Protein AF-A0AAD3DYI3-F1 (afdb_monomer_lite)

pLDDT: mean 74.06, std 24.85, range [25.75, 97.06]

Secondary structure (DSSP, 8-state):
---TGGGT--TT------PPPPHHHHTTSS--SHHHHHHHHHHEEEEEEEESS-TTSPPSEEEEEETT--HHHHHHHHHHHHT-S-GGGEEEEEEETTTTEE-SSPPPTT-SSSHHHHTEETTEE--EEEEEE-SS-HHHHHHEEEEEEEEE-TTS-EEEEEEEEEEETT-BHHHHHHHHHHHHHHHHHHHHHHHHHHHHHHHHS--PPP----------------------------------------PPPPHHHHHHHHHHHHHHHHHHHHHHTTPPEEEEEEETTEEEEEPPTTSBGGGS-TTTPEEEEEEPPGGGSGGG--TT-EEEEEEEEEPPPPPHHHHHHHHHHHHHHHHHHHHHHHSTTTSTTS-SS---------------------------------------------------------S--HHHHHHHHHHHHHHHHHHHHHHHHHHS----EEEEEEEEEE-TT-BHHHHHHHHHHHHT--HHHHTT-EEEEE-SSSPPB---TT-BHHHHHHHH--S---HHHHHHHHTS---SEE--TTT-EEEEEESSS-SSSS--PPPTTSTT-S--------

Sequence (594 aa):
RKTLAESELQHGDVLIYQRQLPPELAAQVRYPTVDKYLVYVQNRRQVHFKRLEEPAAPPTVSLELLRTATYDEVCASLATALSLPDPTKLRLTRHNYFSCQPQRTAVKWRAAPSLDSLLTHGSHTVDTLYYEVLDLPLEEMEQLKTVKVSFHNERGEFVGEQHSLRLRRETTVADLLTELGTRLQQAAAAAAANRAAAAAAAATGGSQPAEASVGAVSGGNGDAAADQQQRLSQGGTGNGGAAVAAAAGPQPLSQAQQAQQQADEAALAAAAELVAAGRPMRLMELIQNKLYKVADPSETLDALNEAYWQLRAEFIPADQLADGLSGSDYLVHAAHMLLPPLPPKAAAYLAAQQQQQAAAAAAGTAGVSTEEAVATAVRGAGKAETSPQGRGTSGGAVPMEAEGGGGGSVKEDMEEDEAEGGERQGGDEAGQENGGGGGADRGAAAAEELREGREELERALAENMPGAAFGDPLLLRVPEGETMAQLRARIQALFNVPPADFARWQLIFVGTRPPNAVLQPSDNLTNYLSGHHNKLAVQATADAATGGQTNAYLMDPNKLTLAILHDDRGVGNGRRQPPASSRYAHEKPVKIYG

Organism: NCBI:txid47775

Foldseek 3Di:
DADCVSVVDDPPDDDDDDDQDDPVVCVVDPQSDPVSVVLLVVFWAWAFEAAQVCLVDGGPDIDIDGQQDFPQNVLVRVCVVVVNPDSQQKWKFAADPVVRHTDPDTDADRNQRGPQSSQDDPPDGHRYMYIDGHPDGRVVVVQKDWDWEFEAEQLLHTADDTDTDIDGQQAFLLVVVLVVLVVLLVVLVVVVVVVVVVVVVVVVPPDDPDDDDDDDDDDDDDDDDDDDDDDDDDDDDDDDDDDPPDPDDDDPDDPVRVVSVVVSSVRSNVSNVCSVVVFDKWKFWDALQWTQATDFRGDGNNPDDPPGTHIYMYGQDPCQAQVNDALLKEKFKAFEFAADDADPLLVVLLVVLLVVLVVVVVVVVVVVPPPVPPPPDDDDDDDDDDDDDDDDDDDDDDDDDDDDDDDDDDDDDDDDDDDDDDDDDDDDDDDDDDPDDPPVVVVVVVVVSSVVSVVRNLVSLQADDTHGTDDHMDIDMDHFQDFQLNVLVVNCVSLVHDPSQSVSKAKWKDFLHGRIGRDDRGDGPSVVVVVQLPDADPQSRSCSSNVHRHSYGYHNSNGIHTYTYHNDNPRDDDDPDDPPPPPPPDDDDPPDDD

Radius of gyration: 42.0 Å; chains: 1; bounding box: 110×117×138 Å

Structure (mmCIF, N/CA/C/O backbone):
data_AF-A0AAD3DYI3-F1
#
_entry.id   AF-A0AAD3DYI3-F1
#
loop_
_atom_site.group_PDB
_atom_site.id
_atom_site.type_symbol
_atom_site.label_atom_id
_atom_site.label_alt_id
_atom_site.label_comp_id
_atom_site.label_asym_id
_atom_site.label_entity_id
_atom_site.label_seq_id
_atom_site.pdbx_PDB_ins_code
_atom_site.Cartn_x
_atom_site.Cartn_y
_atom_site.Cartn_z
_atom_site.occupancy
_atom_site.B_iso_or_equiv
_atom_site.auth_seq_id
_atom_site.auth_comp_id
_atom_site.auth_asym_id
_atom_site.auth_atom_id
_atom_site.pdbx_PDB_model_num
ATOM 1 N N . ARG A 1 1 ? 33.668 26.512 -59.452 1.00 51.19 1 ARG A N 1
ATOM 2 C CA . ARG A 1 1 ? 35.027 26.036 -59.097 1.00 51.19 1 ARG A CA 1
ATOM 3 C C . ARG A 1 1 ? 35.665 27.153 -58.294 1.00 51.19 1 ARG A C 1
ATOM 5 O O . ARG A 1 1 ? 35.677 28.254 -58.821 1.00 51.19 1 ARG A O 1
ATOM 12 N N . LYS A 1 2 ? 36.083 26.896 -57.054 1.00 75.00 2 LYS A N 1
ATOM 13 C CA . LYS A 1 2 ? 36.891 27.844 -56.276 1.00 75.00 2 LYS A CA 1
ATOM 14 C C . LYS A 1 2 ? 38.368 27.579 -56.558 1.00 75.00 2 LYS A C 1
ATOM 16 O O . LYS A 1 2 ? 38.727 26.423 -56.804 1.00 75.00 2 LYS A O 1
ATOM 21 N N . THR A 1 3 ? 39.205 28.607 -56.561 1.00 78.19 3 THR A N 1
ATOM 22 C CA . THR A 1 3 ? 40.664 28.418 -56.558 1.00 78.19 3 THR A CA 1
ATOM 23 C C . THR A 1 3 ? 41.127 27.882 -55.195 1.00 78.19 3 THR A C 1
ATOM 25 O O . THR A 1 3 ? 40.401 27.963 -54.202 1.00 78.19 3 THR A O 1
ATOM 28 N N . LEU A 1 4 ? 42.327 27.291 -55.132 1.00 71.50 4 LEU A N 1
ATOM 29 C CA . LEU A 1 4 ? 42.888 26.802 -53.861 1.00 71.50 4 LEU A CA 1
ATOM 30 C C . LEU A 1 4 ? 43.067 27.954 -52.854 1.00 71.50 4 LEU A C 1
ATOM 32 O O . LEU A 1 4 ? 42.801 27.774 -51.672 1.00 71.50 4 LEU A O 1
ATOM 36 N N . ALA A 1 5 ? 43.415 29.149 -53.348 1.00 69.38 5 ALA A N 1
ATOM 37 C CA . ALA A 1 5 ? 43.506 30.372 -52.553 1.00 69.38 5 ALA A CA 1
ATOM 38 C C . ALA A 1 5 ? 42.134 30.849 -52.033 1.00 69.38 5 ALA A C 1
ATOM 40 O O . ALA A 1 5 ? 42.020 31.233 -50.877 1.00 69.38 5 ALA A O 1
ATOM 41 N N . GLU A 1 6 ? 41.071 30.754 -52.841 1.00 80.44 6 GLU A N 1
ATOM 42 C CA . GLU A 1 6 ? 39.685 31.063 -52.430 1.00 80.44 6 GLU A CA 1
ATOM 43 C C . GLU A 1 6 ? 39.080 30.047 -51.444 1.00 80.44 6 GLU A C 1
ATOM 45 O O . GLU A 1 6 ? 37.990 30.274 -50.915 1.00 80.44 6 GLU A O 1
ATOM 50 N N . SER A 1 7 ? 39.736 28.901 -51.248 1.00 78.69 7 SER A N 1
ATOM 51 C CA . SER A 1 7 ? 39.310 27.859 -50.306 1.00 78.69 7 SER A CA 1
ATOM 52 C C . SER A 1 7 ? 40.090 27.908 -48.987 1.00 78.69 7 SER A C 1
ATOM 54 O O . SER A 1 7 ? 39.927 27.001 -48.181 1.00 78.69 7 SER A O 1
ATOM 56 N N . GLU A 1 8 ? 40.928 28.939 -48.795 1.00 86.19 8 GLU A N 1
ATOM 57 C CA . GLU A 1 8 ? 41.762 29.168 -47.601 1.00 86.19 8 GLU A CA 1
ATOM 58 C C . GLU A 1 8 ? 42.619 27.956 -47.192 1.00 86.19 8 GLU A C 1
ATOM 60 O O . GLU A 1 8 ? 42.960 27.801 -46.024 1.00 86.19 8 GLU A O 1
ATOM 65 N N . LEU A 1 9 ? 42.993 27.108 -48.160 1.00 83.94 9 LEU A N 1
ATOM 66 C CA . LEU A 1 9 ? 43.763 25.889 -47.909 1.00 83.94 9 LEU A CA 1
ATOM 67 C C . LEU A 1 9 ? 45.170 26.220 -47.394 1.00 83.94 9 LEU A C 1
ATOM 69 O O . LEU A 1 9 ? 45.934 26.933 -48.053 1.00 83.94 9 LEU A O 1
ATOM 73 N N . GLN A 1 10 ? 45.524 25.659 -46.243 1.00 86.25 10 GLN A N 1
ATOM 74 C CA . GLN A 1 10 ? 46.813 25.828 -45.582 1.00 86.25 10 GLN A CA 1
ATOM 75 C C . GLN A 1 10 ? 47.668 24.559 -45.655 1.00 86.25 10 GLN A C 1
ATOM 77 O O . GLN A 1 10 ? 47.222 23.462 -46.001 1.00 86.25 10 GLN A O 1
ATOM 82 N N . HIS A 1 11 ? 48.953 24.711 -45.333 1.00 86.44 11 HIS A N 1
ATOM 83 C CA . HIS A 1 11 ? 49.849 23.570 -45.211 1.00 86.44 11 HIS A CA 1
ATOM 84 C C . HIS A 1 11 ? 49.402 22.675 -44.046 1.00 86.44 11 HIS A C 1
ATOM 86 O O . HIS A 1 11 ? 49.407 23.112 -42.899 1.00 86.44 11 HIS A O 1
ATOM 92 N N . GLY A 1 12 ? 49.040 21.425 -44.348 1.00 85.69 12 GLY A N 1
ATOM 93 C CA . GLY A 1 12 ? 48.507 20.462 -43.376 1.00 85.69 12 GLY A CA 1
ATOM 94 C C . GLY A 1 12 ? 47.036 20.096 -43.594 1.00 85.69 12 GLY A C 1
ATOM 95 O O . GLY A 1 12 ? 46.567 19.131 -42.992 1.00 85.69 12 GLY A O 1
ATOM 96 N N . ASP A 1 13 ? 46.329 20.797 -44.485 1.00 88.94 13 ASP A N 1
ATOM 97 C CA . ASP A 1 13 ? 44.935 20.485 -44.794 1.00 88.94 13 ASP A CA 1
ATOM 98 C C . ASP A 1 13 ? 44.784 19.164 -45.556 1.00 88.94 13 ASP A C 1
ATOM 100 O O . ASP A 1 13 ? 45.572 18.818 -46.441 1.00 88.94 13 ASP A O 1
ATOM 104 N N . VAL A 1 14 ? 43.723 18.423 -45.227 1.00 88.06 14 VAL A N 1
ATOM 105 C CA . VAL A 1 14 ? 43.446 17.099 -45.792 1.00 88.06 14 VAL A CA 1
ATOM 106 C C . VAL A 1 14 ? 42.307 17.187 -46.803 1.00 88.06 14 VAL A C 1
ATOM 108 O O . VAL A 1 14 ? 41.162 17.469 -46.454 1.00 88.06 14 VAL A O 1
ATOM 111 N N . LEU A 1 15 ? 42.611 16.880 -48.065 1.00 87.19 15 LEU A N 1
ATOM 112 C CA . LEU A 1 15 ? 41.613 16.751 -49.125 1.00 87.19 15 LEU A CA 1
ATOM 113 C C . LEU A 1 15 ? 41.132 15.303 -49.224 1.00 87.19 15 LEU A C 1
ATOM 115 O O . LEU A 1 15 ? 41.888 14.412 -49.610 1.00 87.19 15 LEU A O 1
ATOM 119 N N . ILE A 1 16 ? 39.854 15.078 -48.917 1.00 89.19 16 ILE A N 1
ATOM 120 C CA . ILE A 1 16 ? 39.216 13.766 -49.041 1.00 89.19 16 ILE A CA 1
ATOM 121 C C . ILE A 1 16 ? 38.272 13.797 -50.240 1.00 89.19 16 ILE A C 1
ATOM 123 O O . ILE A 1 16 ? 37.380 14.639 -50.325 1.00 89.19 16 ILE A O 1
ATOM 127 N N . TYR A 1 17 ? 38.465 12.872 -51.174 1.00 88.25 17 TYR A N 1
ATOM 128 C CA . TYR A 1 17 ? 37.633 12.722 -52.363 1.00 88.25 17 TYR A CA 1
ATOM 129 C C . TYR A 1 17 ? 37.182 11.270 -52.504 1.00 88.25 17 TYR A C 1
ATOM 131 O O . TYR A 1 17 ? 37.812 10.350 -51.986 1.00 88.25 17 TYR A O 1
ATOM 139 N N . GLN A 1 18 ? 36.085 11.057 -53.223 1.00 89.56 18 GLN A N 1
ATOM 140 C CA . GLN A 1 18 ? 35.576 9.725 -53.531 1.00 89.56 18 GLN A CA 1
ATOM 141 C C . GLN A 1 18 ? 35.220 9.617 -55.005 1.00 89.56 18 GLN A C 1
ATOM 143 O O . GLN A 1 18 ? 34.878 10.606 -55.657 1.00 89.56 18 GLN A O 1
ATOM 148 N N . ARG A 1 19 ? 35.229 8.389 -55.519 1.00 88.75 19 ARG A N 1
ATOM 149 C CA . ARG A 1 19 ? 34.618 8.091 -56.812 1.00 88.75 19 ARG A CA 1
ATOM 150 C C . ARG A 1 19 ? 33.097 8.233 -56.691 1.00 88.75 19 ARG A C 1
ATOM 152 O O . ARG A 1 19 ? 32.510 7.792 -55.702 1.00 88.75 19 ARG A O 1
ATOM 159 N N . GLN A 1 20 ? 32.461 8.832 -57.695 1.00 85.19 20 GLN A N 1
ATOM 160 C CA . GLN A 1 20 ? 31.003 8.900 -57.757 1.00 85.19 20 GLN A CA 1
ATOM 161 C C . GLN A 1 20 ? 30.446 7.482 -57.940 1.00 85.19 20 GLN A C 1
ATOM 163 O O . GLN A 1 20 ? 30.769 6.804 -58.917 1.00 85.19 20 GLN A O 1
ATOM 168 N N . LEU A 1 21 ? 29.668 7.019 -56.962 1.00 86.25 21 LEU A N 1
ATOM 169 C CA . LEU A 1 21 ? 29.079 5.683 -56.973 1.00 86.25 21 LEU A CA 1
ATOM 170 C C . LEU A 1 21 ? 27.834 5.669 -57.874 1.00 86.25 21 LEU A C 1
ATOM 172 O O . LEU A 1 21 ? 27.022 6.596 -57.787 1.00 86.25 21 LEU A O 1
ATOM 176 N N . PRO A 1 22 ? 27.646 4.631 -58.710 1.00 89.38 22 PRO A N 1
ATOM 177 C CA . PRO A 1 22 ? 26.376 4.396 -59.388 1.00 89.38 22 PRO A CA 1
ATOM 178 C C . PRO A 1 22 ? 25.231 4.253 -58.369 1.00 89.38 22 PRO A C 1
ATOM 180 O O . PRO A 1 22 ? 25.468 3.706 -57.287 1.00 89.38 22 PRO A O 1
ATOM 183 N N . PRO A 1 23 ? 23.995 4.678 -58.697 1.00 85.25 23 PRO A N 1
ATOM 184 C CA . PRO A 1 23 ? 22.863 4.644 -57.763 1.00 85.25 23 PRO A CA 1
ATOM 185 C C . PRO A 1 23 ? 22.608 3.259 -57.148 1.00 85.25 23 PRO A C 1
ATOM 187 O O . PRO A 1 23 ? 22.328 3.153 -55.958 1.00 85.25 23 PRO A O 1
ATOM 190 N N . GLU A 1 24 ? 22.783 2.198 -57.939 1.00 88.06 24 GLU A N 1
ATOM 191 C CA . GLU A 1 24 ? 22.607 0.803 -57.513 1.00 88.06 24 GLU A CA 1
ATOM 192 C C . GLU A 1 24 ? 23.600 0.385 -56.424 1.00 88.06 24 GLU A C 1
ATOM 194 O O . GLU A 1 24 ? 23.234 -0.305 -55.475 1.00 88.06 24 GLU A O 1
ATOM 199 N N . LEU A 1 25 ? 24.856 0.826 -56.538 1.00 84.25 25 LEU A N 1
ATOM 200 C CA . LEU A 1 25 ? 25.911 0.500 -55.582 1.00 84.25 25 LEU A CA 1
ATOM 201 C C . LEU A 1 25 ? 25.829 1.406 -54.347 1.00 84.25 25 LEU A C 1
ATOM 203 O O . LEU A 1 25 ? 26.074 0.957 -53.231 1.00 84.25 25 LEU A O 1
ATOM 207 N N . ALA A 1 26 ? 25.430 2.668 -54.527 1.00 82.00 26 ALA A N 1
ATOM 208 C CA . ALA A 1 26 ? 25.212 3.601 -53.425 1.00 82.00 26 ALA A CA 1
ATOM 209 C C . ALA A 1 26 ? 24.103 3.129 -52.467 1.00 82.00 26 ALA A C 1
ATOM 211 O O . ALA A 1 26 ? 24.207 3.364 -51.267 1.00 82.00 26 ALA A O 1
ATOM 212 N N . ALA A 1 27 ? 23.080 2.431 -52.973 1.00 84.69 27 ALA A N 1
ATOM 213 C CA . ALA A 1 27 ? 22.015 1.848 -52.154 1.00 84.69 27 ALA A CA 1
ATOM 214 C C . ALA A 1 27 ? 22.461 0.615 -51.338 1.00 84.69 27 ALA A C 1
ATOM 216 O O . ALA A 1 27 ? 21.838 0.293 -50.331 1.00 84.69 27 ALA A O 1
ATOM 217 N N . GLN A 1 28 ? 23.536 -0.067 -51.749 1.00 87.56 28 GLN A N 1
ATOM 218 C CA . GLN A 1 28 ? 24.052 -1.272 -51.080 1.00 87.56 28 GLN A CA 1
ATOM 219 C C . GLN A 1 28 ? 25.044 -0.960 -49.951 1.00 87.56 28 GLN A C 1
ATOM 221 O O . GLN A 1 28 ? 25.340 -1.820 -49.123 1.00 87.56 28 GLN A O 1
ATOM 226 N N . VAL A 1 29 ? 25.579 0.263 -49.907 1.00 86.06 29 VAL A N 1
ATOM 227 C CA . VAL A 1 29 ? 26.600 0.672 -48.937 1.00 86.06 29 VAL A CA 1
ATOM 228 C C . VAL A 1 29 ? 25.965 1.504 -47.826 1.00 86.06 29 VAL A C 1
ATOM 230 O O . VAL A 1 29 ? 25.238 2.458 -48.083 1.00 86.06 29 VAL A O 1
ATOM 233 N N . ARG A 1 30 ? 26.297 1.186 -46.569 1.00 84.19 30 ARG A N 1
ATOM 234 C CA . ARG A 1 30 ? 25.751 1.865 -45.378 1.00 84.19 30 ARG A CA 1
ATOM 235 C C . ARG A 1 30 ? 26.058 3.372 -45.343 1.00 84.19 30 ARG A C 1
ATOM 237 O O . ARG A 1 30 ? 25.217 4.158 -44.919 1.00 84.19 30 ARG A O 1
ATOM 244 N N . TYR A 1 31 ? 27.243 3.772 -45.810 1.00 88.94 31 TYR A N 1
ATOM 245 C CA . TYR A 1 31 ? 27.686 5.168 -45.889 1.00 88.94 31 TYR A CA 1
ATOM 246 C C . TYR A 1 31 ? 28.199 5.477 -47.308 1.00 88.94 31 TYR A C 1
ATOM 248 O O . TYR A 1 31 ? 29.380 5.283 -47.587 1.00 88.94 31 TYR A O 1
ATOM 256 N N . PRO A 1 32 ? 27.327 5.924 -48.232 1.00 87.88 32 PRO A N 1
ATOM 257 C CA . PRO A 1 32 ? 27.679 6.087 -49.647 1.00 87.88 32 PRO A CA 1
ATOM 258 C C . PRO A 1 32 ? 28.561 7.310 -49.931 1.00 87.88 32 PRO A C 1
ATOM 260 O O . PRO A 1 32 ? 29.119 7.437 -51.022 1.00 87.88 32 PRO A O 1
ATOM 263 N N . THR A 1 33 ? 28.679 8.234 -48.978 1.00 90.25 33 THR A N 1
ATOM 264 C CA . THR A 1 33 ? 29.439 9.472 -49.145 1.00 90.25 33 THR A CA 1
ATOM 265 C C . THR A 1 33 ? 30.421 9.707 -47.998 1.00 90.25 33 THR A C 1
ATOM 267 O O . THR A 1 33 ? 30.205 9.249 -46.874 1.00 90.25 33 THR A O 1
ATOM 270 N N . VAL A 1 34 ? 31.525 10.400 -48.289 1.00 89.88 34 VAL A N 1
ATOM 271 C CA . VAL A 1 34 ? 32.631 10.683 -47.361 1.00 89.88 34 VAL A CA 1
ATOM 272 C C . VAL A 1 34 ? 32.146 11.478 -46.158 1.00 89.88 34 VAL A C 1
ATOM 274 O O . VAL A 1 34 ? 32.508 11.143 -45.038 1.00 89.88 34 VAL A O 1
ATOM 277 N N . ASP A 1 35 ? 31.297 12.483 -46.362 1.00 89.25 35 ASP A N 1
ATOM 278 C CA . ASP A 1 35 ? 30.676 13.262 -45.287 1.00 89.25 35 ASP A CA 1
ATOM 279 C C . ASP A 1 35 ? 29.904 12.352 -44.319 1.00 89.25 35 ASP A C 1
ATOM 281 O O . ASP A 1 35 ? 30.144 12.390 -43.114 1.00 89.25 35 ASP A O 1
ATOM 285 N N . LYS A 1 36 ? 29.062 11.449 -44.837 1.00 89.12 36 LYS A N 1
ATOM 286 C CA . LYS A 1 36 ? 28.301 10.493 -44.016 1.00 89.12 36 LYS A CA 1
ATOM 287 C C . LYS A 1 36 ? 29.210 9.505 -43.291 1.00 89.12 36 LYS A C 1
ATOM 289 O O . LYS A 1 36 ? 28.963 9.192 -42.127 1.00 89.12 36 LYS A O 1
ATOM 294 N N . TYR A 1 37 ? 30.262 9.027 -43.954 1.00 91.31 37 TYR A N 1
ATOM 295 C CA . TYR A 1 37 ? 31.241 8.136 -43.337 1.00 91.31 37 TYR A CA 1
ATOM 296 C C . TYR A 1 37 ? 32.013 8.832 -42.210 1.00 91.31 37 TYR A C 1
ATOM 298 O O . TYR A 1 37 ? 32.158 8.260 -41.134 1.00 91.31 37 TYR A O 1
ATOM 306 N N . LEU A 1 38 ? 32.455 10.077 -42.405 1.00 91.94 38 LEU A N 1
ATOM 307 C CA . LEU A 1 38 ? 33.147 10.850 -41.371 1.00 91.94 38 LEU A CA 1
ATOM 308 C C . LEU A 1 38 ? 32.231 11.167 -40.186 1.00 91.94 38 LEU A C 1
ATOM 310 O O . LEU A 1 38 ? 32.664 11.035 -39.042 1.00 91.94 38 LEU A O 1
ATOM 314 N N . VAL A 1 39 ? 30.958 11.495 -40.436 1.00 91.12 39 VAL A N 1
ATOM 315 C CA . VAL A 1 39 ? 29.944 11.648 -39.378 1.00 91.12 39 VAL A CA 1
ATOM 316 C C . VAL A 1 39 ? 29.791 10.348 -38.587 1.00 91.12 39 VAL A C 1
ATOM 318 O O . VAL A 1 39 ? 29.726 10.383 -37.358 1.00 91.12 39 VAL A O 1
ATOM 321 N N . TYR A 1 40 ? 29.783 9.193 -39.252 1.00 91.75 40 TYR A N 1
ATOM 322 C CA . TYR A 1 40 ? 29.792 7.898 -38.572 1.00 91.75 40 TYR A CA 1
ATOM 323 C C . TYR A 1 40 ? 31.076 7.684 -37.757 1.00 91.75 40 TYR A C 1
ATOM 325 O O . TYR A 1 40 ? 30.983 7.362 -36.577 1.00 91.75 40 TYR A O 1
ATOM 333 N N . VAL A 1 41 ? 32.264 7.935 -38.316 1.00 91.25 41 VAL A N 1
ATOM 334 C CA . VAL A 1 41 ? 33.548 7.786 -37.603 1.00 91.25 41 VAL A CA 1
ATOM 335 C C . VAL A 1 41 ? 33.628 8.695 -36.372 1.00 91.25 41 VAL A C 1
ATOM 337 O O . VAL A 1 41 ? 34.161 8.287 -35.342 1.00 91.25 41 VAL A O 1
ATOM 340 N N . GLN A 1 42 ? 33.074 9.904 -36.443 1.00 91.00 42 GLN A N 1
ATOM 341 C CA . GLN A 1 42 ? 33.023 10.842 -35.320 1.00 91.00 42 GLN A CA 1
ATOM 342 C C . GLN A 1 42 ? 32.064 10.381 -34.208 1.00 91.00 42 GLN A C 1
ATOM 344 O O . GLN A 1 42 ? 32.305 10.626 -33.016 1.00 91.00 42 GLN A O 1
ATOM 349 N N . ASN A 1 43 ? 30.964 9.729 -34.592 1.00 92.31 43 ASN A N 1
ATOM 350 C CA . ASN A 1 43 ? 29.890 9.343 -33.682 1.00 92.31 43 ASN A CA 1
ATOM 351 C C . ASN A 1 43 ? 29.952 7.889 -33.222 1.00 92.31 43 ASN A C 1
ATOM 353 O O . ASN A 1 43 ? 29.289 7.564 -32.243 1.00 92.31 43 ASN A O 1
ATOM 357 N N . ARG A 1 44 ? 30.734 7.017 -33.857 1.00 93.38 44 ARG A N 1
ATOM 358 C CA . ARG A 1 44 ? 30.866 5.627 -33.420 1.00 93.38 44 ARG A CA 1
ATOM 359 C C . ARG A 1 44 ? 31.505 5.543 -32.035 1.00 93.38 44 ARG A C 1
ATOM 361 O O . ARG A 1 44 ? 32.409 6.311 -31.679 1.00 93.38 44 ARG A O 1
ATOM 368 N N . ARG A 1 45 ? 31.009 4.605 -31.245 1.00 94.38 45 ARG A N 1
ATOM 369 C CA . ARG A 1 45 ? 31.462 4.272 -29.901 1.00 94.38 45 ARG A CA 1
ATOM 370 C C . ARG A 1 45 ? 31.536 2.763 -29.791 1.00 94.38 45 ARG A C 1
ATOM 372 O O . ARG A 1 45 ? 30.606 2.068 -30.188 1.00 94.38 45 ARG A O 1
ATOM 379 N N . GLN A 1 46 ? 32.648 2.274 -29.262 1.00 95.50 46 GLN A N 1
ATOM 380 C CA . GLN A 1 46 ? 32.755 0.883 -28.863 1.00 95.50 46 GLN A CA 1
ATOM 381 C C . GLN A 1 46 ? 32.161 0.762 -27.463 1.00 95.50 46 GLN A C 1
ATOM 383 O O . GLN A 1 46 ? 32.566 1.495 -26.565 1.00 95.50 46 GLN A O 1
ATOM 388 N N . VAL A 1 47 ? 31.163 -0.103 -27.314 1.00 96.75 47 VAL A N 1
ATOM 389 C CA . VAL A 1 47 ? 30.434 -0.299 -26.062 1.00 96.75 47 VAL A CA 1
ATOM 390 C C . VAL A 1 47 ? 30.599 -1.736 -25.610 1.00 96.75 47 VAL A C 1
ATOM 392 O O . VAL A 1 47 ? 30.314 -2.672 -26.360 1.00 96.75 47 VAL A O 1
ATOM 395 N N . HIS A 1 48 ? 31.048 -1.905 -24.376 1.00 96.50 48 HIS A N 1
ATOM 396 C CA . HIS A 1 48 ? 31.257 -3.184 -23.723 1.00 96.50 48 HIS A CA 1
ATOM 397 C C . HIS A 1 48 ? 30.035 -3.539 -22.877 1.00 96.50 48 HIS A C 1
ATOM 399 O O . HIS A 1 48 ? 29.717 -2.854 -21.906 1.00 96.50 48 HIS A O 1
ATOM 405 N N . PHE A 1 49 ? 29.358 -4.629 -23.228 1.00 97.06 49 PHE A N 1
ATOM 406 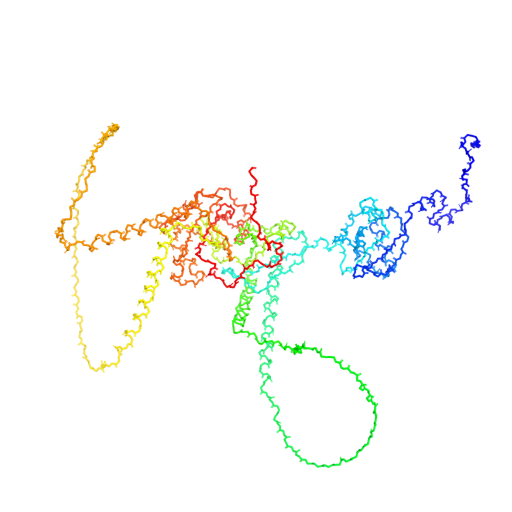C CA . PHE A 1 49 ? 28.186 -5.113 -22.508 1.00 97.06 49 PHE A CA 1
ATOM 407 C C . PHE A 1 49 ? 28.568 -6.241 -21.558 1.00 97.06 49 PHE A C 1
ATOM 409 O O . PHE A 1 49 ? 29.122 -7.262 -21.972 1.00 97.06 49 PHE A O 1
ATOM 416 N N . LYS A 1 50 ? 28.243 -6.064 -20.280 1.00 95.88 50 LYS A N 1
ATOM 417 C CA . LYS A 1 50 ? 28.444 -7.056 -19.218 1.00 95.88 50 LYS A CA 1
ATOM 418 C C . LYS A 1 50 ? 27.103 -7.515 -18.660 1.00 95.88 50 LYS A C 1
ATOM 420 O O . LYS A 1 50 ? 26.169 -6.722 -18.578 1.00 95.88 50 LYS A O 1
ATOM 425 N N . ARG A 1 51 ? 27.014 -8.772 -18.227 1.00 94.62 51 ARG A N 1
ATOM 426 C CA . ARG A 1 51 ? 25.849 -9.236 -17.464 1.00 94.62 51 ARG A CA 1
ATOM 427 C C . ARG A 1 51 ? 25.809 -8.550 -16.104 1.00 94.62 51 ARG A C 1
ATOM 429 O O . ARG A 1 51 ? 26.849 -8.391 -15.463 1.00 94.62 51 ARG A O 1
ATOM 436 N N . LEU A 1 52 ? 24.621 -8.150 -15.667 1.00 93.06 52 LEU A N 1
ATOM 437 C CA . LEU A 1 52 ? 24.434 -7.509 -14.368 1.00 93.06 52 LEU A CA 1
ATOM 438 C C . LEU A 1 52 ? 24.728 -8.470 -13.207 1.00 93.06 52 LEU A C 1
ATOM 440 O O . LEU A 1 52 ? 25.252 -8.027 -12.189 1.00 93.06 52 LEU A O 1
ATOM 444 N N . GLU A 1 53 ? 24.446 -9.769 -13.373 1.00 92.00 53 GLU A N 1
ATOM 445 C CA . GLU A 1 53 ? 24.716 -10.795 -12.352 1.00 92.00 53 GLU A CA 1
ATOM 446 C C . GLU A 1 53 ? 26.219 -10.987 -12.082 1.00 92.00 53 GLU A C 1
ATOM 448 O O . GLU A 1 53 ? 26.618 -11.340 -10.973 1.00 92.00 53 GLU A O 1
ATOM 453 N N . GLU A 1 54 ? 27.062 -10.726 -13.086 1.00 91.94 54 GLU A N 1
ATOM 454 C CA . GLU A 1 54 ? 28.503 -10.991 -13.056 1.00 91.94 54 GLU A CA 1
ATOM 455 C C . GLU A 1 54 ? 29.307 -9.750 -13.502 1.00 91.94 54 GLU A C 1
ATOM 457 O O . GLU A 1 54 ? 29.993 -9.767 -14.527 1.00 91.94 54 GLU A O 1
ATOM 462 N N . PRO A 1 55 ? 29.278 -8.637 -12.745 1.00 88.12 55 PRO A N 1
ATOM 463 C CA . PRO A 1 55 ? 29.849 -7.364 -13.196 1.00 88.12 55 PRO A CA 1
ATOM 464 C C . PRO A 1 55 ? 31.385 -7.376 -13.310 1.00 88.12 55 PRO A C 1
ATOM 466 O O . PRO A 1 55 ? 31.965 -6.559 -14.036 1.00 88.12 55 PRO A O 1
ATOM 469 N N . ALA A 1 56 ? 32.046 -8.294 -12.598 1.00 89.12 56 ALA A N 1
ATOM 470 C CA . ALA A 1 56 ? 33.493 -8.495 -12.633 1.00 89.12 56 ALA A CA 1
ATOM 471 C C . ALA A 1 56 ? 33.961 -9.338 -13.834 1.00 89.12 56 ALA A C 1
ATOM 473 O O . ALA A 1 56 ? 35.149 -9.319 -14.158 1.00 89.12 56 ALA A O 1
ATOM 474 N N . ALA A 1 57 ? 33.049 -10.047 -14.507 1.00 90.94 57 ALA A N 1
ATOM 475 C CA . ALA A 1 57 ? 33.369 -10.843 -15.683 1.00 90.94 57 ALA A CA 1
ATOM 476 C C . ALA A 1 57 ? 33.814 -9.951 -16.865 1.00 90.94 57 ALA A C 1
ATOM 478 O O . ALA A 1 57 ? 33.519 -8.740 -16.906 1.00 90.94 57 ALA A O 1
ATOM 479 N N . PRO A 1 58 ? 34.547 -10.519 -17.842 1.00 91.31 58 PRO A N 1
ATOM 480 C CA . PRO A 1 58 ? 34.815 -9.825 -19.093 1.00 91.31 58 PRO A CA 1
ATOM 481 C C . PRO A 1 58 ? 33.503 -9.495 -19.832 1.00 91.31 58 PRO A C 1
ATOM 483 O O . PRO A 1 58 ? 32.483 -10.150 -19.609 1.00 91.31 58 PRO A O 1
ATOM 486 N N . PRO A 1 59 ? 33.506 -8.485 -20.722 1.00 91.94 59 PRO A N 1
ATOM 487 C CA . PRO A 1 59 ? 32.342 -8.161 -21.542 1.00 91.94 59 PRO A CA 1
ATOM 488 C C . PRO A 1 59 ? 31.851 -9.381 -22.323 1.00 91.94 59 PRO A C 1
ATOM 490 O O . PRO A 1 59 ? 32.629 -10.013 -23.034 1.00 91.94 59 PRO A O 1
ATOM 493 N N . THR A 1 60 ? 30.558 -9.689 -22.215 1.00 92.44 60 THR A N 1
ATOM 494 C CA . THR A 1 60 ? 29.924 -10.770 -22.982 1.00 92.44 60 THR A CA 1
ATOM 495 C C . THR A 1 60 ? 29.962 -10.457 -24.470 1.00 92.44 60 THR A C 1
ATOM 497 O O . THR A 1 60 ? 30.207 -11.330 -25.295 1.00 92.44 60 THR A O 1
ATOM 500 N N . VAL A 1 61 ? 29.729 -9.191 -24.811 1.00 94.75 61 VAL A N 1
ATOM 501 C CA . VAL A 1 61 ? 29.772 -8.708 -26.183 1.00 94.75 61 VAL A CA 1
ATOM 502 C C . VAL A 1 61 ? 30.267 -7.271 -26.209 1.00 94.75 61 VAL A C 1
ATOM 504 O O . VAL A 1 61 ? 30.028 -6.493 -25.287 1.00 94.75 61 VAL A O 1
ATOM 507 N N . SER A 1 62 ? 30.986 -6.919 -27.268 1.00 96.12 62 SER A N 1
ATOM 508 C CA . SER A 1 62 ? 31.387 -5.543 -27.541 1.00 96.12 62 SER A CA 1
ATOM 509 C C . SER A 1 62 ? 30.805 -5.134 -28.882 1.00 96.12 62 SER A C 1
ATOM 511 O O . SER A 1 62 ? 31.075 -5.791 -29.886 1.00 96.12 62 SER A O 1
ATOM 513 N N . LEU A 1 63 ? 29.996 -4.080 -28.893 1.00 95.94 63 LEU A N 1
ATOM 514 C CA . LEU A 1 63 ? 29.310 -3.608 -30.093 1.00 95.94 63 LEU A CA 1
ATOM 515 C C . LEU A 1 63 ? 29.779 -2.210 -30.451 1.00 95.94 63 LEU A C 1
ATOM 517 O O . LEU A 1 63 ? 30.062 -1.388 -29.582 1.00 95.94 63 LEU A O 1
ATOM 521 N N . GLU A 1 64 ? 29.836 -1.939 -31.747 1.00 95.12 64 GLU A N 1
ATOM 522 C CA . GLU A 1 64 ? 30.048 -0.591 -32.244 1.00 95.12 64 GLU A CA 1
ATOM 523 C C . GLU A 1 64 ? 28.688 0.060 -32.502 1.00 95.12 64 GLU A C 1
ATOM 525 O O . GLU A 1 64 ? 27.906 -0.405 -33.332 1.00 95.12 64 GLU A O 1
ATOM 530 N N . LEU A 1 65 ? 28.393 1.120 -31.756 1.00 95.50 65 LEU A N 1
ATOM 531 C CA . LEU A 1 65 ? 27.111 1.814 -31.776 1.00 95.50 65 LEU A CA 1
ATOM 532 C C . LEU A 1 65 ? 27.333 3.308 -32.003 1.00 95.50 65 LEU A C 1
ATOM 534 O O . LEU A 1 65 ? 28.379 3.867 -31.672 1.00 95.50 65 LEU A O 1
ATOM 538 N N . LEU A 1 66 ? 26.345 3.978 -32.586 1.00 93.81 66 LEU A N 1
ATOM 539 C CA . LEU A 1 66 ? 26.396 5.424 -32.767 1.00 93.81 66 LEU A CA 1
ATOM 540 C C . LEU A 1 66 ? 26.086 6.135 -31.450 1.00 93.81 66 LEU A C 1
ATOM 542 O O . LEU A 1 66 ? 25.195 5.737 -30.710 1.00 93.81 66 LEU A O 1
ATOM 546 N N . ARG A 1 67 ? 26.757 7.256 -31.195 1.00 93.94 67 ARG A N 1
ATOM 547 C CA . ARG A 1 67 ? 26.507 8.149 -30.056 1.00 93.94 67 ARG A CA 1
ATOM 548 C C . ARG A 1 67 ? 25.038 8.575 -29.946 1.00 93.94 67 ARG A C 1
ATOM 550 O O . ARG A 1 67 ? 24.514 8.737 -28.848 1.00 93.94 67 ARG A O 1
ATOM 557 N N . THR A 1 68 ? 24.392 8.758 -31.093 1.00 94.12 68 THR A N 1
ATOM 558 C CA . THR A 1 68 ? 22.987 9.153 -31.216 1.00 94.12 68 THR A CA 1
ATOM 559 C C . THR A 1 68 ? 22.019 7.977 -31.124 1.00 94.12 68 THR A C 1
ATOM 561 O O . THR A 1 68 ? 20.821 8.212 -31.222 1.00 94.12 68 THR A O 1
ATOM 564 N N . ALA A 1 69 ? 22.510 6.739 -30.973 1.00 94.88 69 ALA A N 1
ATOM 565 C CA . ALA A 1 69 ? 21.655 5.561 -30.934 1.00 94.88 69 ALA A CA 1
ATOM 566 C C . ALA A 1 69 ? 20.659 5.664 -29.779 1.00 94.88 69 ALA A C 1
ATOM 568 O O . ALA A 1 69 ? 21.023 6.029 -28.656 1.00 94.88 69 ALA A O 1
ATOM 569 N N . THR A 1 70 ? 19.406 5.353 -30.071 1.00 95.56 70 THR A N 1
ATOM 570 C CA . THR A 1 70 ? 18.321 5.350 -29.089 1.00 95.56 70 THR A CA 1
ATOM 571 C C . THR A 1 70 ? 18.390 4.111 -28.199 1.00 95.56 70 THR A C 1
ATOM 573 O O . THR A 1 70 ? 19.066 3.134 -28.522 1.00 95.56 70 THR A O 1
ATOM 576 N N . TYR A 1 71 ? 17.664 4.127 -27.078 1.00 94.44 71 TYR A N 1
ATOM 577 C CA . TYR A 1 71 ? 17.565 2.966 -26.188 1.00 94.44 71 TYR A CA 1
ATOM 578 C C . TYR A 1 71 ? 17.153 1.690 -26.944 1.00 94.44 71 TYR A C 1
ATOM 580 O O . TYR A 1 71 ? 17.782 0.647 -26.786 1.00 94.44 71 TYR A O 1
ATOM 588 N N . ASP A 1 72 ? 16.156 1.796 -27.826 1.00 94.06 72 ASP A N 1
ATOM 589 C CA . ASP A 1 72 ? 15.626 0.656 -28.578 1.00 94.06 72 ASP A CA 1
ATOM 590 C C . ASP A 1 72 ? 16.632 0.129 -29.609 1.00 94.06 72 ASP A C 1
ATOM 592 O O . ASP A 1 72 ? 16.782 -1.080 -29.757 1.00 94.06 72 ASP A O 1
ATOM 596 N N . GLU A 1 73 ? 17.371 1.012 -30.287 1.00 94.62 73 GLU A N 1
ATOM 597 C CA . GLU A 1 73 ? 18.426 0.618 -31.233 1.00 94.62 73 GLU A CA 1
ATOM 598 C C . GLU A 1 73 ? 19.592 -0.090 -30.528 1.00 94.62 73 GLU A C 1
ATOM 600 O O . GLU A 1 73 ? 20.144 -1.063 -31.055 1.00 94.62 73 GLU A O 1
ATOM 605 N N . VAL A 1 74 ? 19.953 0.371 -29.323 1.00 95.44 74 VAL A N 1
ATOM 606 C CA . VAL A 1 74 ? 20.961 -0.276 -28.472 1.00 95.44 74 VAL A CA 1
ATOM 607 C C . VAL A 1 74 ? 20.479 -1.670 -28.059 1.00 95.44 74 VAL A C 1
ATOM 609 O O . VAL A 1 74 ? 21.211 -2.643 -28.251 1.00 95.44 74 VAL A O 1
ATOM 612 N N . CYS A 1 75 ? 19.245 -1.791 -27.561 1.00 95.62 75 CYS A N 1
ATOM 613 C CA . CYS A 1 75 ? 18.660 -3.075 -27.169 1.00 95.62 75 CYS A CA 1
ATOM 614 C C . CYS A 1 75 ? 18.491 -4.032 -28.358 1.00 95.62 75 CYS A C 1
ATOM 616 O O . CYS A 1 75 ? 18.812 -5.208 -28.226 1.00 95.62 75 CYS A O 1
ATOM 618 N N . ALA A 1 76 ? 18.069 -3.558 -29.533 1.00 95.75 76 ALA A N 1
ATOM 619 C CA . ALA A 1 76 ? 17.948 -4.378 -30.742 1.00 95.75 76 ALA A CA 1
ATOM 620 C C . ALA A 1 76 ? 19.306 -4.919 -31.214 1.00 95.75 76 ALA A C 1
ATOM 622 O O . ALA A 1 76 ? 19.434 -6.101 -31.553 1.00 95.75 76 ALA A O 1
ATOM 623 N N . SER A 1 77 ? 20.338 -4.071 -31.188 1.00 95.50 77 SER A N 1
ATOM 624 C CA . SER A 1 77 ? 21.706 -4.467 -31.540 1.00 95.50 77 SER A CA 1
ATOM 625 C C . SER A 1 77 ? 22.265 -5.486 -30.544 1.00 95.50 77 SER A C 1
ATOM 627 O O . SER A 1 77 ? 22.872 -6.478 -30.949 1.00 95.50 77 SER A O 1
ATOM 629 N N . LEU A 1 78 ? 22.012 -5.280 -29.247 1.00 96.06 78 LEU A N 1
ATOM 630 C CA . LEU A 1 78 ? 22.409 -6.201 -28.185 1.00 96.06 78 LEU A CA 1
ATOM 631 C C . LEU A 1 78 ? 21.668 -7.540 -28.276 1.00 96.06 78 LEU A C 1
ATOM 633 O O . LEU A 1 78 ? 22.307 -8.587 -28.230 1.00 96.06 78 LEU A O 1
ATOM 637 N N . ALA A 1 79 ? 20.350 -7.524 -28.470 1.00 96.31 79 ALA A N 1
ATOM 638 C CA . ALA A 1 79 ? 19.536 -8.726 -28.620 1.00 96.31 79 ALA A CA 1
ATOM 639 C C . ALA A 1 79 ? 19.981 -9.565 -29.819 1.00 96.31 79 ALA A C 1
ATOM 641 O O . ALA A 1 79 ? 20.151 -10.773 -29.686 1.00 96.31 79 ALA A O 1
ATOM 642 N N . THR A 1 80 ? 20.262 -8.919 -30.956 1.00 96.31 80 THR A N 1
ATOM 643 C CA . THR A 1 80 ? 20.804 -9.592 -32.147 1.00 96.31 80 THR A CA 1
ATOM 644 C C . THR A 1 80 ? 22.125 -10.287 -31.826 1.00 96.31 80 THR A C 1
ATOM 646 O O . THR A 1 80 ? 22.318 -11.447 -32.181 1.00 96.31 80 THR A O 1
ATOM 649 N N . ALA A 1 81 ? 23.028 -9.608 -31.115 1.00 94.12 81 ALA A N 1
ATOM 650 C CA . ALA A 1 81 ? 24.334 -10.164 -30.783 1.00 94.12 81 ALA A CA 1
ATOM 651 C C . ALA A 1 81 ? 24.273 -11.288 -29.732 1.00 94.12 81 ALA A C 1
ATOM 653 O O . ALA A 1 81 ? 25.104 -12.193 -29.753 1.00 94.12 81 ALA A O 1
ATOM 654 N N . LEU A 1 82 ? 23.276 -11.255 -28.845 1.00 94.06 82 LEU A N 1
ATOM 655 C CA . LEU A 1 82 ? 23.005 -12.297 -27.851 1.00 94.06 82 LEU A CA 1
ATOM 656 C C . LEU A 1 82 ? 22.071 -13.405 -28.371 1.00 94.06 82 LEU A C 1
ATOM 658 O O . LEU A 1 82 ? 21.785 -14.344 -27.635 1.00 94.06 82 LEU A O 1
ATOM 662 N N . SER A 1 83 ? 21.599 -13.313 -29.621 1.00 94.12 83 SER A N 1
ATOM 663 C CA . SER A 1 83 ? 20.578 -14.206 -30.197 1.00 94.12 83 SER A CA 1
ATOM 664 C C . SER A 1 83 ? 19.289 -14.287 -29.361 1.00 94.12 83 SER A C 1
ATOM 666 O O . SER A 1 83 ? 18.664 -15.342 -29.257 1.00 94.12 83 SER A O 1
ATOM 668 N N . LEU A 1 84 ? 18.888 -13.167 -28.752 1.00 92.81 84 LEU A N 1
ATOM 669 C CA . LEU A 1 84 ? 17.641 -13.054 -28.000 1.00 92.81 84 LEU A CA 1
ATOM 670 C C . LEU A 1 84 ? 16.472 -12.754 -28.953 1.00 92.81 84 LEU A C 1
ATOM 672 O O . LEU A 1 84 ? 16.592 -11.856 -29.787 1.00 92.81 84 LEU A O 1
ATOM 676 N N . PRO A 1 85 ? 15.333 -13.461 -28.826 1.00 90.38 85 PRO A N 1
ATOM 677 C CA . PRO A 1 85 ? 14.207 -13.317 -29.750 1.00 90.38 85 PRO A CA 1
ATOM 678 C C . PRO A 1 85 ? 13.469 -11.982 -29.601 1.00 90.38 85 PRO A C 1
ATOM 680 O O . PRO A 1 85 ? 12.895 -11.496 -30.570 1.00 90.38 85 PRO A O 1
ATOM 683 N N . ASP A 1 86 ? 13.479 -11.393 -28.403 1.00 92.25 86 ASP A N 1
ATOM 684 C CA . ASP A 1 86 ? 12.745 -10.170 -28.091 1.00 92.25 86 ASP A CA 1
ATOM 685 C C . ASP A 1 86 ? 13.672 -9.128 -27.437 1.00 92.25 86 ASP A C 1
ATOM 687 O O . ASP A 1 86 ? 14.120 -9.333 -26.302 1.00 92.25 86 ASP A O 1
ATOM 691 N N . PRO A 1 87 ? 13.971 -8.004 -28.118 1.00 93.62 87 PRO A N 1
ATOM 692 C CA . PRO A 1 87 ? 14.824 -6.951 -27.576 1.00 93.62 87 PRO A CA 1
ATOM 693 C C . PRO A 1 87 ? 14.172 -6.151 -26.445 1.00 93.62 87 PRO A C 1
ATOM 695 O O . PRO A 1 87 ? 14.884 -5.506 -25.676 1.00 93.62 87 PRO A O 1
ATOM 698 N N . THR A 1 88 ? 12.844 -6.180 -26.308 1.00 92.62 88 THR A N 1
ATOM 699 C CA . THR A 1 88 ? 12.122 -5.390 -25.294 1.00 92.62 88 THR A CA 1
ATOM 700 C C . THR A 1 88 ? 12.281 -5.945 -23.877 1.00 92.62 88 THR A C 1
ATOM 702 O O . THR A 1 88 ? 12.009 -5.249 -22.897 1.00 92.62 88 THR A O 1
ATOM 705 N N . LYS A 1 89 ? 12.772 -7.182 -23.759 1.00 93.94 89 LYS A N 1
ATOM 706 C CA . LYS A 1 89 ? 13.080 -7.857 -22.491 1.00 93.94 89 LYS A CA 1
ATOM 707 C C . LYS A 1 89 ? 14.446 -7.491 -21.920 1.00 93.94 89 LYS A C 1
ATOM 709 O O . LYS A 1 89 ? 14.806 -7.961 -20.847 1.00 93.94 89 LYS A O 1
ATOM 714 N N . LEU A 1 90 ? 15.232 -6.678 -22.620 1.00 94.25 90 LEU A N 1
ATOM 715 C CA . LEU A 1 90 ? 16.513 -6.205 -22.111 1.00 94.25 90 LEU A CA 1
ATOM 716 C C . LEU A 1 90 ? 16.313 -4.986 -21.215 1.00 94.25 90 LEU A C 1
ATOM 718 O O . LEU A 1 90 ? 15.686 -4.005 -21.614 1.00 94.25 90 LEU A O 1
ATOM 722 N N . ARG A 1 91 ? 16.917 -5.022 -20.025 1.00 95.00 91 ARG A N 1
ATOM 723 C CA . ARG A 1 91 ? 17.042 -3.849 -19.155 1.00 95.00 91 ARG A CA 1
ATOM 724 C C . ARG A 1 91 ? 18.508 -3.475 -19.005 1.00 95.00 91 ARG A C 1
ATOM 726 O O . ARG A 1 91 ? 19.344 -4.307 -18.665 1.00 95.00 91 ARG A O 1
ATOM 733 N N . LEU A 1 92 ? 18.814 -2.208 -19.273 1.00 95.75 92 LEU A N 1
ATOM 734 C CA . LEU A 1 92 ? 20.170 -1.666 -19.199 1.00 95.75 92 LEU A CA 1
ATOM 735 C C . LEU A 1 92 ? 20.429 -0.981 -17.853 1.00 95.75 92 LEU A C 1
ATOM 737 O O . LEU A 1 92 ? 19.567 -0.288 -17.316 1.00 95.75 92 LEU A O 1
ATOM 741 N N . THR A 1 93 ? 21.651 -1.101 -17.348 1.00 96.00 93 THR A N 1
ATOM 742 C CA . THR A 1 93 ? 22.142 -0.413 -16.149 1.00 96.00 93 THR A CA 1
ATOM 743 C C . THR A 1 93 ? 23.446 0.316 -16.471 1.00 96.00 93 THR A C 1
ATOM 745 O O . THR A 1 93 ? 24.354 -0.236 -17.096 1.00 96.00 93 THR A O 1
ATOM 748 N N . ARG A 1 94 ? 23.540 1.585 -16.056 1.00 95.69 94 ARG A N 1
ATOM 749 C CA . ARG A 1 94 ? 24.715 2.434 -16.309 1.00 95.69 94 ARG A CA 1
ATOM 750 C C . ARG A 1 94 ? 25.902 2.006 -15.454 1.00 95.69 94 ARG A C 1
ATOM 752 O O . ARG A 1 94 ? 25.729 1.500 -14.345 1.00 95.69 94 ARG A O 1
ATOM 759 N N . HIS A 1 95 ? 27.107 2.282 -15.932 1.00 95.06 95 HIS A N 1
ATOM 760 C CA . HIS A 1 95 ? 28.328 2.094 -15.158 1.00 95.06 95 HIS A CA 1
ATOM 761 C C . HIS A 1 95 ? 28.629 3.317 -14.280 1.00 95.06 95 HIS A C 1
ATOM 763 O O . HIS A 1 95 ? 28.501 4.465 -14.708 1.00 95.06 95 HIS A O 1
ATOM 769 N N . ASN A 1 96 ? 29.026 3.082 -13.030 1.00 93.88 96 ASN A N 1
ATOM 770 C CA . ASN A 1 96 ? 29.482 4.124 -12.120 1.00 93.88 96 ASN A CA 1
ATOM 771 C C . ASN A 1 96 ? 31.007 4.253 -12.203 1.00 93.88 96 ASN A C 1
ATOM 773 O O . ASN A 1 96 ? 31.731 3.438 -11.633 1.00 93.88 96 ASN A O 1
ATOM 777 N N . TYR A 1 97 ? 31.467 5.332 -12.843 1.00 92.44 97 TYR A N 1
ATOM 778 C CA . TYR A 1 97 ? 32.889 5.626 -13.053 1.00 92.44 97 TYR A CA 1
ATOM 779 C C . TYR A 1 97 ? 33.741 5.592 -11.769 1.00 92.44 97 TYR A C 1
ATOM 781 O O . TYR A 1 97 ? 34.868 5.118 -11.801 1.00 92.44 97 TYR A O 1
ATOM 789 N N . PHE A 1 98 ? 33.225 6.062 -10.626 1.00 91.88 98 PHE A N 1
ATOM 790 C CA . PHE A 1 98 ? 34.029 6.172 -9.399 1.00 91.88 98 PHE A CA 1
ATOM 791 C C . PHE A 1 98 ? 34.194 4.847 -8.654 1.00 91.88 98 PHE A C 1
ATOM 793 O O . PHE A 1 98 ? 35.194 4.641 -7.976 1.00 91.88 98 PHE A O 1
ATOM 800 N N . SER A 1 99 ? 33.195 3.967 -8.737 1.00 92.44 99 SER A N 1
ATOM 801 C CA . SER A 1 99 ? 33.210 2.675 -8.032 1.00 92.44 99 SER A CA 1
ATOM 802 C C . SER A 1 99 ? 33.564 1.501 -8.937 1.00 92.44 99 SER A C 1
ATOM 804 O O . SER A 1 99 ? 33.773 0.400 -8.436 1.00 92.44 99 SER A O 1
ATOM 806 N N . CYS A 1 100 ? 33.614 1.720 -10.253 1.00 89.38 100 CYS A N 1
ATOM 807 C CA . CYS A 1 100 ? 33.765 0.683 -11.270 1.00 89.38 100 CYS A CA 1
ATOM 808 C C . CYS A 1 100 ? 32.699 -0.429 -11.177 1.00 89.38 100 CYS A C 1
ATOM 810 O O . CYS A 1 100 ? 32.946 -1.572 -11.561 1.00 89.38 100 CYS A O 1
ATOM 812 N N . GLN A 1 101 ? 31.513 -0.100 -10.657 1.00 92.31 101 GLN A N 1
ATOM 813 C CA . GLN A 1 101 ? 30.383 -1.012 -10.445 1.00 92.31 101 GLN A CA 1
ATOM 814 C C . GLN A 1 101 ? 29.144 -0.532 -11.219 1.00 92.31 101 GLN A C 1
ATOM 816 O O . GLN A 1 101 ? 29.065 0.648 -11.582 1.00 92.31 101 GLN A O 1
ATOM 821 N N . PRO A 1 102 ? 28.149 -1.400 -11.474 1.00 94.12 102 PRO A N 1
ATOM 822 C CA . PRO A 1 102 ? 26.848 -0.957 -11.966 1.00 94.12 102 PRO A CA 1
ATOM 823 C C . PRO A 1 102 ? 26.205 0.053 -11.005 1.00 94.12 102 PRO A C 1
ATOM 825 O O . PRO A 1 102 ? 26.346 -0.028 -9.781 1.00 94.12 102 PRO A O 1
ATOM 828 N N . GLN A 1 103 ? 25.480 1.027 -11.556 1.00 91.81 103 GLN A N 1
ATOM 829 C CA . GLN A 1 103 ? 24.651 1.921 -10.753 1.00 91.81 103 GLN A CA 1
ATOM 830 C C . GLN A 1 103 ? 23.552 1.139 -10.028 1.00 91.81 103 GLN A C 1
ATOM 832 O O . GLN A 1 103 ? 23.028 0.153 -10.534 1.00 91.81 103 GLN A O 1
ATOM 837 N N . ARG A 1 104 ? 23.161 1.623 -8.842 1.00 89.44 104 ARG A N 1
ATOM 838 C CA . ARG A 1 104 ? 22.116 0.983 -8.022 1.00 89.44 104 ARG A CA 1
ATOM 839 C C . ARG A 1 104 ? 20.746 0.956 -8.697 1.00 89.44 104 ARG A C 1
ATOM 841 O O . ARG A 1 104 ? 19.915 0.129 -8.348 1.00 89.44 104 ARG A O 1
ATOM 848 N N . THR A 1 105 ? 20.494 1.895 -9.603 1.00 90.38 105 THR A N 1
ATOM 849 C CA . THR A 1 105 ? 19.225 2.037 -10.312 1.00 90.38 105 THR A CA 1
ATOM 850 C C . THR A 1 105 ? 19.425 1.702 -11.780 1.00 90.38 105 THR A C 1
ATOM 852 O O . THR A 1 105 ? 20.217 2.362 -12.459 1.00 90.38 105 THR A O 1
ATOM 855 N N . ALA A 1 106 ? 18.678 0.714 -12.266 1.00 92.00 106 ALA A N 1
ATOM 856 C CA . ALA A 1 106 ? 18.594 0.424 -13.688 1.00 92.00 106 ALA A CA 1
ATOM 857 C C . ALA A 1 106 ? 17.979 1.604 -14.458 1.00 92.00 106 ALA A C 1
ATOM 859 O O . ALA A 1 106 ? 17.262 2.442 -13.898 1.00 92.00 106 ALA A O 1
ATOM 860 N N . VAL A 1 107 ? 18.273 1.677 -15.753 1.00 92.62 107 VAL A N 1
ATOM 861 C CA . VAL A 1 107 ? 17.710 2.692 -16.643 1.00 92.62 107 VAL A CA 1
ATOM 862 C C . VAL A 1 107 ? 16.259 2.335 -16.930 1.00 92.62 107 VAL A C 1
ATOM 864 O O . VAL A 1 107 ? 15.976 1.230 -17.390 1.00 92.62 107 VAL A O 1
ATOM 867 N N . LYS A 1 108 ? 15.361 3.290 -16.673 1.00 91.75 108 LYS A N 1
ATOM 868 C CA . LYS A 1 108 ? 13.940 3.137 -16.981 1.00 91.75 108 LYS A CA 1
ATOM 869 C C . LYS A 1 108 ? 13.686 3.061 -18.488 1.00 91.75 108 LYS A C 1
ATOM 871 O O . LYS A 1 108 ? 14.505 3.557 -19.272 1.00 91.75 108 LYS A O 1
ATOM 876 N N . TRP A 1 109 ? 12.548 2.506 -18.890 1.00 89.38 109 TRP A N 1
ATOM 877 C CA . TRP A 1 109 ? 12.171 2.381 -20.296 1.00 89.38 109 TRP A CA 1
ATOM 878 C C . TRP A 1 109 ? 12.249 3.736 -21.013 1.00 89.38 109 TRP A C 1
ATOM 880 O O . TRP A 1 109 ? 11.626 4.714 -20.602 1.00 89.38 109 TRP A O 1
ATOM 890 N N . ARG A 1 110 ? 13.094 3.810 -22.054 1.00 89.62 110 ARG A N 1
ATOM 891 C CA . ARG A 1 110 ? 13.347 5.014 -22.874 1.00 89.62 110 ARG A CA 1
ATOM 892 C C . ARG A 1 110 ? 13.720 6.289 -22.098 1.00 89.62 110 ARG A C 1
ATOM 894 O O . ARG A 1 110 ? 13.666 7.387 -22.644 1.00 89.62 110 ARG A O 1
ATOM 901 N N . ALA A 1 111 ? 14.169 6.171 -20.849 1.00 89.31 111 ALA A N 1
ATOM 902 C CA . ALA A 1 111 ? 14.518 7.338 -20.037 1.00 89.31 111 ALA A CA 1
ATOM 903 C C . ALA A 1 111 ? 15.838 8.006 -20.452 1.00 89.31 111 ALA A C 1
ATOM 905 O O . ALA A 1 111 ? 16.103 9.146 -20.070 1.00 89.31 111 ALA A O 1
ATOM 906 N N . ALA A 1 112 ? 16.685 7.304 -21.209 1.00 89.38 112 ALA A N 1
ATOM 907 C CA . ALA A 1 112 ? 17.894 7.874 -21.783 1.00 89.38 112 ALA A CA 1
ATOM 908 C C . ALA A 1 112 ? 17.646 8.269 -23.251 1.00 89.38 112 ALA A C 1
ATOM 910 O O . ALA A 1 112 ? 17.296 7.397 -24.049 1.00 89.38 112 ALA A O 1
ATOM 911 N N . PRO A 1 113 ? 17.858 9.544 -23.631 1.00 90.56 113 PRO A N 1
ATOM 912 C CA . PRO A 1 113 ? 17.568 10.023 -24.983 1.00 90.56 113 PRO A CA 1
ATOM 913 C C . PRO A 1 113 ? 18.552 9.498 -26.038 1.00 90.56 113 PRO A C 1
ATOM 915 O O . PRO A 1 113 ? 18.228 9.478 -27.221 1.00 90.56 113 PRO A O 1
ATOM 918 N N . SER A 1 114 ? 19.761 9.103 -25.632 1.00 95.00 114 SER A N 1
ATOM 919 C CA . SER A 1 114 ? 20.814 8.631 -26.532 1.00 95.00 114 SER A CA 1
ATOM 920 C C . SER A 1 114 ? 21.839 7.757 -25.808 1.00 95.00 114 SER A C 1
ATOM 922 O O . SER A 1 114 ? 21.953 7.790 -24.576 1.00 95.00 114 SER A O 1
ATOM 924 N N . LEU A 1 115 ? 22.638 7.020 -26.581 1.00 94.62 115 LEU A N 1
ATOM 925 C CA . LEU A 1 115 ? 23.772 6.247 -26.083 1.00 94.62 115 LEU A CA 1
ATOM 926 C C . LEU A 1 115 ? 24.783 7.125 -25.336 1.00 94.62 115 LEU A C 1
ATOM 928 O O . LEU A 1 115 ? 25.279 6.717 -24.293 1.00 94.62 115 LEU A O 1
ATOM 932 N N . ASP A 1 116 ? 25.047 8.343 -25.811 1.00 94.25 116 ASP A N 1
ATOM 933 C CA . ASP A 1 116 ? 25.922 9.297 -25.109 1.00 94.25 116 ASP A CA 1
ATOM 934 C C . ASP A 1 116 ? 25.460 9.537 -23.666 1.00 94.25 116 ASP A C 1
ATOM 936 O O . ASP A 1 116 ? 26.258 9.509 -22.732 1.00 94.25 116 ASP A O 1
ATOM 940 N N . SER A 1 117 ? 24.147 9.691 -23.466 1.00 93.62 117 SER A N 1
ATOM 941 C CA . SER A 1 117 ? 23.554 9.872 -22.139 1.00 93.62 117 SER A CA 1
ATOM 942 C C . SER A 1 117 ? 23.629 8.604 -21.282 1.00 93.62 117 SER A C 1
ATOM 944 O O . SER A 1 117 ? 23.793 8.697 -20.066 1.00 93.62 117 SER A O 1
ATOM 946 N N . LEU A 1 118 ? 23.531 7.414 -21.886 1.00 94.31 118 LEU A N 1
ATOM 947 C CA . LEU A 1 118 ? 23.745 6.141 -21.183 1.00 94.31 118 LEU A CA 1
ATOM 948 C C . LEU A 1 118 ? 25.195 5.976 -20.713 1.00 94.31 118 LEU A C 1
ATOM 950 O O . LEU A 1 118 ? 25.429 5.413 -19.645 1.00 94.31 118 LEU A O 1
ATOM 954 N N . LEU A 1 119 ? 26.140 6.484 -21.502 1.00 94.81 119 LEU A N 1
ATOM 955 C CA . LEU A 1 119 ? 27.581 6.384 -21.290 1.00 94.81 119 LEU A CA 1
ATOM 956 C C . LEU A 1 119 ? 28.178 7.565 -20.510 1.00 94.81 119 LEU A C 1
ATOM 958 O O . LEU A 1 119 ? 29.384 7.601 -20.287 1.00 94.81 119 LEU A O 1
ATOM 962 N N . THR A 1 120 ? 27.376 8.540 -20.086 1.00 92.81 120 THR A N 1
ATOM 963 C CA . THR A 1 120 ? 27.873 9.706 -19.343 1.00 92.81 120 THR A CA 1
ATOM 964 C C . THR A 1 120 ? 27.549 9.578 -17.858 1.00 92.81 120 THR A C 1
ATOM 966 O O . THR A 1 120 ? 26.388 9.452 -17.464 1.00 92.81 120 THR A O 1
ATOM 969 N N . HIS A 1 121 ? 28.578 9.650 -17.012 1.00 90.56 121 HIS A N 1
ATOM 970 C CA . HIS A 1 121 ? 28.453 9.688 -15.557 1.00 90.56 121 HIS A CA 1
ATOM 971 C C . HIS A 1 121 ? 29.154 10.929 -14.990 1.00 90.56 121 HIS A C 1
ATOM 973 O O . HIS A 1 121 ? 30.376 10.963 -14.834 1.00 90.56 121 HIS A O 1
ATOM 979 N N . GLY A 1 122 ? 28.371 11.965 -14.677 1.00 87.06 122 GLY A N 1
ATOM 980 C CA . GLY A 1 122 ? 28.913 13.273 -14.304 1.00 87.06 122 GLY A CA 1
ATOM 981 C C . GLY A 1 122 ? 29.639 13.906 -15.491 1.00 87.06 122 GLY A C 1
ATOM 982 O O . GLY A 1 122 ? 29.043 14.095 -16.546 1.00 87.06 122 GLY A O 1
ATOM 983 N N . SER A 1 123 ? 30.925 14.208 -15.328 1.00 88.88 123 SER A N 1
ATOM 984 C CA . SER A 1 123 ? 31.808 14.711 -16.391 1.00 88.88 123 SER A CA 1
ATOM 985 C C . SER A 1 123 ? 32.575 13.609 -17.133 1.00 88.88 123 SER A C 1
ATOM 987 O O . SER A 1 123 ? 33.326 13.906 -18.061 1.00 88.88 123 SER A O 1
ATOM 989 N N . HIS A 1 124 ? 32.424 12.347 -16.723 1.00 90.62 124 HIS A N 1
ATOM 990 C CA . HIS A 1 124 ? 33.173 11.229 -17.285 1.00 90.62 124 HIS A CA 1
ATOM 991 C C . HIS A 1 124 ? 32.346 10.485 -18.329 1.00 90.62 124 HIS A C 1
ATOM 993 O O . HIS A 1 124 ? 31.166 10.200 -18.119 1.00 90.62 124 HIS A O 1
ATOM 999 N N . THR A 1 125 ? 32.997 10.134 -19.437 1.00 90.50 125 THR A N 1
ATOM 1000 C CA . THR A 1 125 ? 32.444 9.209 -20.429 1.00 90.50 125 THR A CA 1
ATOM 1001 C C . THR A 1 125 ? 32.978 7.814 -20.138 1.00 90.50 125 THR A C 1
ATOM 1003 O O . THR A 1 125 ? 34.168 7.637 -19.877 1.00 90.50 125 THR A O 1
ATOM 1006 N N . VAL A 1 126 ? 32.082 6.839 -20.121 1.00 94.19 126 VAL A N 1
ATOM 1007 C CA . VAL A 1 126 ? 32.379 5.421 -19.918 1.00 94.19 126 VAL A CA 1
ATOM 1008 C C . VAL A 1 126 ? 32.045 4.659 -21.195 1.00 94.19 126 VAL A C 1
ATOM 1010 O O . VAL A 1 126 ? 31.280 5.131 -22.028 1.00 94.19 126 VAL A O 1
ATOM 1013 N N . ASP A 1 127 ? 32.613 3.476 -21.365 1.00 94.38 127 ASP A N 1
ATOM 1014 C CA . ASP A 1 127 ? 32.373 2.597 -22.517 1.00 94.38 127 ASP A CA 1
ATOM 1015 C C . ASP A 1 127 ? 31.596 1.329 -22.134 1.00 94.38 127 ASP A C 1
ATOM 1017 O O . ASP A 1 127 ? 31.303 0.493 -22.982 1.00 94.38 127 ASP A O 1
ATOM 1021 N N . THR A 1 128 ? 31.253 1.171 -20.856 1.00 95.19 128 THR A N 1
ATOM 1022 C CA . THR A 1 128 ? 30.686 -0.061 -20.311 1.00 95.19 128 THR A CA 1
ATOM 1023 C C . THR A 1 128 ? 29.221 0.128 -19.930 1.00 95.19 128 THR A C 1
ATOM 1025 O O . THR A 1 128 ? 28.863 1.080 -19.233 1.00 95.19 128 THR A O 1
ATOM 1028 N N . LEU A 1 129 ? 28.377 -0.822 -20.335 1.00 96.31 129 LEU A N 1
ATOM 1029 C CA . LEU A 1 129 ? 26.986 -0.948 -19.906 1.00 96.31 129 LEU A CA 1
ATOM 1030 C C . LEU A 1 129 ? 26.733 -2.346 -19.350 1.00 96.31 129 LEU A C 1
ATOM 1032 O O . LEU A 1 129 ? 27.312 -3.335 -19.804 1.00 96.31 129 LEU A O 1
ATOM 1036 N N . TYR A 1 130 ? 25.836 -2.425 -18.378 1.00 96.56 130 TYR A N 1
ATOM 1037 C CA . TYR A 1 130 ? 25.363 -3.694 -17.846 1.00 96.56 130 TYR A CA 1
ATOM 1038 C C . TYR A 1 130 ? 23.976 -3.987 -18.397 1.00 96.56 130 TYR A C 1
ATOM 1040 O O . TYR A 1 130 ? 23.187 -3.063 -18.598 1.00 96.56 130 TYR A O 1
ATOM 1048 N N . TYR A 1 131 ? 23.675 -5.256 -18.628 1.00 95.81 131 TYR A N 1
ATOM 1049 C CA . TYR A 1 131 ? 22.350 -5.692 -19.039 1.00 95.81 131 TYR A CA 1
ATOM 1050 C C . TYR A 1 131 ? 21.894 -6.892 -18.220 1.00 95.81 131 TYR A C 1
ATOM 1052 O O . TYR A 1 131 ? 22.702 -7.674 -17.717 1.00 95.81 131 TYR A O 1
ATOM 1060 N N . GLU A 1 132 ? 20.586 -7.041 -18.134 1.00 94.94 132 GLU A N 1
ATOM 1061 C CA . GLU A 1 132 ? 19.910 -8.241 -17.657 1.00 94.94 132 GLU A CA 1
ATOM 1062 C C . GLU A 1 132 ? 18.775 -8.584 -18.626 1.00 94.94 132 GLU A C 1
ATOM 1064 O O . GLU A 1 132 ? 18.276 -7.715 -19.354 1.00 94.94 132 GLU A O 1
ATOM 1069 N N . VAL A 1 133 ? 18.390 -9.856 -18.649 1.00 94.19 133 VAL A N 1
ATOM 1070 C CA . VAL A 1 133 ? 17.281 -10.352 -19.467 1.00 94.19 133 VAL A CA 1
ATOM 1071 C C . VAL A 1 133 ? 16.091 -10.581 -18.546 1.00 94.19 133 VAL A C 1
ATOM 1073 O O . VAL A 1 133 ? 16.182 -11.351 -17.595 1.00 94.19 133 VAL A O 1
ATOM 1076 N N . LEU A 1 134 ? 14.992 -9.886 -18.816 1.00 92.19 134 LEU A N 1
ATOM 1077 C CA . LEU A 1 134 ? 13.747 -9.973 -18.065 1.00 92.19 134 LEU A CA 1
ATOM 1078 C C . LEU A 1 134 ? 12.835 -11.071 -18.629 1.00 92.19 134 LEU A C 1
ATOM 1080 O O . LEU A 1 134 ? 12.887 -11.399 -19.815 1.00 92.19 134 LEU A O 1
ATOM 1084 N N . ASP A 1 135 ? 11.924 -11.577 -17.800 1.00 88.62 135 ASP A N 1
ATOM 1085 C CA . ASP A 1 135 ? 10.903 -12.540 -18.240 1.00 88.62 135 ASP A CA 1
ATOM 1086 C C . ASP A 1 135 ? 9.819 -11.881 -19.124 1.00 88.62 135 ASP A C 1
ATOM 1088 O O . ASP A 1 135 ? 9.300 -12.493 -20.067 1.00 88.62 135 ASP A O 1
ATOM 1092 N N . LEU A 1 136 ? 9.517 -10.606 -18.846 1.00 91.00 136 LEU A N 1
ATOM 1093 C CA . LEU A 1 136 ? 8.477 -9.772 -19.465 1.00 91.00 136 LEU A CA 1
ATOM 1094 C C . LEU A 1 136 ? 9.109 -8.509 -20.092 1.00 91.00 136 LEU A C 1
ATOM 1096 O O . LEU A 1 136 ? 10.109 -8.029 -19.549 1.00 91.00 136 LEU A O 1
ATOM 1100 N N . PRO A 1 137 ? 8.544 -7.937 -21.176 1.00 91.94 137 PRO A N 1
ATOM 1101 C CA . PRO A 1 137 ? 8.968 -6.636 -21.699 1.00 91.94 137 PRO A CA 1
ATOM 1102 C C . PRO A 1 137 ? 9.095 -5.547 -20.622 1.00 91.94 137 PRO A C 1
ATOM 1104 O O . PRO A 1 137 ? 8.254 -5.437 -19.725 1.00 91.94 137 PRO A O 1
ATOM 1107 N N . LEU A 1 138 ? 10.142 -4.719 -20.719 1.00 90.31 138 LEU A N 1
ATOM 1108 C CA . LEU A 1 138 ? 10.451 -3.683 -19.725 1.00 90.31 138 LEU A CA 1
ATOM 1109 C C . LEU A 1 138 ? 9.311 -2.664 -19.564 1.00 90.31 138 LEU A C 1
ATOM 1111 O O . LEU A 1 138 ? 9.002 -2.274 -18.441 1.00 90.31 138 LEU A O 1
ATOM 1115 N N . GLU A 1 139 ? 8.680 -2.263 -20.669 1.00 90.06 139 GLU A N 1
ATOM 1116 C CA . GLU A 1 139 ? 7.536 -1.342 -20.671 1.00 90.06 139 GLU A CA 1
ATOM 1117 C C . GLU A 1 139 ? 6.382 -1.887 -19.819 1.00 90.06 139 GLU A C 1
ATOM 1119 O O . GLU A 1 139 ? 5.908 -1.221 -18.899 1.00 90.06 139 GLU A O 1
ATOM 1124 N N . GLU A 1 140 ? 5.987 -3.137 -20.067 1.00 89.56 140 GLU A N 1
ATOM 1125 C CA . GLU A 1 140 ? 4.934 -3.800 -19.300 1.00 89.56 140 GLU A CA 1
ATOM 1126 C C . GLU A 1 140 ? 5.339 -3.967 -17.833 1.00 89.56 140 GLU A C 1
ATOM 1128 O O . GLU A 1 140 ? 4.536 -3.750 -16.930 1.00 89.56 140 GLU A O 1
ATOM 1133 N N . MET A 1 141 ? 6.603 -4.307 -17.569 1.00 88.31 141 MET A N 1
ATOM 1134 C CA . MET A 1 141 ? 7.118 -4.456 -16.210 1.00 88.31 141 MET A CA 1
ATOM 1135 C C . MET A 1 141 ? 7.030 -3.145 -15.416 1.00 88.31 141 MET A C 1
ATOM 1137 O O . MET A 1 141 ? 6.712 -3.189 -14.227 1.00 88.31 141 MET A O 1
ATOM 1141 N N . GLU A 1 142 ? 7.308 -2.002 -16.047 1.00 88.44 142 GLU A N 1
ATOM 1142 C CA . GLU A 1 142 ? 7.231 -0.680 -15.415 1.00 88.44 142 GLU A CA 1
ATOM 1143 C C . GLU A 1 142 ? 5.797 -0.208 -15.177 1.00 88.44 142 GLU A C 1
ATOM 1145 O O . GLU A 1 142 ? 5.558 0.503 -14.198 1.00 88.44 142 GLU A O 1
ATOM 1150 N N . GLN A 1 143 ? 4.848 -0.639 -16.008 1.00 90.00 143 GLN A N 1
ATOM 1151 C CA . GLN A 1 143 ? 3.415 -0.400 -15.808 1.00 90.00 143 GLN A CA 1
ATOM 1152 C C . GLN A 1 143 ? 2.825 -1.250 -14.677 1.00 90.00 143 GLN A C 1
ATOM 1154 O O . GLN A 1 143 ? 1.737 -0.954 -14.189 1.00 90.00 143 GLN A O 1
ATOM 1159 N N . LEU A 1 144 ? 3.520 -2.297 -14.225 1.00 90.81 144 LEU A N 1
ATOM 1160 C CA . LEU A 1 144 ? 3.081 -3.106 -13.093 1.00 90.81 144 LEU A CA 1
ATOM 1161 C C . LEU A 1 144 ? 3.490 -2.465 -11.758 1.00 90.81 144 LEU A C 1
ATOM 1163 O O . LEU A 1 144 ? 4.608 -1.977 -11.574 1.00 90.81 144 LEU A O 1
ATOM 1167 N N . LYS A 1 145 ? 2.577 -2.520 -10.794 1.00 90.44 145 LYS A N 1
ATOM 1168 C CA . LYS A 1 145 ? 2.770 -2.164 -9.391 1.00 90.44 145 LYS A CA 1
ATOM 1169 C C . LYS A 1 145 ? 2.550 -3.405 -8.537 1.00 90.44 145 LYS A C 1
ATOM 1171 O O . LYS A 1 145 ? 1.586 -4.141 -8.741 1.00 90.44 145 LYS A O 1
ATOM 1176 N N . THR A 1 146 ? 3.455 -3.646 -7.594 1.00 91.25 146 THR A N 1
ATOM 1177 C CA . THR A 1 146 ? 3.315 -4.736 -6.626 1.00 91.25 146 THR A CA 1
ATOM 1178 C C . THR A 1 146 ? 2.832 -4.159 -5.309 1.00 91.25 146 THR A C 1
ATOM 1180 O O . THR A 1 146 ? 3.631 -3.570 -4.591 1.00 91.25 146 THR A O 1
ATOM 1183 N N . VAL A 1 147 ? 1.559 -4.377 -5.004 1.00 92.44 147 VAL A N 1
ATOM 1184 C CA . VAL A 1 147 ? 0.870 -3.904 -3.806 1.00 92.44 147 VAL A CA 1
ATOM 1185 C C . VAL A 1 147 ? 0.863 -5.011 -2.759 1.00 92.44 147 VAL A C 1
ATOM 1187 O O . VAL A 1 147 ? 0.457 -6.139 -3.044 1.00 92.44 147 VAL A O 1
ATOM 1190 N N . LYS A 1 148 ? 1.303 -4.711 -1.535 1.00 92.94 148 LYS A N 1
ATOM 1191 C CA . LYS A 1 148 ? 1.261 -5.670 -0.422 1.00 92.94 148 LYS A CA 1
ATOM 1192 C C . LYS A 1 148 ? 0.123 -5.341 0.535 1.00 92.94 148 LYS A C 1
ATOM 1194 O O . LYS A 1 148 ? 0.179 -4.321 1.216 1.00 92.94 148 LYS A O 1
ATOM 1199 N N . VAL A 1 149 ? -0.862 -6.228 0.631 1.00 94.06 149 VAL A N 1
ATOM 1200 C CA . VAL A 1 149 ? -2.076 -6.026 1.431 1.00 94.06 149 VAL A CA 1
ATOM 1201 C C . VAL A 1 149 ? -2.146 -7.046 2.563 1.00 94.06 149 VAL A C 1
ATOM 1203 O O . VAL A 1 149 ? -1.960 -8.243 2.350 1.00 94.06 149 VAL A O 1
ATOM 1206 N N . SER A 1 150 ? -2.421 -6.568 3.772 1.00 92.75 150 SER A N 1
ATOM 1207 C CA . SER A 1 150 ? -2.652 -7.392 4.958 1.00 92.75 150 SER A CA 1
ATOM 1208 C C . SER A 1 150 ? -4.150 -7.613 5.157 1.00 92.75 150 SER A C 1
ATOM 1210 O O . SER A 1 150 ? -4.883 -6.659 5.430 1.00 92.75 150 SER A O 1
ATOM 1212 N N . PHE A 1 151 ? -4.613 -8.853 5.037 1.00 93.19 151 PHE A N 1
ATOM 1213 C CA . PHE A 1 151 ? -6.021 -9.182 5.245 1.00 93.19 151 PHE A CA 1
ATOM 1214 C C . PHE A 1 151 ? -6.325 -9.374 6.739 1.00 93.19 151 PHE A C 1
ATOM 1216 O O . PHE A 1 151 ? -5.548 -10.003 7.462 1.00 93.19 151 PHE A O 1
ATOM 1223 N N . HIS A 1 152 ? -7.430 -8.794 7.204 1.00 90.50 152 HIS A N 1
ATOM 1224 C CA . HIS A 1 152 ? -7.898 -8.920 8.583 1.00 90.50 152 HIS A CA 1
ATOM 1225 C C . HIS A 1 152 ? -9.353 -9.388 8.620 1.00 90.50 152 HIS A C 1
ATOM 1227 O O . HIS A 1 152 ? -10.141 -9.090 7.718 1.00 90.50 152 HIS A O 1
ATOM 1233 N N . ASN A 1 153 ? -9.705 -10.125 9.673 1.00 85.44 153 ASN A N 1
ATOM 1234 C CA . ASN A 1 153 ? -11.084 -10.530 9.925 1.00 85.44 153 ASN A CA 1
ATOM 1235 C C . ASN A 1 153 ? -11.915 -9.378 10.525 1.00 85.44 153 ASN A C 1
ATOM 1237 O O . ASN A 1 153 ? -11.400 -8.307 10.841 1.00 85.44 153 ASN A O 1
ATOM 1241 N N . GLU A 1 154 ? -13.212 -9.615 10.731 1.00 79.75 154 GLU A N 1
ATOM 1242 C CA . GLU A 1 154 ? -14.142 -8.624 11.300 1.00 79.75 154 GLU A CA 1
ATOM 1243 C C . GLU A 1 154 ? -13.796 -8.202 12.743 1.00 79.75 154 GLU A C 1
ATOM 1245 O O . GLU A 1 154 ? -14.239 -7.150 13.200 1.00 79.75 154 GLU A O 1
ATOM 1250 N N . ARG A 1 155 ? -12.985 -8.990 13.466 1.00 74.31 155 ARG A N 1
ATOM 1251 C CA . ARG A 1 155 ? -12.468 -8.642 14.805 1.00 74.31 155 ARG A CA 1
ATOM 1252 C C . ARG A 1 155 ? -11.204 -7.782 14.747 1.00 74.31 155 ARG A C 1
ATOM 1254 O O . ARG A 1 155 ? -10.706 -7.354 15.783 1.00 74.31 155 ARG A O 1
ATOM 1261 N N . GLY A 1 156 ? -10.691 -7.531 13.545 1.00 76.94 156 GLY A N 1
ATOM 1262 C CA . GLY A 1 156 ? -9.452 -6.809 13.299 1.00 76.94 156 GLY A CA 1
ATOM 1263 C C . GLY A 1 156 ? -8.190 -7.627 13.524 1.00 76.94 156 GLY A C 1
ATOM 1264 O O . GLY A 1 156 ? -7.116 -7.047 13.618 1.00 76.94 156 GLY A O 1
ATOM 1265 N N . GLU A 1 157 ? -8.293 -8.952 13.584 1.00 81.62 157 GLU A N 1
ATOM 1266 C CA . GLU A 1 157 ? -7.138 -9.839 13.690 1.00 81.62 157 GLU A CA 1
ATOM 1267 C C . GLU A 1 157 ? -6.570 -10.114 12.298 1.00 81.62 157 GLU A C 1
ATOM 1269 O O . GLU A 1 157 ? -7.309 -10.347 11.339 1.00 81.62 157 GLU A O 1
ATOM 1274 N N . PHE A 1 158 ? -5.245 -10.099 12.183 1.00 86.50 158 PHE A N 1
ATOM 1275 C CA . PHE A 1 158 ? -4.552 -10.443 10.947 1.00 86.50 158 PHE A CA 1
ATOM 1276 C C . PHE A 1 158 ? -4.694 -11.933 10.639 1.00 86.50 158 PHE A C 1
ATOM 1278 O O . PHE A 1 158 ? -4.350 -12.765 11.478 1.00 86.50 158 PHE A O 1
ATOM 1285 N N . VAL A 1 159 ? -5.141 -12.260 9.428 1.00 84.38 159 VAL A N 1
ATOM 1286 C CA . VAL A 1 159 ? -5.406 -13.641 9.011 1.00 84.38 159 VAL A CA 1
ATOM 1287 C C . VAL A 1 159 ? -4.395 -14.077 7.960 1.00 84.38 159 VAL A C 1
ATOM 1289 O O . VAL A 1 159 ? -4.294 -13.471 6.894 1.00 84.38 159 VAL A O 1
ATOM 1292 N N . GLY A 1 160 ? -3.695 -15.177 8.238 1.00 77.50 160 GLY A N 1
ATOM 1293 C CA . GLY A 1 160 ? -2.832 -15.841 7.267 1.00 77.50 160 GLY A CA 1
ATOM 1294 C C . GLY A 1 160 ? -1.566 -15.049 6.943 1.00 77.50 160 GLY A C 1
ATOM 1295 O O . GLY A 1 160 ? -0.740 -14.789 7.816 1.00 77.50 160 GLY A O 1
ATOM 1296 N N . GLU A 1 161 ? -1.372 -14.719 5.667 1.00 82.81 161 GLU A N 1
ATOM 1297 C CA . GLU A 1 161 ? -0.154 -14.080 5.168 1.00 82.81 161 GLU A CA 1
ATOM 1298 C C . GLU A 1 161 ? -0.427 -12.745 4.472 1.00 82.81 161 GLU A C 1
ATOM 1300 O O . GLU A 1 161 ? -1.535 -12.438 4.041 1.00 82.81 161 GLU A O 1
ATOM 1305 N N . GLN A 1 162 ? 0.617 -11.923 4.345 1.00 88.94 162 GLN A N 1
ATOM 1306 C CA . GLN A 1 162 ? 0.514 -10.675 3.601 1.00 88.94 162 GLN A CA 1
ATOM 1307 C C . GLN A 1 162 ? 0.481 -10.976 2.097 1.00 88.94 162 GLN A C 1
ATOM 1309 O O . GLN A 1 162 ? 1.432 -11.527 1.538 1.00 88.94 162 GLN A O 1
ATOM 1314 N N . HIS A 1 163 ? -0.582 -10.557 1.417 1.00 90.38 163 HIS A N 1
ATOM 1315 C CA . HIS A 1 163 ? -0.784 -10.841 0.003 1.00 90.38 163 HIS A CA 1
ATOM 1316 C C . HIS A 1 163 ? -0.045 -9.828 -0.877 1.00 90.38 163 HIS A C 1
ATOM 1318 O O . HIS A 1 163 ? -0.326 -8.632 -0.849 1.00 90.38 163 HIS A O 1
ATOM 1324 N N . SER A 1 164 ? 0.898 -10.312 -1.692 1.00 93.00 164 SER A N 1
ATOM 1325 C CA . SER A 1 164 ? 1.637 -9.500 -2.669 1.00 93.00 164 SER A CA 1
ATOM 1326 C C . SER A 1 164 ? 0.971 -9.574 -4.048 1.00 93.00 164 SER A C 1
ATOM 1328 O O . SER A 1 164 ? 1.208 -10.516 -4.811 1.00 93.00 164 SER A O 1
ATOM 1330 N N . LEU A 1 165 ? 0.132 -8.592 -4.369 1.00 92.50 165 LEU A N 1
ATOM 1331 C CA . LEU A 1 165 ? -0.648 -8.495 -5.605 1.00 92.50 165 LEU A CA 1
ATOM 1332 C C . LEU A 1 165 ? 0.118 -7.664 -6.641 1.00 92.50 165 LEU A C 1
ATOM 1334 O O . LEU A 1 165 ? 0.486 -6.528 -6.367 1.00 92.50 165 LEU A O 1
ATOM 1338 N N . ARG A 1 166 ? 0.379 -8.214 -7.833 1.00 92.06 166 ARG A N 1
ATOM 1339 C CA . ARG A 1 166 ? 1.070 -7.496 -8.917 1.00 92.06 166 ARG A CA 1
ATOM 1340 C C . ARG A 1 166 ? 0.087 -7.209 -10.044 1.00 92.06 166 ARG A C 1
ATOM 1342 O O . ARG A 1 166 ? -0.282 -8.124 -10.770 1.00 92.06 166 ARG A O 1
ATOM 1349 N N . LEU A 1 167 ? -0.314 -5.950 -10.174 1.00 93.62 167 LEU A N 1
ATOM 1350 C CA . LE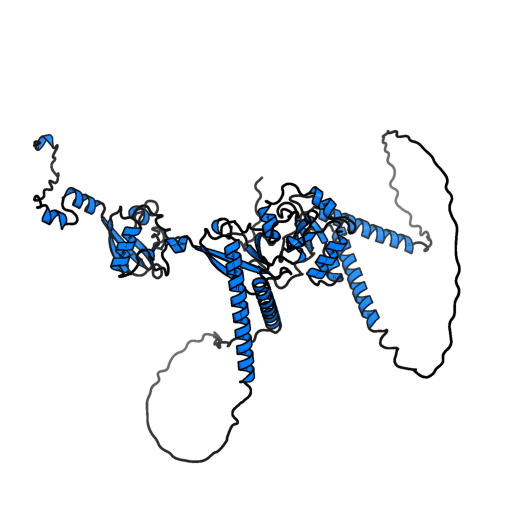U A 1 167 ? -1.342 -5.481 -11.109 1.00 93.62 167 LEU A CA 1
ATOM 1351 C C . LEU A 1 167 ? -0.840 -4.252 -11.874 1.00 93.62 167 LEU A C 1
ATOM 1353 O O . LEU A 1 167 ? 0.196 -3.690 -11.526 1.00 93.62 167 LEU A O 1
ATOM 1357 N N . ARG A 1 168 ? -1.542 -3.826 -12.929 1.00 92.00 168 ARG A N 1
ATOM 1358 C CA . ARG A 1 168 ? -1.196 -2.582 -13.640 1.00 92.00 168 ARG A CA 1
ATOM 1359 C C . ARG A 1 168 ? -1.471 -1.358 -12.767 1.00 92.00 168 ARG A C 1
ATOM 1361 O O . ARG A 1 168 ? -2.414 -1.377 -11.982 1.00 92.00 168 ARG A O 1
ATOM 1368 N N . ARG A 1 169 ? -0.689 -0.292 -12.913 1.00 92.06 169 ARG A N 1
ATOM 1369 C CA . ARG A 1 169 ? -0.816 0.950 -12.126 1.00 92.06 169 ARG A CA 1
ATOM 1370 C C . ARG A 1 169 ? -2.156 1.655 -12.305 1.00 92.06 169 ARG A C 1
ATOM 1372 O O . ARG A 1 169 ? -2.631 2.296 -11.374 1.00 92.06 169 ARG A O 1
ATOM 1379 N N . GLU A 1 170 ? -2.762 1.505 -13.474 1.00 92.00 170 GLU A N 1
ATOM 1380 C CA . GLU A 1 170 ? -4.046 2.101 -13.845 1.00 92.00 170 GLU A CA 1
ATOM 1381 C C . GLU A 1 170 ? -5.244 1.286 -13.334 1.00 92.00 170 GLU A C 1
ATOM 1383 O O . GLU A 1 170 ? -6.380 1.740 -13.433 1.00 92.00 170 GLU A O 1
ATOM 1388 N N . THR A 1 171 ? -4.996 0.088 -12.792 1.00 95.00 171 THR A N 1
ATOM 1389 C CA . THR A 1 171 ? -6.021 -0.768 -12.175 1.00 95.00 171 THR A CA 1
ATOM 1390 C C . THR A 1 171 ? -6.651 -0.045 -10.987 1.00 95.00 171 THR A C 1
ATOM 1392 O O . THR A 1 171 ? -5.970 0.720 -10.301 1.00 95.00 171 THR A O 1
ATOM 1395 N N . THR A 1 172 ? -7.935 -0.284 -10.731 1.00 96.06 172 THR A N 1
ATOM 1396 C CA . THR A 1 172 ? -8.644 0.353 -9.615 1.00 96.06 172 THR A CA 1
ATOM 1397 C C . THR A 1 172 ? -8.471 -0.420 -8.306 1.00 96.06 172 THR A C 1
ATOM 1399 O O . THR A 1 172 ? -8.110 -1.603 -8.295 1.00 96.06 172 THR A O 1
ATOM 1402 N N . VAL A 1 173 ? -8.752 0.228 -7.176 1.00 95.12 173 VAL A N 1
ATOM 1403 C CA . VAL A 1 173 ? -8.829 -0.435 -5.865 1.00 95.12 173 VAL A CA 1
ATOM 1404 C C . VAL A 1 173 ? -9.923 -1.514 -5.851 1.00 95.12 173 VAL A C 1
ATOM 1406 O O . VAL A 1 173 ? -9.724 -2.567 -5.246 1.00 95.12 173 VAL A O 1
ATOM 1409 N N . ALA A 1 174 ? -11.045 -1.313 -6.549 1.00 94.31 174 ALA A N 1
ATOM 1410 C CA . ALA A 1 174 ? -12.102 -2.322 -6.677 1.00 94.31 174 ALA A CA 1
ATOM 1411 C C . ALA A 1 174 ? -11.598 -3.622 -7.334 1.00 94.31 174 ALA A C 1
ATOM 1413 O O . ALA A 1 174 ? -11.860 -4.727 -6.846 1.00 94.31 174 ALA A O 1
ATOM 1414 N N . ASP A 1 175 ? -10.819 -3.495 -8.409 1.00 95.56 175 ASP A N 1
ATOM 1415 C CA . ASP A 1 175 ? -10.222 -4.639 -9.102 1.00 95.56 175 ASP A CA 1
ATOM 1416 C C . ASP A 1 175 ? -9.170 -5.340 -8.225 1.00 95.56 175 ASP A C 1
ATOM 1418 O O . ASP A 1 175 ? -9.117 -6.569 -8.174 1.00 95.56 175 ASP A O 1
ATOM 1422 N N . LEU A 1 176 ? -8.368 -4.574 -7.471 1.00 95.88 176 LEU A N 1
ATOM 1423 C CA . LEU A 1 176 ? -7.417 -5.113 -6.489 1.00 95.88 176 LEU A CA 1
ATOM 1424 C C . LEU A 1 176 ? -8.118 -5.950 -5.414 1.00 95.88 176 LEU A C 1
ATOM 1426 O O . LEU A 1 176 ? -7.630 -7.025 -5.064 1.00 95.88 176 LEU A O 1
ATOM 1430 N N . LEU A 1 177 ? -9.249 -5.474 -4.892 1.00 95.94 177 LEU A N 1
ATOM 1431 C CA . LEU A 1 177 ? -10.048 -6.208 -3.909 1.00 95.94 177 LEU A CA 1
ATOM 1432 C C . LEU A 1 177 ? -10.668 -7.474 -4.516 1.00 95.94 177 LEU A C 1
ATOM 1434 O O . LEU A 1 177 ? -10.715 -8.507 -3.854 1.00 95.94 177 LEU A O 1
ATOM 1438 N N . THR A 1 178 ? -11.074 -7.435 -5.785 1.00 95.62 178 THR A N 1
ATOM 1439 C CA . THR A 1 178 ? -11.581 -8.617 -6.504 1.00 95.62 178 THR A CA 1
ATOM 1440 C C . THR A 1 178 ? -10.493 -9.684 -6.679 1.00 95.62 178 THR A C 1
ATOM 1442 O O . THR A 1 178 ? -10.715 -10.868 -6.402 1.00 95.62 178 THR A O 1
ATOM 1445 N N . GLU A 1 179 ? -9.283 -9.271 -7.066 1.00 95.69 179 GLU A N 1
ATOM 1446 C CA . GLU A 1 179 ? -8.112 -10.152 -7.143 1.00 95.69 179 GLU A CA 1
ATOM 1447 C C . GLU A 1 179 ? -7.744 -10.710 -5.757 1.00 95.69 179 GLU A C 1
ATOM 1449 O O . GLU A 1 179 ? -7.479 -11.906 -5.619 1.00 95.69 179 GLU A O 1
ATOM 1454 N N . LEU A 1 180 ? -7.790 -9.881 -4.706 1.00 95.81 180 LEU A N 1
ATOM 1455 C CA . LEU A 1 180 ? -7.583 -10.330 -3.327 1.00 95.81 180 LEU A CA 1
ATOM 1456 C C . LEU A 1 180 ? -8.601 -11.408 -2.933 1.00 95.81 180 LEU A C 1
ATOM 1458 O O . LEU A 1 180 ? -8.206 -12.441 -2.399 1.00 95.81 180 LEU A O 1
ATOM 1462 N N . GLY A 1 181 ? -9.886 -11.207 -3.237 1.00 94.50 181 GLY A N 1
ATOM 1463 C CA . GLY A 1 181 ? -10.940 -12.188 -2.970 1.00 94.50 181 GLY A CA 1
ATOM 1464 C C . GLY A 1 181 ? -10.676 -13.531 -3.655 1.00 94.50 181 GLY A C 1
ATOM 1465 O O . GLY A 1 181 ? -10.763 -14.583 -3.020 1.00 94.50 181 GLY A O 1
ATOM 1466 N N . THR A 1 182 ? -10.247 -13.497 -4.918 1.00 95.06 182 THR A N 1
ATOM 1467 C CA . THR A 1 182 ? -9.859 -14.703 -5.669 1.00 95.06 182 THR A CA 1
ATOM 1468 C C . THR A 1 182 ? -8.687 -15.424 -4.998 1.00 95.06 182 THR A C 1
ATOM 1470 O O . THR A 1 182 ? -8.705 -16.650 -4.853 1.00 95.06 182 THR A O 1
ATOM 1473 N N . ARG A 1 183 ? -7.680 -14.683 -4.519 1.00 93.00 183 ARG A N 1
ATOM 1474 C CA . ARG A 1 183 ? -6.549 -15.274 -3.788 1.00 93.00 183 ARG A CA 1
ATOM 1475 C C . ARG A 1 183 ? -6.941 -15.857 -2.438 1.00 93.00 183 ARG A C 1
ATOM 1477 O O . ARG A 1 183 ? -6.422 -16.913 -2.088 1.00 93.00 183 ARG A O 1
ATOM 1484 N N . LEU A 1 184 ? -7.853 -15.224 -1.703 1.00 92.75 184 LEU A N 1
ATOM 1485 C CA . LEU A 1 184 ? -8.370 -15.764 -0.441 1.00 92.75 184 LEU A CA 1
ATOM 1486 C C . LEU A 1 184 ? -9.088 -17.102 -0.671 1.00 92.75 184 LEU A C 1
ATOM 1488 O O . LEU A 1 184 ? -8.838 -18.062 0.056 1.00 92.75 184 LEU A O 1
ATOM 1492 N N . GLN A 1 185 ? -9.896 -17.210 -1.730 1.00 92.75 185 GLN A N 1
ATOM 1493 C CA . GLN A 1 185 ? -10.543 -18.471 -2.115 1.00 92.75 185 GLN A CA 1
ATOM 1494 C C . GLN A 1 185 ? -9.530 -19.555 -2.509 1.00 92.75 185 GLN A C 1
ATOM 1496 O O . GLN A 1 185 ? -9.650 -20.703 -2.075 1.00 92.75 185 GLN A O 1
ATOM 1501 N N . GLN A 1 186 ? -8.508 -19.205 -3.296 1.00 92.12 186 GLN A N 1
ATOM 1502 C CA . GLN A 1 186 ? -7.438 -20.136 -3.674 1.00 92.12 186 GLN A CA 1
ATOM 1503 C C . GLN A 1 186 ? -6.639 -20.614 -2.456 1.00 92.12 186 GLN A C 1
ATOM 1505 O O . GLN A 1 186 ? -6.347 -21.805 -2.340 1.00 92.12 186 GLN A O 1
ATOM 1510 N N . ALA A 1 187 ? -6.316 -19.707 -1.534 1.00 89.81 187 ALA A N 1
ATOM 1511 C CA . ALA A 1 187 ? -5.589 -20.029 -0.316 1.00 89.81 187 ALA A CA 1
ATOM 1512 C C . ALA A 1 187 ? -6.423 -20.932 0.612 1.00 89.81 187 ALA A C 1
ATOM 1514 O O . ALA A 1 187 ? -5.896 -21.917 1.133 1.00 89.81 187 ALA A O 1
ATOM 1515 N N . ALA A 1 188 ? -7.729 -20.671 0.753 1.00 89.94 188 ALA A N 1
ATOM 1516 C CA . ALA A 1 188 ? -8.645 -21.534 1.503 1.00 89.94 188 ALA A CA 1
ATOM 1517 C C . ALA A 1 188 ? -8.713 -22.948 0.904 1.00 89.94 188 ALA A C 1
ATOM 1519 O O . ALA A 1 188 ? -8.592 -23.942 1.624 1.00 89.94 188 ALA A O 1
ATOM 1520 N N . ALA A 1 189 ? -8.844 -23.050 -0.423 1.00 90.69 189 ALA A N 1
ATOM 1521 C CA . ALA A 1 189 ? -8.877 -24.330 -1.125 1.00 90.69 189 ALA A CA 1
ATOM 1522 C C . ALA A 1 189 ? -7.558 -25.109 -0.977 1.00 90.69 189 ALA A C 1
ATOM 1524 O O . ALA A 1 189 ? -7.575 -26.317 -0.732 1.00 90.69 189 ALA A O 1
ATOM 1525 N N . ALA A 1 190 ? -6.414 -24.424 -1.076 1.00 90.19 190 ALA A N 1
ATOM 1526 C CA . ALA A 1 190 ? -5.099 -25.027 -0.878 1.00 90.19 190 ALA A CA 1
ATOM 1527 C C . ALA A 1 190 ? -4.915 -25.541 0.559 1.00 90.19 190 ALA A C 1
ATOM 1529 O O . ALA A 1 190 ? -4.421 -26.654 0.756 1.00 90.19 190 ALA A O 1
ATOM 1530 N N . ALA A 1 191 ? -5.353 -24.776 1.563 1.00 87.19 191 ALA A N 1
ATOM 1531 C CA . ALA A 1 191 ? -5.286 -25.195 2.959 1.00 87.19 191 ALA A CA 1
ATOM 1532 C C . ALA A 1 191 ? -6.165 -26.431 3.229 1.00 87.19 191 ALA A C 1
ATOM 1534 O O . ALA A 1 191 ? -5.682 -27.421 3.784 1.00 87.19 191 ALA A O 1
ATOM 1535 N N . ALA A 1 192 ? -7.401 -26.441 2.718 1.00 87.81 192 ALA A N 1
ATOM 1536 C CA . ALA A 1 192 ? -8.301 -27.589 2.821 1.00 87.81 192 ALA A CA 1
ATOM 1537 C C . ALA A 1 192 ? -7.729 -28.852 2.146 1.00 87.81 192 ALA A C 1
ATOM 1539 O O . ALA A 1 192 ? -7.796 -29.946 2.714 1.00 87.81 192 ALA A O 1
ATOM 1540 N N . ALA A 1 193 ? -7.119 -28.711 0.963 1.00 88.94 193 ALA A N 1
ATOM 1541 C CA . ALA A 1 193 ? -6.466 -29.818 0.262 1.00 88.94 193 ALA A CA 1
ATOM 1542 C C . ALA A 1 193 ? -5.273 -30.380 1.057 1.00 88.94 193 ALA A C 1
ATOM 1544 O O . ALA A 1 193 ? -5.140 -31.599 1.192 1.00 88.94 193 ALA A O 1
ATOM 1545 N N . ASN A 1 194 ? -4.448 -29.508 1.643 1.00 87.56 194 ASN A N 1
ATOM 1546 C CA . ASN A 1 194 ? -3.327 -29.912 2.495 1.00 87.56 194 ASN A CA 1
ATOM 1547 C C . ASN A 1 194 ? -3.803 -30.653 3.752 1.00 87.56 194 ASN A C 1
ATOM 1549 O O . ASN A 1 194 ? -3.219 -31.675 4.121 1.00 87.56 194 ASN A O 1
ATOM 1553 N N . ARG A 1 195 ? -4.894 -30.197 4.379 1.00 85.75 195 ARG A N 1
ATOM 1554 C CA . ARG A 1 195 ? -5.512 -30.879 5.525 1.00 85.75 195 ARG A CA 1
ATOM 1555 C C . ARG A 1 195 ? -6.017 -32.272 5.148 1.00 85.75 195 ARG A C 1
ATOM 1557 O O . ARG A 1 195 ? -5.761 -33.232 5.874 1.00 85.75 195 ARG A O 1
ATOM 1564 N N . ALA A 1 196 ? -6.697 -32.397 4.008 1.00 86.25 196 ALA A N 1
ATOM 1565 C CA . ALA A 1 196 ? -7.177 -33.682 3.505 1.00 86.25 196 ALA A CA 1
ATOM 1566 C C . ALA A 1 196 ? -6.016 -34.652 3.218 1.00 86.25 196 ALA A C 1
ATOM 1568 O O . ALA A 1 196 ? -6.082 -35.821 3.598 1.00 86.25 196 ALA A O 1
ATOM 1569 N N . ALA A 1 197 ? -4.926 -34.160 2.622 1.00 86.94 197 ALA A N 1
ATOM 1570 C CA . ALA A 1 197 ? -3.720 -34.949 2.381 1.00 86.94 197 ALA A CA 1
ATOM 1571 C C . ALA A 1 197 ? -3.041 -35.397 3.689 1.00 86.94 197 ALA A C 1
ATOM 1573 O O . ALA A 1 197 ? -2.652 -36.559 3.809 1.00 86.94 197 ALA A O 1
ATOM 1574 N N . ALA A 1 198 ? -2.947 -34.518 4.693 1.00 84.50 198 ALA A N 1
ATOM 1575 C CA . ALA A 1 198 ? -2.396 -34.855 6.007 1.00 84.50 198 ALA A CA 1
ATOM 1576 C C . ALA A 1 198 ? -3.248 -35.904 6.743 1.00 84.50 198 ALA A C 1
ATOM 1578 O O . ALA A 1 198 ? -2.707 -36.853 7.314 1.00 84.50 198 ALA A O 1
ATOM 1579 N N . ALA A 1 199 ? -4.578 -35.780 6.683 1.00 82.81 199 ALA A N 1
ATOM 1580 C CA . ALA A 1 199 ? -5.501 -36.764 7.246 1.00 82.81 199 ALA A CA 1
ATOM 1581 C C . ALA A 1 199 ? -5.388 -38.128 6.541 1.00 82.81 199 ALA A C 1
ATOM 1583 O O . ALA A 1 199 ? -5.363 -39.164 7.207 1.00 82.81 199 ALA A O 1
ATOM 1584 N N . ALA A 1 200 ? -5.254 -38.138 5.210 1.00 82.81 200 ALA A N 1
ATOM 1585 C CA . ALA A 1 200 ? -5.034 -39.361 4.440 1.00 82.81 200 ALA A CA 1
ATOM 1586 C C . ALA A 1 200 ? -3.696 -40.030 4.797 1.00 82.81 200 ALA A C 1
ATOM 1588 O O . ALA A 1 200 ? -3.664 -41.237 5.034 1.00 82.81 200 ALA A O 1
ATOM 1589 N N . ALA A 1 201 ? -2.615 -39.252 4.920 1.00 80.38 201 ALA A N 1
ATOM 1590 C CA . ALA A 1 201 ? -1.305 -39.756 5.331 1.00 80.38 201 ALA A CA 1
ATOM 1591 C C . ALA A 1 201 ? -1.341 -40.380 6.738 1.00 80.38 201 ALA A C 1
ATOM 1593 O O . ALA A 1 201 ? -0.791 -41.466 6.940 1.00 80.38 201 ALA A O 1
ATOM 1594 N N . ALA A 1 202 ? -2.044 -39.744 7.684 1.00 77.00 202 ALA A N 1
ATOM 1595 C CA . ALA A 1 202 ? -2.259 -40.277 9.030 1.00 77.00 202 ALA A CA 1
ATOM 1596 C C . ALA A 1 202 ? -3.076 -41.583 9.022 1.00 77.00 202 ALA A C 1
ATOM 1598 O O . ALA A 1 202 ? -2.779 -42.491 9.796 1.00 77.00 202 ALA A O 1
ATOM 1599 N N . ALA A 1 203 ? -4.052 -41.717 8.117 1.00 73.69 203 ALA A N 1
ATOM 1600 C CA . ALA A 1 203 ? -4.846 -42.937 7.963 1.00 73.69 203 ALA A CA 1
ATOM 1601 C C . ALA A 1 203 ? -4.047 -44.112 7.362 1.00 73.69 203 ALA A C 1
ATOM 1603 O O . ALA A 1 203 ? -4.300 -45.265 7.705 1.00 73.69 203 ALA A O 1
ATOM 1604 N N . THR A 1 204 ? -3.057 -43.844 6.502 1.00 71.25 204 THR A N 1
ATOM 1605 C CA . THR A 1 204 ? -2.165 -44.872 5.922 1.00 71.25 204 THR A CA 1
ATOM 1606 C C . THR A 1 204 ? -0.940 -45.215 6.784 1.00 71.25 204 THR A C 1
ATOM 1608 O O . THR A 1 204 ? -0.271 -46.213 6.526 1.00 71.25 204 THR A O 1
ATOM 1611 N N . GLY A 1 205 ? -0.642 -44.431 7.825 1.00 54.78 205 GLY A N 1
ATOM 1612 C CA . GLY A 1 205 ? 0.546 -44.557 8.684 1.00 54.78 205 GLY A CA 1
ATOM 1613 C C . GLY A 1 205 ? 0.402 -45.481 9.901 1.00 54.78 205 GLY A C 1
ATOM 1614 O O . GLY A 1 205 ? 1.029 -45.227 10.926 1.00 54.78 205 GLY A O 1
ATOM 1615 N N . GLY A 1 206 ? -0.419 -46.533 9.810 1.00 46.62 206 GLY A N 1
ATOM 1616 C CA . GLY A 1 206 ? -0.737 -47.458 10.908 1.00 46.62 206 GLY A CA 1
ATOM 1617 C C . GLY A 1 206 ? -0.582 -48.939 10.553 1.00 46.62 206 GLY A C 1
ATOM 1618 O O . GLY A 1 206 ? -1.358 -49.772 11.013 1.00 46.62 206 GLY A O 1
ATOM 1619 N N . SER A 1 207 ? 0.374 -49.298 9.697 1.00 35.97 207 SER A N 1
ATOM 1620 C CA . SER A 1 207 ? 0.707 -50.701 9.420 1.00 35.97 207 SER A CA 1
ATOM 1621 C C . SER A 1 207 ? 2.210 -50.848 9.208 1.00 35.97 207 SER A C 1
ATOM 1623 O O . SER A 1 207 ? 2.714 -50.742 8.093 1.00 35.97 207 SER A O 1
ATOM 1625 N N . GLN A 1 208 ? 2.940 -51.081 10.301 1.00 35.41 208 GLN A N 1
ATOM 1626 C CA . GLN A 1 208 ? 4.255 -51.714 10.213 1.00 35.41 208 GLN A CA 1
ATOM 1627 C C . GLN A 1 208 ? 4.077 -53.096 9.563 1.00 35.41 208 GLN A C 1
ATOM 1629 O O . GLN A 1 208 ? 3.200 -53.847 10.002 1.00 35.41 208 GLN A O 1
ATOM 1634 N N . PRO A 1 209 ? 4.882 -53.485 8.558 1.00 36.50 209 PRO A N 1
ATOM 1635 C CA . PRO A 1 209 ? 4.955 -54.883 8.183 1.00 36.50 209 PRO A CA 1
ATOM 1636 C C . PRO A 1 209 ? 5.648 -55.628 9.328 1.00 36.50 209 PRO A C 1
ATOM 1638 O O . PRO A 1 209 ? 6.757 -55.284 9.733 1.00 36.50 209 PRO A O 1
ATOM 1641 N N . ALA A 1 210 ? 4.946 -56.617 9.875 1.00 32.66 210 ALA A N 1
ATOM 1642 C CA . ALA A 1 210 ? 5.468 -57.525 10.878 1.00 32.66 210 ALA A CA 1
ATOM 1643 C C . ALA A 1 210 ? 6.747 -58.202 10.364 1.00 32.66 210 ALA A C 1
ATOM 1645 O O . ALA A 1 210 ? 6.785 -58.727 9.249 1.00 32.66 210 ALA A O 1
ATOM 1646 N N . GLU A 1 211 ? 7.779 -58.201 11.204 1.00 35.75 211 GLU A N 1
ATOM 1647 C CA . GLU A 1 211 ? 8.968 -59.021 11.033 1.00 35.75 211 GLU A CA 1
ATOM 1648 C C . GLU A 1 211 ? 8.565 -60.497 10.909 1.00 35.75 211 GLU A C 1
ATOM 1650 O O . GLU A 1 211 ? 8.134 -61.130 11.874 1.00 35.75 211 GLU A O 1
ATOM 1655 N N . ALA A 1 212 ? 8.724 -61.064 9.715 1.00 30.75 212 ALA A N 1
ATOM 1656 C CA . ALA A 1 212 ? 8.751 -62.505 9.531 1.00 30.75 212 ALA A CA 1
ATOM 1657 C C . ALA A 1 212 ? 10.207 -62.966 9.624 1.00 30.75 212 ALA A C 1
ATOM 1659 O O . ALA A 1 212 ? 10.975 -62.912 8.663 1.00 30.75 212 ALA A O 1
ATOM 1660 N N . SER A 1 213 ? 10.577 -63.408 10.821 1.00 33.59 213 SER A N 1
ATOM 1661 C CA . SER A 1 213 ? 11.773 -64.201 11.061 1.00 33.59 213 SER A CA 1
ATOM 1662 C C . SER A 1 213 ? 11.602 -65.592 10.443 1.00 33.59 213 SER A C 1
ATOM 1664 O O . SER A 1 213 ? 10.740 -66.366 10.850 1.00 33.59 213 SER A O 1
ATOM 1666 N N . VAL A 1 214 ? 12.453 -65.939 9.476 1.00 36.19 214 VAL A N 1
ATOM 1667 C CA . VAL A 1 214 ? 12.779 -67.336 9.159 1.00 36.19 214 VAL A CA 1
ATOM 1668 C C . VAL A 1 214 ? 14.272 -67.400 8.858 1.00 36.19 214 VAL A C 1
ATOM 1670 O O . VAL A 1 214 ? 14.751 -66.840 7.875 1.00 36.19 214 VAL A O 1
ATOM 1673 N N . GLY A 1 215 ? 15.023 -68.047 9.748 1.00 31.16 215 GLY A N 1
ATOM 1674 C CA . GLY A 1 215 ? 16.427 -68.369 9.527 1.00 31.16 215 GLY A CA 1
ATOM 1675 C C . GLY A 1 215 ? 16.591 -69.635 8.685 1.00 31.16 215 GLY A C 1
ATOM 1676 O O . GLY A 1 215 ? 15.770 -70.541 8.789 1.00 31.16 215 GLY A O 1
ATOM 1677 N N . ALA A 1 216 ? 17.672 -69.694 7.896 1.00 31.08 216 ALA A N 1
ATOM 1678 C CA . ALA A 1 216 ? 18.699 -70.750 7.932 1.00 31.08 216 ALA A CA 1
ATOM 1679 C C . ALA A 1 216 ? 19.469 -70.911 6.594 1.00 31.08 216 ALA A C 1
ATOM 1681 O O . ALA A 1 216 ? 18.913 -71.351 5.597 1.00 31.08 216 ALA A O 1
ATOM 1682 N N . VAL A 1 217 ? 20.794 -70.698 6.684 1.00 29.44 217 VAL A N 1
ATOM 1683 C CA . VAL A 1 217 ? 21.879 -71.614 6.240 1.00 29.44 217 VAL A CA 1
ATOM 1684 C C . VAL A 1 217 ? 22.450 -71.545 4.794 1.00 29.44 217 VAL A C 1
ATOM 1686 O O . VAL A 1 217 ? 21.913 -72.088 3.839 1.00 29.44 217 VAL A O 1
ATOM 1689 N N . SER A 1 218 ? 23.710 -71.067 4.764 1.00 30.12 218 SER A N 1
ATOM 1690 C CA . SER A 1 218 ? 24.931 -71.578 4.079 1.00 30.12 218 SER A CA 1
ATOM 1691 C C . SER A 1 218 ? 25.345 -71.177 2.651 1.00 30.12 218 SER A C 1
ATOM 1693 O O . SER A 1 218 ? 24.578 -71.261 1.702 1.00 30.12 218 SER A O 1
ATOM 1695 N N . GLY A 1 219 ? 26.665 -70.920 2.551 1.00 27.52 219 GLY A N 1
ATOM 1696 C CA . GLY A 1 219 ? 27.530 -70.937 1.358 1.00 27.52 219 GLY A CA 1
ATOM 1697 C C . GLY A 1 219 ? 27.800 -69.536 0.794 1.00 27.52 219 GLY A C 1
ATOM 1698 O O . GLY A 1 219 ? 26.861 -68.868 0.403 1.00 27.52 219 GLY A O 1
ATOM 1699 N N . GLY A 1 220 ? 29.007 -68.969 0.721 1.00 26.73 220 GLY A N 1
ATOM 1700 C CA . GLY A 1 220 ? 30.366 -69.508 0.753 1.00 26.73 220 GLY A CA 1
ATOM 1701 C C . GLY A 1 220 ? 31.134 -69.000 -0.482 1.00 26.73 220 GLY A C 1
ATOM 1702 O O . GLY A 1 220 ? 30.722 -69.309 -1.593 1.00 26.73 220 GLY A O 1
ATOM 1703 N N . ASN A 1 221 ? 32.256 -68.299 -0.250 1.00 29.11 221 ASN A N 1
ATOM 1704 C CA . ASN A 1 221 ? 33.304 -67.843 -1.193 1.00 29.11 221 ASN A CA 1
ATOM 1705 C C . ASN A 1 221 ? 32.939 -66.693 -2.158 1.00 29.11 221 ASN A C 1
ATOM 1707 O O . ASN A 1 221 ? 31.867 -66.677 -2.741 1.00 29.11 221 ASN A O 1
ATOM 1711 N N . GLY A 1 222 ? 33.800 -65.709 -2.421 1.00 25.78 222 GLY A N 1
ATOM 1712 C CA . GLY A 1 222 ? 35.186 -65.477 -2.016 1.00 25.78 222 GLY A CA 1
ATOM 1713 C C . GLY A 1 222 ? 35.738 -64.243 -2.750 1.00 25.78 222 GLY A C 1
ATOM 1714 O O . GLY A 1 222 ? 35.141 -63.830 -3.740 1.00 25.78 222 GLY A O 1
ATOM 1715 N N . ASP A 1 223 ? 36.859 -63.722 -2.233 1.00 26.16 223 ASP A N 1
ATOM 1716 C CA . ASP A 1 223 ? 37.940 -62.986 -2.923 1.00 26.16 223 ASP A CA 1
ATOM 1717 C C . ASP A 1 223 ? 37.597 -61.687 -3.701 1.00 26.16 223 ASP A C 1
ATOM 1719 O O . ASP A 1 223 ? 36.590 -61.575 -4.379 1.00 26.16 223 ASP A O 1
ATOM 1723 N N . ALA A 1 224 ? 38.391 -60.616 -3.718 1.00 29.28 224 ALA A N 1
ATOM 1724 C CA . ALA A 1 224 ? 39.772 -60.361 -3.323 1.00 29.28 224 ALA A CA 1
ATOM 1725 C C . ALA A 1 224 ? 39.925 -58.832 -3.118 1.00 29.28 224 ALA A C 1
ATOM 1727 O O . ALA A 1 224 ? 39.161 -58.067 -3.701 1.00 29.28 224 ALA A O 1
ATOM 1728 N N . ALA A 1 225 ? 40.816 -58.393 -2.215 1.00 28.25 225 ALA A N 1
ATOM 1729 C CA . ALA A 1 225 ? 42.076 -57.679 -2.524 1.00 28.25 225 ALA A CA 1
ATOM 1730 C C . ALA A 1 225 ? 41.871 -56.337 -3.260 1.00 28.25 225 ALA A C 1
ATOM 1732 O O . ALA A 1 225 ? 41.230 -56.290 -4.297 1.00 28.25 225 ALA A O 1
ATOM 1733 N N . ALA A 1 226 ? 42.410 -55.181 -2.891 1.00 31.36 226 ALA A N 1
ATOM 1734 C CA . ALA A 1 226 ? 43.605 -54.710 -2.181 1.00 31.36 226 ALA A CA 1
ATOM 1735 C C . ALA A 1 226 ? 43.663 -53.201 -2.600 1.00 31.36 226 ALA A C 1
ATOM 1737 O O . ALA A 1 226 ? 42.937 -52.793 -3.502 1.00 31.36 226 ALA A O 1
ATOM 1738 N N . ASP A 1 227 ? 44.427 -52.252 -2.082 1.00 31.89 227 ASP A N 1
ATOM 1739 C CA . ASP A 1 227 ? 45.597 -52.211 -1.228 1.00 31.89 227 ASP A CA 1
ATOM 1740 C C . ASP A 1 227 ? 45.770 -50.743 -0.762 1.00 31.89 227 ASP A C 1
ATOM 1742 O O . ASP A 1 227 ? 45.275 -49.830 -1.421 1.00 31.89 227 ASP A O 1
ATOM 1746 N N . GLN A 1 228 ? 46.481 -50.569 0.358 1.00 31.09 228 GLN A N 1
ATOM 1747 C CA . GLN A 1 228 ? 47.525 -49.561 0.664 1.00 31.09 228 GLN A CA 1
ATOM 1748 C C . GLN A 1 228 ? 47.449 -48.101 0.130 1.00 31.09 228 GLN A C 1
ATOM 1750 O O . GLN A 1 228 ? 47.138 -47.835 -1.015 1.00 31.09 228 GLN A O 1
ATOM 1755 N N . GLN A 1 229 ? 47.879 -47.051 0.846 1.00 33.16 229 GLN A N 1
ATOM 1756 C CA . GLN A 1 229 ? 48.779 -46.968 1.997 1.00 33.16 229 GLN A CA 1
ATOM 1757 C C . GLN A 1 229 ? 48.751 -45.571 2.638 1.00 33.16 229 GLN A C 1
ATOM 1759 O O . GLN A 1 229 ? 48.468 -44.555 2.009 1.00 33.16 229 GLN A O 1
ATOM 1764 N N . GLN A 1 230 ? 49.153 -45.570 3.903 1.00 33.62 230 GLN A N 1
ATOM 1765 C CA . GLN A 1 230 ? 49.425 -44.460 4.813 1.00 33.62 230 GLN A CA 1
ATOM 1766 C C . GLN A 1 230 ? 50.512 -43.479 4.334 1.00 33.62 230 GLN A C 1
ATOM 1768 O O . GLN A 1 230 ? 51.504 -43.913 3.754 1.00 33.62 230 GLN A O 1
ATOM 1773 N N . ARG A 1 231 ? 50.452 -42.225 4.819 1.00 28.91 231 ARG A N 1
ATOM 1774 C CA . ARG A 1 231 ? 51.591 -41.572 5.507 1.00 28.91 231 ARG A CA 1
ATOM 1775 C C . ARG A 1 231 ? 51.128 -40.617 6.622 1.00 28.91 231 ARG A C 1
ATOM 1777 O O . ARG A 1 231 ? 50.350 -39.700 6.393 1.00 28.91 231 ARG A O 1
ATOM 1784 N N . LEU A 1 232 ? 51.667 -40.871 7.818 1.00 32.34 232 LEU A N 1
ATOM 1785 C CA . LEU A 1 232 ? 51.808 -39.988 8.994 1.00 32.34 232 LEU A CA 1
ATOM 1786 C C . LEU A 1 232 ? 52.714 -38.791 8.607 1.00 32.34 232 LEU A C 1
ATOM 1788 O O . LEU A 1 232 ? 53.500 -38.935 7.675 1.00 32.34 232 LEU A O 1
ATOM 1792 N N . SER A 1 233 ? 52.708 -37.580 9.173 1.00 30.62 233 SER A N 1
ATOM 1793 C CA . SER A 1 233 ? 52.798 -37.068 10.561 1.00 30.62 233 SER A CA 1
ATOM 1794 C C . SER A 1 233 ? 52.907 -35.525 10.407 1.00 30.62 233 SER A C 1
ATOM 1796 O O . SER A 1 233 ? 53.503 -35.100 9.422 1.00 30.62 233 SER A O 1
ATOM 1798 N N . GLN A 1 234 ? 52.365 -34.610 11.214 1.00 32.28 234 GLN A N 1
ATOM 1799 C CA . GLN A 1 234 ? 52.759 -34.123 12.555 1.00 32.28 234 GLN A CA 1
ATOM 1800 C C . GLN A 1 234 ? 51.740 -32.993 12.866 1.00 32.28 234 GLN A C 1
ATOM 1802 O O . GLN A 1 234 ? 51.394 -32.235 11.968 1.00 32.28 234 GLN A O 1
ATOM 1807 N N . GLY A 1 235 ? 51.091 -32.921 14.030 1.00 26.83 235 GLY A N 1
ATOM 1808 C CA . GLY A 1 235 ? 51.639 -32.292 15.235 1.00 26.83 235 GLY A CA 1
ATOM 1809 C C . GLY A 1 235 ? 51.228 -30.811 15.325 1.00 26.83 235 GLY A C 1
ATOM 1810 O O . GLY A 1 235 ? 51.898 -29.960 14.757 1.00 26.83 235 GLY A O 1
ATOM 1811 N N . GLY A 1 236 ? 50.137 -30.497 16.035 1.00 28.17 236 GLY A N 1
ATOM 1812 C CA . GLY A 1 236 ? 49.698 -29.113 16.252 1.00 28.17 236 GLY A CA 1
ATOM 1813 C C . GLY A 1 236 ? 48.425 -29.013 17.090 1.00 28.17 236 GLY A C 1
ATOM 1814 O O . GLY A 1 236 ? 47.320 -29.160 16.587 1.00 28.17 236 GLY A O 1
ATOM 1815 N N . THR A 1 237 ? 48.606 -28.793 18.386 1.00 31.80 237 THR A N 1
ATOM 1816 C CA . THR A 1 237 ? 47.584 -28.542 19.409 1.00 31.80 237 THR A CA 1
ATOM 1817 C C . THR A 1 237 ? 46.690 -27.347 19.067 1.00 31.80 237 THR A C 1
ATOM 1819 O O . THR A 1 237 ? 47.203 -26.262 18.801 1.00 31.80 237 THR A O 1
ATOM 1822 N N . GLY A 1 238 ? 45.369 -27.503 19.163 1.00 29.28 238 GLY A N 1
ATOM 1823 C CA . GLY A 1 238 ? 44.431 -26.394 18.997 1.00 29.28 238 GLY A CA 1
ATOM 1824 C C . GLY A 1 238 ? 43.013 -26.783 19.389 1.00 29.28 238 GLY A C 1
ATOM 1825 O O . GLY A 1 238 ? 42.311 -27.453 18.645 1.00 29.28 238 GLY A O 1
ATOM 1826 N N . ASN A 1 239 ? 42.627 -26.379 20.592 1.00 33.38 239 ASN A N 1
ATOM 1827 C CA . ASN A 1 239 ? 41.298 -26.512 21.168 1.00 33.38 239 ASN A CA 1
ATOM 1828 C C . ASN A 1 239 ? 40.252 -25.791 20.290 1.00 33.38 239 ASN A C 1
ATOM 1830 O O . ASN A 1 239 ? 40.413 -24.608 19.999 1.00 33.38 239 ASN A O 1
ATOM 1834 N N . GLY A 1 240 ? 39.192 -26.488 19.882 1.00 30.19 240 GLY A N 1
ATOM 1835 C CA . GLY A 1 240 ? 38.130 -25.927 19.047 1.00 30.19 240 GLY A CA 1
ATOM 1836 C C . GLY A 1 240 ? 37.082 -26.979 18.711 1.00 30.19 240 GLY A C 1
ATOM 1837 O O . GLY A 1 240 ? 37.125 -27.584 17.645 1.00 30.19 240 GLY A O 1
ATOM 1838 N N . GLY A 1 241 ? 36.164 -27.228 19.647 1.00 28.95 241 GLY A N 1
ATOM 1839 C CA . GLY A 1 241 ? 35.009 -28.096 19.436 1.00 28.95 241 GLY A CA 1
ATOM 1840 C C . GLY A 1 241 ? 34.111 -27.544 18.332 1.00 28.95 241 GLY A C 1
ATOM 1841 O O . GLY A 1 241 ? 33.255 -26.701 18.581 1.00 28.95 241 GLY A O 1
ATOM 1842 N N . ALA A 1 242 ? 34.309 -28.027 17.108 1.00 29.08 242 ALA A N 1
ATOM 1843 C CA . ALA A 1 242 ? 33.360 -27.873 16.022 1.00 29.08 242 ALA A CA 1
ATOM 1844 C C . ALA A 1 242 ? 32.200 -28.843 16.277 1.00 29.08 242 ALA A C 1
ATOM 1846 O O . ALA A 1 242 ? 32.292 -30.040 16.003 1.00 29.08 242 ALA A O 1
ATOM 1847 N N . ALA A 1 243 ? 31.119 -28.321 16.855 1.00 29.92 243 ALA A N 1
ATOM 1848 C CA . ALA A 1 243 ? 29.838 -29.003 16.877 1.00 29.92 243 ALA A CA 1
ATOM 1849 C C . ALA A 1 243 ? 29.403 -29.236 15.426 1.00 29.92 243 ALA A C 1
ATOM 1851 O O . ALA A 1 243 ? 29.116 -28.297 14.683 1.00 29.92 243 ALA A O 1
ATOM 1852 N N . VAL A 1 244 ? 29.401 -30.502 15.018 1.00 30.39 244 VAL A N 1
ATOM 1853 C CA . VAL A 1 244 ? 28.809 -30.950 13.763 1.00 30.39 244 VAL A CA 1
ATOM 1854 C C . VAL A 1 244 ? 27.322 -30.621 13.852 1.00 30.39 244 VAL A C 1
ATOM 1856 O O . VAL A 1 244 ? 26.591 -31.235 14.629 1.00 30.39 244 VAL A O 1
ATOM 1859 N N . ALA A 1 245 ? 26.888 -29.604 13.109 1.00 32.72 245 ALA A N 1
ATOM 1860 C CA . ALA A 1 245 ? 25.483 -29.274 12.950 1.00 32.72 245 ALA A CA 1
ATOM 1861 C C . ALA A 1 245 ? 24.807 -30.437 12.214 1.00 32.72 245 ALA A C 1
ATOM 1863 O O . ALA A 1 245 ? 24.822 -30.519 10.987 1.00 32.72 245 ALA A O 1
ATOM 1864 N N . ALA A 1 246 ? 24.256 -31.370 12.989 1.00 32.31 246 ALA A N 1
ATOM 1865 C CA . ALA A 1 246 ? 23.285 -32.323 12.497 1.00 32.31 246 ALA A CA 1
ATOM 1866 C C . ALA A 1 246 ? 22.144 -31.522 11.862 1.00 32.31 246 ALA A C 1
ATOM 1868 O O . ALA A 1 246 ? 21.571 -30.638 12.502 1.00 32.31 246 ALA A O 1
ATOM 1869 N N . ALA A 1 247 ? 21.855 -31.807 10.594 1.00 34.59 247 ALA A N 1
ATOM 1870 C CA . ALA A 1 247 ? 20.695 -31.283 9.899 1.00 34.59 247 ALA A CA 1
ATOM 1871 C C . ALA A 1 247 ? 19.444 -31.664 10.701 1.00 34.59 247 ALA A C 1
ATOM 1873 O O . ALA A 1 247 ? 18.986 -32.805 10.665 1.00 34.59 247 ALA A O 1
ATOM 1874 N N . ALA A 1 248 ? 18.938 -30.715 11.488 1.00 34.06 248 ALA A N 1
ATOM 1875 C CA . ALA A 1 248 ? 17.675 -30.859 12.178 1.00 34.06 248 ALA A CA 1
ATOM 1876 C C . ALA A 1 248 ? 16.590 -30.964 11.103 1.00 34.06 248 ALA A C 1
ATOM 1878 O O . ALA A 1 248 ? 16.349 -30.013 10.359 1.00 34.06 248 ALA A O 1
ATOM 1879 N N . GLY A 1 249 ? 15.959 -32.136 11.006 1.00 37.50 249 GLY A N 1
ATOM 1880 C CA . GLY A 1 249 ? 14.686 -32.268 10.304 1.00 37.50 249 GLY A CA 1
ATOM 1881 C C . GLY A 1 249 ? 13.663 -31.271 10.866 1.00 37.50 249 GLY A C 1
ATOM 1882 O O . GLY A 1 249 ? 13.871 -30.739 11.963 1.00 37.50 249 GLY A O 1
ATOM 1883 N N . PRO A 1 250 ? 12.576 -30.984 10.130 1.00 42.53 250 PRO A N 1
ATOM 1884 C CA . PRO A 1 250 ? 11.579 -30.010 10.559 1.00 42.53 250 PRO A CA 1
ATOM 1885 C C . PRO A 1 250 ? 11.108 -30.339 11.981 1.00 42.53 250 PRO A C 1
ATOM 1887 O O . PRO A 1 250 ? 10.551 -31.406 12.237 1.00 42.53 250 PRO A O 1
ATOM 1890 N N . GLN A 1 251 ? 11.403 -29.436 12.917 1.00 50.38 251 GLN A N 1
ATOM 1891 C CA . GLN A 1 251 ? 10.957 -29.540 14.302 1.00 50.38 251 GLN A CA 1
ATOM 1892 C C . GLN A 1 251 ? 9.419 -29.530 14.317 1.00 50.38 251 GLN A C 1
ATOM 1894 O O . GLN A 1 251 ? 8.821 -28.722 13.600 1.00 50.38 251 GLN A O 1
ATOM 1899 N N . PRO A 1 252 ? 8.760 -30.394 15.107 1.00 64.75 252 PRO A N 1
ATOM 1900 C CA . PRO A 1 252 ? 7.311 -30.357 15.236 1.00 64.75 252 PRO A CA 1
ATOM 1901 C C . PRO A 1 252 ? 6.879 -29.001 15.807 1.00 64.75 252 PRO A C 1
ATOM 1903 O O . PRO A 1 252 ? 7.446 -28.521 16.789 1.00 64.75 252 PRO A O 1
ATOM 1906 N N . LEU A 1 253 ? 5.880 -28.377 15.175 1.00 72.06 253 LEU A N 1
ATOM 1907 C CA . LEU A 1 253 ? 5.305 -27.107 15.622 1.00 72.06 253 LEU A CA 1
ATOM 1908 C C . LEU A 1 253 ? 4.836 -27.225 17.078 1.00 72.06 253 LEU A C 1
ATOM 1910 O O . LEU A 1 253 ? 4.236 -28.231 17.461 1.00 72.06 253 LEU A O 1
ATOM 1914 N N . SER A 1 254 ? 5.069 -26.188 17.879 1.00 82.31 254 SER A N 1
ATOM 1915 C CA . SER A 1 254 ? 4.540 -26.113 19.247 1.00 82.31 254 SER A CA 1
ATOM 1916 C C . SER A 1 254 ? 3.004 -26.093 19.254 1.00 82.31 254 SER A C 1
ATOM 1918 O O . SER A 1 254 ? 2.381 -25.662 18.285 1.00 82.31 254 SER A O 1
ATOM 1920 N N . GLN A 1 255 ? 2.374 -26.501 20.362 1.00 77.12 255 GLN A N 1
ATOM 1921 C CA . GLN A 1 255 ? 0.906 -26.494 20.488 1.00 77.12 255 GLN A CA 1
ATOM 1922 C C . GLN A 1 255 ? 0.291 -25.111 20.205 1.00 77.12 255 GLN A C 1
ATOM 1924 O O . GLN A 1 255 ? -0.744 -25.022 19.554 1.00 77.12 255 GLN A O 1
ATOM 1929 N N . ALA A 1 256 ? 0.959 -24.028 20.620 1.00 74.56 256 ALA A N 1
ATOM 1930 C CA . ALA A 1 256 ? 0.517 -22.661 20.339 1.00 74.56 256 ALA A CA 1
ATOM 1931 C C . ALA A 1 256 ? 0.564 -22.320 18.838 1.00 74.56 256 ALA A C 1
ATOM 1933 O O . ALA A 1 256 ? -0.350 -21.688 18.318 1.00 74.56 256 ALA A O 1
ATOM 1934 N N . GLN A 1 257 ? 1.599 -22.773 18.125 1.00 78.00 257 GLN A N 1
ATOM 1935 C CA . GLN A 1 257 ? 1.711 -22.575 16.676 1.00 78.00 257 GLN A CA 1
ATOM 1936 C C . GLN A 1 257 ? 0.673 -23.398 15.907 1.00 78.00 257 GLN A C 1
ATOM 1938 O O . GLN A 1 257 ? 0.120 -22.910 14.928 1.00 78.00 257 GLN A O 1
ATOM 1943 N N . GLN A 1 258 ? 0.374 -24.615 16.366 1.00 79.62 258 GLN A N 1
ATOM 1944 C CA . GLN A 1 258 ? -0.684 -25.444 15.783 1.00 79.62 258 GLN A CA 1
ATOM 1945 C C . GLN A 1 258 ? -2.068 -24.814 15.990 1.00 79.62 258 GLN A C 1
ATOM 1947 O O . GLN A 1 258 ? -2.860 -24.776 15.054 1.00 79.62 258 GLN A O 1
ATOM 1952 N N . ALA A 1 259 ? -2.344 -24.274 17.182 1.00 80.06 259 ALA A N 1
ATOM 1953 C CA . ALA A 1 259 ? -3.594 -23.571 17.465 1.00 80.06 259 ALA A CA 1
ATOM 1954 C C . ALA A 1 259 ? -3.752 -22.306 16.604 1.00 80.06 259 ALA A C 1
ATOM 1956 O O . ALA A 1 259 ? -4.818 -22.095 16.030 1.00 80.06 259 ALA A O 1
ATOM 1957 N N . GLN A 1 260 ? -2.687 -21.508 16.449 1.00 78.38 260 GLN A N 1
ATOM 1958 C CA . GLN A 1 260 ? -2.702 -20.334 15.570 1.00 78.38 260 GLN A CA 1
ATOM 1959 C C . GLN A 1 260 ? -2.948 -20.729 14.111 1.00 78.38 260 GLN A C 1
ATOM 1961 O O . GLN A 1 260 ? -3.802 -20.146 13.456 1.00 78.38 260 GLN A O 1
ATOM 1966 N N . GLN A 1 261 ? -2.261 -21.762 13.618 1.00 81.25 261 GLN A N 1
ATOM 1967 C CA . GLN A 1 261 ? -2.445 -22.246 12.250 1.00 81.25 261 GLN A CA 1
ATOM 1968 C C . GLN A 1 261 ? -3.882 -22.728 11.998 1.00 81.25 261 GLN A C 1
ATOM 1970 O O . GLN A 1 261 ? -4.450 -22.447 10.946 1.00 81.25 261 GLN A O 1
ATOM 1975 N N . GLN A 1 262 ? -4.488 -23.425 12.964 1.00 83.62 262 GLN A N 1
ATOM 1976 C CA . GLN A 1 262 ? -5.886 -23.854 12.876 1.00 83.62 262 GLN A CA 1
ATOM 1977 C C . GLN A 1 262 ? -6.857 -22.668 12.874 1.00 83.62 262 GLN A C 1
ATOM 1979 O O . GLN A 1 262 ? -7.835 -22.690 12.125 1.00 83.62 262 GLN A O 1
ATOM 1984 N N . ALA A 1 263 ? -6.594 -21.642 13.690 1.00 83.50 263 ALA A N 1
ATOM 1985 C CA . ALA A 1 263 ? -7.392 -20.420 13.724 1.00 83.50 263 ALA A CA 1
ATOM 1986 C C . ALA A 1 263 ? -7.292 -19.643 12.403 1.00 83.50 263 ALA A C 1
ATOM 1988 O O . ALA A 1 263 ? -8.320 -19.257 11.848 1.00 83.50 263 ALA A O 1
ATOM 1989 N N . ASP A 1 264 ? -6.082 -19.490 11.861 1.00 84.56 264 ASP A N 1
ATOM 1990 C CA . ASP A 1 264 ? -5.841 -18.826 10.576 1.00 84.56 264 ASP A CA 1
ATOM 1991 C C . ASP A 1 264 ? -6.550 -19.563 9.433 1.00 84.56 264 ASP A C 1
ATOM 1993 O O . ASP A 1 264 ? -7.185 -18.940 8.584 1.00 84.56 264 ASP A O 1
ATOM 1997 N N . GLU A 1 265 ? -6.503 -20.897 9.426 1.00 86.44 265 GLU A N 1
ATOM 1998 C CA . GLU A 1 265 ? -7.172 -21.710 8.410 1.00 86.44 265 GLU A CA 1
ATOM 1999 C C . GLU A 1 265 ? -8.703 -21.615 8.506 1.00 86.44 265 GLU A C 1
ATOM 2001 O O . GLU A 1 265 ? -9.384 -21.516 7.483 1.00 86.44 265 GLU A O 1
ATOM 2006 N N . ALA A 1 266 ? -9.258 -21.601 9.722 1.00 87.94 266 ALA A N 1
ATOM 2007 C CA . ALA A 1 266 ? -10.690 -21.394 9.935 1.00 87.94 266 ALA A CA 1
ATOM 2008 C C . ALA A 1 266 ? -11.134 -19.989 9.495 1.00 87.94 266 ALA A C 1
ATOM 2010 O O . ALA A 1 266 ? -12.167 -19.842 8.840 1.00 87.94 266 ALA A O 1
ATOM 2011 N N . ALA A 1 267 ? -10.337 -18.963 9.800 1.00 87.75 267 ALA A N 1
ATOM 2012 C CA . ALA A 1 267 ? -10.603 -17.594 9.375 1.00 87.75 267 ALA A CA 1
ATOM 2013 C C . ALA A 1 267 ? -10.514 -17.437 7.848 1.00 87.75 267 ALA A C 1
ATOM 2015 O O . ALA A 1 267 ? -11.324 -16.726 7.254 1.00 87.75 267 ALA A O 1
ATOM 2016 N N . LEU A 1 268 ? -9.586 -18.140 7.196 1.00 88.75 268 LEU A N 1
ATOM 2017 C CA . LEU A 1 268 ? -9.457 -18.158 5.740 1.00 88.75 268 LEU A CA 1
ATOM 2018 C C . LEU A 1 268 ? -10.641 -18.864 5.059 1.00 88.75 268 LEU A C 1
ATOM 2020 O O . LEU A 1 268 ? -11.122 -18.398 4.026 1.00 88.75 268 LEU A O 1
ATOM 2024 N N . ALA A 1 269 ? -11.151 -19.948 5.651 1.00 90.25 269 ALA A N 1
ATOM 2025 C CA . ALA A 1 269 ? -12.368 -20.608 5.181 1.00 90.25 269 ALA A CA 1
ATOM 2026 C C . ALA A 1 269 ? -13.590 -19.678 5.285 1.00 90.25 269 ALA A C 1
ATOM 2028 O O . ALA A 1 269 ? -14.308 -19.504 4.301 1.00 90.25 269 ALA A O 1
ATOM 2029 N N . ALA A 1 270 ? -13.770 -19.006 6.427 1.00 91.31 270 ALA A N 1
ATOM 2030 C CA . ALA A 1 270 ? -14.832 -18.014 6.607 1.00 91.31 270 ALA A CA 1
ATOM 2031 C C . ALA A 1 270 ? -14.700 -16.841 5.617 1.00 91.31 270 ALA A C 1
ATOM 2033 O O . ALA A 1 270 ? -15.687 -16.393 5.035 1.00 91.31 270 ALA A O 1
ATOM 2034 N N . ALA A 1 271 ? -13.474 -16.372 5.364 1.00 91.31 271 ALA A N 1
ATOM 2035 C CA . ALA A 1 271 ? -13.210 -15.350 4.358 1.00 91.31 271 ALA A CA 1
ATOM 2036 C C . ALA A 1 271 ? -13.641 -15.806 2.954 1.00 91.31 271 ALA A C 1
ATOM 2038 O O . ALA A 1 271 ? -14.306 -15.053 2.248 1.00 91.31 271 ALA A O 1
ATOM 2039 N N . ALA A 1 272 ? -13.322 -17.041 2.555 1.00 91.75 272 ALA A N 1
ATOM 2040 C CA . ALA A 1 272 ? -13.722 -17.585 1.257 1.00 91.75 272 ALA A CA 1
ATOM 2041 C C . ALA A 1 272 ? -15.250 -17.696 1.097 1.00 91.75 272 ALA A C 1
ATOM 2043 O O . ALA A 1 272 ? -15.767 -17.422 0.009 1.00 91.75 272 ALA A O 1
ATOM 2044 N N . GLU A 1 273 ? -15.973 -18.040 2.168 1.00 93.38 273 GLU A N 1
ATOM 2045 C CA . GLU A 1 273 ? -17.443 -18.026 2.191 1.00 93.38 273 GLU A CA 1
ATOM 2046 C C . GLU A 1 273 ? -18.003 -16.611 2.008 1.00 93.38 273 GLU A C 1
ATOM 2048 O O . GLU A 1 273 ? -18.924 -16.412 1.215 1.00 93.38 273 GLU A O 1
ATOM 2053 N N . LEU A 1 274 ? -17.415 -15.609 2.670 1.00 93.50 274 LEU A N 1
ATOM 2054 C CA . LEU A 1 274 ? -17.810 -14.206 2.510 1.00 93.50 274 LEU A CA 1
ATOM 2055 C C . LEU A 1 274 ? -17.550 -13.688 1.088 1.00 93.50 274 LEU A C 1
ATOM 2057 O O . LEU A 1 274 ? -18.413 -12.997 0.539 1.00 93.50 274 LEU A O 1
ATOM 2061 N N . VAL A 1 275 ? -16.429 -14.067 0.456 1.00 94.12 275 VAL A N 1
ATOM 2062 C CA . VAL A 1 275 ? -16.193 -13.777 -0.974 1.00 94.12 275 VAL A CA 1
ATOM 2063 C C . VAL A 1 275 ? -17.298 -14.399 -1.828 1.00 94.12 275 VAL A C 1
ATOM 2065 O O . VAL A 1 275 ? -17.872 -13.721 -2.676 1.00 94.12 275 VAL A O 1
ATOM 2068 N N . ALA A 1 276 ? -17.622 -15.677 -1.604 1.00 92.62 276 ALA A N 1
ATOM 2069 C CA . ALA A 1 276 ? -18.650 -16.382 -2.372 1.00 92.62 276 ALA A CA 1
ATOM 2070 C C . ALA A 1 276 ? -20.053 -15.777 -2.181 1.00 92.62 276 ALA A C 1
ATOM 2072 O O . ALA A 1 276 ? -20.852 -15.769 -3.116 1.00 92.62 276 ALA A O 1
ATOM 2073 N N . ALA A 1 277 ? -20.335 -15.230 -0.997 1.00 93.62 277 ALA A N 1
ATOM 2074 C CA . ALA A 1 277 ? -21.563 -14.501 -0.694 1.00 93.62 277 ALA A CA 1
ATOM 2075 C C . ALA A 1 277 ? -21.605 -13.079 -1.289 1.00 93.62 277 ALA A C 1
ATOM 2077 O O . ALA A 1 277 ? -22.615 -12.393 -1.139 1.00 93.62 277 ALA A O 1
ATOM 2078 N N . GLY A 1 278 ? -20.531 -12.614 -1.939 1.00 93.00 278 GLY A N 1
ATOM 2079 C CA . GLY A 1 278 ? -20.449 -11.267 -2.507 1.00 93.00 278 GLY A CA 1
ATOM 2080 C C . GLY A 1 278 ? -20.349 -10.163 -1.452 1.00 93.00 278 GLY A C 1
ATOM 2081 O O . GLY A 1 278 ? -20.759 -9.032 -1.710 1.00 93.00 278 GLY A O 1
ATOM 2082 N N . ARG A 1 279 ? -19.833 -10.471 -0.254 1.00 93.88 279 ARG A N 1
ATOM 2083 C CA . ARG A 1 279 ? -19.639 -9.482 0.813 1.00 93.88 279 ARG A CA 1
ATOM 2084 C C . ARG A 1 279 ? -18.640 -8.408 0.349 1.00 93.88 279 ARG A C 1
ATOM 2086 O O . ARG A 1 279 ? -17.515 -8.770 -0.006 1.00 93.88 279 ARG A O 1
ATOM 2093 N N . PRO A 1 280 ? -18.984 -7.105 0.383 1.00 94.44 280 PRO A N 1
ATOM 2094 C CA . PRO A 1 280 ? -18.040 -6.067 -0.007 1.00 94.44 280 PRO A CA 1
ATOM 2095 C C . PRO A 1 280 ? -16.855 -5.991 0.966 1.00 94.44 280 PRO A C 1
ATOM 2097 O O . PRO A 1 280 ? -17.000 -6.133 2.185 1.00 94.44 280 PRO A O 1
ATOM 2100 N N . MET A 1 281 ? -15.673 -5.756 0.401 1.00 95.19 281 MET A N 1
ATOM 2101 C CA . MET A 1 281 ? -14.442 -5.463 1.133 1.00 95.19 281 MET A CA 1
ATOM 2102 C C . MET A 1 281 ? -14.129 -3.974 1.053 1.00 95.19 281 MET A C 1
ATOM 2104 O O . MET A 1 281 ? -14.498 -3.306 0.087 1.00 95.19 281 MET A O 1
ATOM 2108 N N . ARG A 1 282 ? -13.380 -3.477 2.036 1.00 95.00 282 ARG A N 1
ATOM 2109 C CA . ARG A 1 282 ? -12.783 -2.139 2.005 1.00 95.00 282 ARG A CA 1
ATOM 2110 C C . ARG A 1 282 ? -11.270 -2.223 2.134 1.00 95.00 282 ARG A C 1
ATOM 2112 O O . ARG A 1 282 ? -10.747 -3.111 2.809 1.00 95.00 282 ARG A O 1
ATOM 2119 N N . LEU A 1 283 ? -10.577 -1.278 1.506 1.00 95.31 283 LEU A N 1
ATOM 2120 C CA . LEU A 1 283 ? -9.135 -1.092 1.646 1.00 95.31 283 LEU A CA 1
ATOM 2121 C C . LEU A 1 283 ? -8.861 0.129 2.530 1.00 95.31 283 LEU A C 1
ATOM 2123 O O . LEU A 1 283 ? -9.498 1.170 2.391 1.00 95.31 283 LEU A O 1
ATOM 2127 N N . MET A 1 284 ? -7.900 0.002 3.435 1.00 93.62 284 MET A N 1
ATOM 2128 C CA . MET A 1 284 ? -7.534 1.011 4.419 1.00 93.62 284 MET A CA 1
ATOM 2129 C C . MET A 1 284 ? -6.029 1.263 4.399 1.00 93.62 284 MET A C 1
ATOM 2131 O O . MET A 1 284 ? -5.229 0.325 4.377 1.00 93.62 284 MET A O 1
ATOM 2135 N N . GLU A 1 285 ? -5.648 2.535 4.449 1.00 93.00 285 GLU A N 1
ATOM 2136 C CA . GLU A 1 285 ? -4.265 2.982 4.591 1.00 93.00 285 GLU A CA 1
ATOM 2137 C C . GLU A 1 285 ? -3.987 3.272 6.064 1.00 93.00 285 GLU A C 1
ATOM 2139 O O . GLU A 1 285 ? -4.687 4.069 6.694 1.00 93.00 285 GLU A O 1
ATOM 2144 N N . LEU A 1 286 ? -2.979 2.612 6.630 1.00 92.06 286 LEU A N 1
ATOM 2145 C CA . LEU A 1 286 ? -2.600 2.759 8.031 1.00 92.06 286 LEU A CA 1
ATOM 2146 C C . LEU A 1 286 ? -1.213 3.386 8.152 1.00 92.06 286 LEU A C 1
ATOM 2148 O O . LEU A 1 286 ? -0.271 3.012 7.447 1.00 92.06 286 LEU A O 1
ATOM 2152 N N . ILE A 1 287 ? -1.060 4.280 9.126 1.00 89.12 287 ILE A N 1
ATOM 2153 C CA . ILE A 1 287 ? 0.226 4.848 9.532 1.00 89.12 287 ILE A CA 1
ATOM 2154 C C . ILE A 1 287 ? 0.349 4.783 11.052 1.00 89.12 287 ILE A C 1
ATOM 2156 O O . ILE A 1 287 ? -0.563 5.180 11.770 1.00 89.12 287 ILE A O 1
ATOM 2160 N N . GLN A 1 288 ? 1.473 4.256 11.553 1.00 87.50 288 GLN A N 1
ATOM 2161 C CA . GLN A 1 288 ? 1.729 4.130 12.998 1.00 87.50 288 GLN A CA 1
ATOM 2162 C C . GLN A 1 288 ? 0.551 3.494 13.770 1.00 87.50 288 GLN A C 1
ATOM 2164 O O . GLN A 1 288 ? 0.162 3.997 14.819 1.00 87.50 288 GLN A O 1
ATOM 2169 N N . ASN A 1 289 ? -0.038 2.419 13.232 1.00 89.00 289 ASN A N 1
ATOM 2170 C CA . ASN A 1 289 ? -1.158 1.684 13.841 1.00 89.00 289 ASN A CA 1
ATOM 2171 C C . ASN A 1 289 ? -2.449 2.514 14.011 1.00 89.00 289 ASN A C 1
ATOM 2173 O O . ASN A 1 289 ? -3.312 2.176 14.816 1.00 89.00 289 ASN A O 1
ATOM 2177 N N . LYS A 1 290 ? -2.601 3.588 13.231 1.00 89.62 290 LYS A N 1
ATOM 2178 C CA . LYS A 1 290 ? -3.833 4.374 13.114 1.00 89.62 290 LYS A CA 1
ATOM 2179 C C . LYS A 1 290 ? -4.334 4.318 11.679 1.00 89.62 290 LYS A C 1
ATOM 2181 O O . LYS A 1 290 ? -3.527 4.313 10.745 1.00 89.62 290 LYS A O 1
ATOM 2186 N N . LEU A 1 291 ? -5.650 4.306 11.504 1.00 90.56 291 LEU A N 1
ATOM 2187 C CA . LEU A 1 291 ? -6.260 4.524 10.200 1.00 90.56 291 LEU A CA 1
ATOM 2188 C C . LEU A 1 291 ? -5.920 5.940 9.730 1.00 90.56 291 LEU A C 1
ATOM 2190 O O . LEU A 1 291 ? -6.129 6.906 10.457 1.00 90.56 291 LEU A O 1
ATOM 2194 N N . TYR A 1 292 ? -5.385 6.058 8.523 1.00 89.38 292 TYR A N 1
ATOM 2195 C CA . TYR A 1 292 ? -5.158 7.340 7.865 1.00 89.38 292 TYR A CA 1
ATOM 2196 C C . TYR A 1 292 ? -6.317 7.682 6.932 1.00 89.38 292 TYR A C 1
ATOM 2198 O O . TYR A 1 292 ? -6.781 8.823 6.899 1.00 89.38 292 TYR A O 1
ATOM 2206 N N . LYS A 1 293 ? -6.779 6.680 6.175 1.00 88.44 293 LYS A N 1
ATOM 2207 C CA . LYS A 1 293 ? -7.810 6.832 5.150 1.00 88.44 293 LYS A CA 1
ATOM 2208 C C . LYS A 1 293 ? -8.428 5.477 4.783 1.00 88.44 293 LYS A C 1
ATOM 2210 O O . LYS A 1 293 ? -7.739 4.460 4.775 1.00 88.44 293 LYS A O 1
ATOM 2215 N N . VAL A 1 294 ? -9.714 5.482 4.431 1.00 91.56 294 VAL A N 1
ATOM 2216 C CA . VAL A 1 294 ? -10.358 4.400 3.665 1.00 91.56 294 VAL A CA 1
ATOM 2217 C C . VAL A 1 294 ? -10.201 4.724 2.175 1.00 91.56 294 VAL A C 1
ATOM 2219 O O . VAL A 1 294 ? -10.541 5.829 1.752 1.00 91.56 294 VAL A O 1
ATOM 2222 N N . ALA A 1 295 ? -9.624 3.821 1.388 1.00 92.12 295 ALA A N 1
ATOM 2223 C CA . ALA A 1 295 ? -9.382 4.068 -0.032 1.00 92.12 295 ALA A CA 1
ATOM 2224 C C . ALA A 1 295 ? -10.697 4.028 -0.822 1.00 92.12 295 ALA A C 1
ATOM 2226 O O . ALA A 1 295 ? -11.556 3.182 -0.568 1.00 92.12 295 ALA A O 1
ATOM 2227 N N . ASP A 1 296 ? -10.844 4.937 -1.783 1.00 91.31 296 ASP A N 1
ATOM 2228 C CA . ASP A 1 296 ? -11.989 4.945 -2.693 1.00 91.31 296 ASP A CA 1
ATOM 2229 C C . ASP A 1 296 ? -11.815 3.805 -3.722 1.00 91.31 296 ASP A C 1
ATOM 2231 O O . ASP A 1 296 ? -10.751 3.706 -4.335 1.00 91.31 296 ASP A O 1
ATOM 2235 N N . PRO A 1 297 ? -12.820 2.933 -3.935 1.00 91.75 297 PRO A N 1
ATOM 2236 C CA . PRO A 1 297 ? -12.760 1.839 -4.899 1.00 91.75 297 PRO A CA 1
ATOM 2237 C C . PRO A 1 297 ? -12.402 2.277 -6.325 1.00 91.75 297 PRO A C 1
ATOM 2239 O O . PRO A 1 297 ? -11.868 1.466 -7.081 1.00 91.75 297 PRO A O 1
ATOM 2242 N N . SER A 1 298 ? -12.684 3.530 -6.691 1.00 91.38 298 SER A N 1
ATOM 2243 C CA . SER A 1 298 ? -12.375 4.112 -8.002 1.00 91.38 298 SER A CA 1
ATOM 2244 C C . SER A 1 298 ? -10.954 4.678 -8.124 1.00 91.38 298 SER A C 1
ATOM 2246 O O . SER A 1 298 ? -10.511 4.964 -9.239 1.00 91.38 298 SER A O 1
ATOM 2248 N N . GLU A 1 299 ? -10.217 4.817 -7.016 1.00 91.94 299 GLU A N 1
ATOM 2249 C CA . GLU A 1 299 ? -8.817 5.245 -7.047 1.00 91.94 299 GLU A CA 1
ATOM 2250 C C . GLU A 1 299 ? -7.952 4.215 -7.774 1.00 91.94 299 GLU A C 1
ATOM 2252 O O . GLU A 1 299 ? -8.151 3.004 -7.664 1.00 91.94 299 GLU A O 1
ATOM 2257 N N . THR A 1 300 ? -6.968 4.703 -8.529 1.00 94.62 300 THR A N 1
ATOM 2258 C CA . THR A 1 300 ? -6.008 3.836 -9.210 1.00 94.62 300 THR A CA 1
ATOM 2259 C C . THR A 1 300 ? -4.912 3.387 -8.255 1.00 94.62 300 THR A C 1
ATOM 2261 O O . THR A 1 300 ? -4.583 4.070 -7.280 1.00 94.62 300 THR A O 1
ATOM 2264 N N . LEU A 1 301 ? -4.274 2.257 -8.561 1.00 92.12 301 LEU A N 1
ATOM 2265 C CA . LEU A 1 301 ? -3.161 1.764 -7.755 1.00 92.12 301 LEU A CA 1
ATOM 2266 C C . LEU A 1 301 ? -2.004 2.756 -7.689 1.00 92.12 301 LEU A C 1
ATOM 2268 O O . LEU A 1 301 ? -1.334 2.800 -6.664 1.00 92.12 301 LEU A O 1
ATOM 2272 N N . ASP A 1 302 ? -1.758 3.562 -8.723 1.00 90.19 302 ASP A N 1
ATOM 2273 C CA . ASP A 1 302 ? -0.697 4.580 -8.707 1.00 90.19 302 ASP A CA 1
ATOM 2274 C C . ASP A 1 302 ? -0.899 5.647 -7.613 1.00 90.19 302 ASP A C 1
ATOM 2276 O O . ASP A 1 302 ? 0.080 6.152 -7.065 1.00 90.19 302 ASP A O 1
ATOM 2280 N N . ALA A 1 303 ? -2.152 5.930 -7.233 1.00 89.75 303 ALA A N 1
ATOM 2281 C CA . ALA A 1 303 ? -2.481 6.889 -6.179 1.00 89.75 303 ALA A CA 1
ATOM 2282 C C . ALA A 1 303 ? -2.178 6.371 -4.759 1.00 89.75 303 ALA A C 1
ATOM 2284 O O . ALA A 1 303 ? -1.980 7.174 -3.847 1.00 89.75 303 ALA A O 1
ATOM 2285 N N . LEU A 1 304 ? -2.105 5.047 -4.568 1.00 88.94 304 LEU A N 1
ATOM 2286 C CA . LEU A 1 304 ? -1.802 4.441 -3.268 1.00 88.94 304 LEU A CA 1
ATOM 2287 C C . LEU A 1 304 ? -0.332 4.668 -2.889 1.00 88.94 304 LEU A C 1
ATOM 2289 O O . LEU A 1 304 ? 0.582 4.376 -3.670 1.00 88.94 304 LEU A O 1
ATOM 2293 N N . ASN A 1 305 ? -0.071 5.108 -1.660 1.00 81.94 305 ASN A N 1
ATOM 2294 C CA . ASN A 1 305 ? 1.298 5.304 -1.176 1.00 81.94 305 ASN A CA 1
ATOM 2295 C C . ASN A 1 305 ? 1.742 4.153 -0.268 1.00 81.94 305 ASN A C 1
ATOM 2297 O O . ASN A 1 305 ? 1.383 4.053 0.896 1.00 81.94 305 ASN A O 1
ATOM 2301 N N . GLU A 1 306 ? 2.613 3.309 -0.808 1.00 75.50 306 GLU A N 1
ATOM 2302 C CA . GLU A 1 306 ? 3.089 2.084 -0.156 1.00 75.50 306 GLU A CA 1
ATOM 2303 C C . GLU A 1 306 ? 4.455 2.255 0.522 1.00 75.50 306 GLU A C 1
ATOM 2305 O O . GLU A 1 306 ? 4.973 1.330 1.145 1.00 75.50 306 GLU A O 1
ATOM 2310 N N . ALA A 1 307 ? 5.087 3.424 0.373 1.00 74.31 307 ALA A N 1
ATOM 2311 C CA . ALA A 1 307 ? 6.435 3.647 0.891 1.00 74.31 307 ALA A CA 1
ATOM 2312 C C . ALA A 1 307 ? 6.460 3.690 2.426 1.00 74.31 307 ALA A C 1
ATOM 2314 O O . ALA A 1 307 ? 7.462 3.320 3.041 1.00 74.31 307 ALA A O 1
ATOM 2315 N N . TYR A 1 308 ? 5.358 4.141 3.030 1.00 73.81 308 TYR A N 1
ATOM 2316 C CA . TYR A 1 308 ? 5.234 4.327 4.476 1.00 73.81 308 TYR A CA 1
ATOM 2317 C C . TYR A 1 308 ? 3.935 3.771 5.057 1.00 73.81 308 TYR A C 1
ATOM 2319 O O . TYR A 1 308 ? 3.886 3.529 6.265 1.00 73.81 308 TYR A O 1
ATOM 2327 N N . TRP A 1 309 ? 2.897 3.583 4.237 1.00 83.44 309 TRP A N 1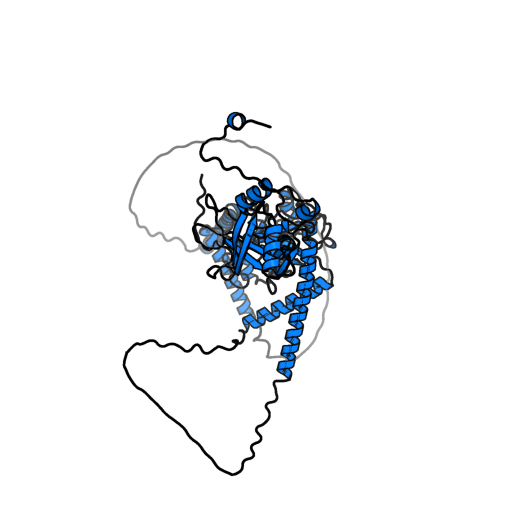
ATOM 2328 C CA . TRP A 1 309 ? 1.606 3.110 4.719 1.00 83.44 309 TRP A CA 1
ATOM 2329 C C . TRP A 1 309 ? 1.480 1.602 4.604 1.00 83.44 309 TRP A C 1
ATOM 2331 O O . TRP A 1 309 ? 1.952 0.969 3.659 1.00 83.44 309 TRP A O 1
ATOM 2341 N N . GLN A 1 310 ? 0.832 1.030 5.609 1.00 89.88 310 GLN A N 1
ATOM 2342 C CA . GLN A 1 310 ? 0.428 -0.363 5.600 1.00 89.88 310 GLN A CA 1
ATOM 2343 C C . GLN A 1 310 ? -0.968 -0.430 4.995 1.00 89.88 310 GLN A C 1
ATOM 2345 O O . GLN A 1 310 ? -1.880 0.244 5.470 1.00 89.88 310 GLN A O 1
ATOM 2350 N N . LEU A 1 311 ? -1.128 -1.234 3.950 1.00 93.56 311 LEU A N 1
ATOM 2351 C CA . LEU A 1 311 ? -2.428 -1.462 3.340 1.00 93.56 311 LEU A CA 1
ATOM 2352 C C . LEU A 1 311 ? -3.108 -2.635 4.031 1.00 93.56 311 LEU A C 1
ATOM 2354 O O . LEU A 1 311 ? -2.559 -3.739 4.087 1.00 93.56 311 LEU A O 1
ATOM 2358 N N . ARG A 1 312 ? -4.306 -2.391 4.547 1.00 93.50 312 ARG A N 1
ATOM 2359 C CA . ARG A 1 312 ? -5.152 -3.393 5.188 1.00 93.50 312 ARG A CA 1
ATOM 2360 C C . ARG A 1 312 ? -6.443 -3.548 4.408 1.00 93.50 312 ARG A C 1
ATOM 2362 O O . ARG A 1 312 ? -7.081 -2.553 4.091 1.00 93.50 312 ARG A O 1
ATOM 2369 N N . ALA A 1 313 ? -6.839 -4.786 4.155 1.00 95.25 313 ALA A N 1
ATOM 2370 C CA . ALA A 1 313 ? -8.159 -5.100 3.630 1.00 95.25 313 ALA A CA 1
ATOM 2371 C C . ALA A 1 313 ? -8.949 -5.919 4.648 1.00 95.25 313 ALA A C 1
ATOM 2373 O O . ALA A 1 313 ? -8.378 -6.735 5.373 1.00 95.25 313 ALA A O 1
ATOM 2374 N N . GLU A 1 314 ? -10.255 -5.702 4.681 1.00 94.81 314 GLU A N 1
ATOM 2375 C CA . GLU A 1 314 ? -11.195 -6.481 5.484 1.00 94.81 314 GLU A CA 1
ATOM 2376 C C . GLU A 1 314 ? -12.571 -6.483 4.820 1.00 94.81 314 GLU A C 1
ATOM 2378 O O . GLU A 1 314 ? -12.899 -5.589 4.030 1.00 94.81 314 GLU A O 1
ATOM 2383 N N . PHE A 1 315 ? -13.385 -7.482 5.151 1.00 95.19 315 PHE A N 1
ATOM 2384 C CA . PHE A 1 315 ? -14.806 -7.445 4.828 1.00 95.19 315 PHE A CA 1
ATOM 2385 C C . PHE A 1 315 ? -15.506 -6.397 5.678 1.00 95.19 315 PHE A C 1
ATOM 2387 O O . PHE A 1 315 ? -15.185 -6.227 6.853 1.00 95.19 315 PHE A O 1
ATOM 2394 N N . ILE A 1 316 ? -16.481 -5.710 5.087 1.00 94.56 316 ILE A N 1
ATOM 2395 C CA . ILE A 1 316 ? -17.296 -4.753 5.828 1.00 94.56 316 ILE A CA 1
ATOM 2396 C C . ILE A 1 316 ? -18.218 -5.536 6.779 1.00 94.56 316 ILE A C 1
ATOM 2398 O O . ILE A 1 316 ? -19.035 -6.340 6.301 1.00 94.56 316 ILE A O 1
ATOM 2402 N N . PRO A 1 317 ? -18.110 -5.311 8.105 1.00 92.69 317 PRO A N 1
ATOM 2403 C CA . PRO A 1 317 ? -18.946 -5.992 9.087 1.00 92.69 317 PRO A CA 1
ATOM 2404 C C . PRO A 1 317 ? -20.436 -5.796 8.800 1.00 92.69 317 PRO A C 1
ATOM 2406 O O . PRO A 1 317 ? -20.855 -4.763 8.275 1.00 92.69 317 PRO A O 1
ATOM 2409 N N . ALA A 1 318 ? -21.261 -6.785 9.147 1.00 91.12 318 ALA A N 1
ATOM 2410 C CA . ALA A 1 318 ? -22.694 -6.760 8.839 1.00 91.12 318 ALA A CA 1
ATOM 2411 C C . ALA A 1 318 ? -23.440 -5.548 9.415 1.00 91.12 318 ALA A C 1
ATOM 2413 O O . ALA A 1 318 ? -24.363 -5.050 8.776 1.00 91.12 318 ALA A O 1
ATOM 2414 N N . ASP A 1 319 ? -23.026 -5.044 10.576 1.00 90.62 319 ASP A N 1
ATOM 2415 C CA . ASP A 1 319 ? -23.601 -3.852 11.197 1.00 90.62 319 ASP A CA 1
ATOM 2416 C C . ASP A 1 319 ? -23.182 -2.541 10.512 1.00 90.62 319 ASP A C 1
ATOM 2418 O O . ASP A 1 319 ? -23.781 -1.510 10.805 1.00 90.62 319 ASP A O 1
ATOM 2422 N N . GLN A 1 320 ? -22.200 -2.571 9.604 1.00 92.75 320 GLN A N 1
ATOM 2423 C CA . GLN A 1 320 ? -21.637 -1.411 8.895 1.00 92.75 320 GLN A CA 1
ATOM 2424 C C . GLN A 1 320 ? -21.996 -1.374 7.403 1.00 92.75 320 GLN A C 1
ATOM 2426 O O . GLN A 1 320 ? -21.561 -0.469 6.694 1.00 92.75 320 GLN A O 1
ATOM 2431 N N . LEU A 1 321 ? -22.762 -2.350 6.911 1.00 92.94 321 LEU A N 1
ATOM 2432 C CA . LEU A 1 321 ? -23.230 -2.354 5.528 1.00 92.94 321 LEU A CA 1
ATOM 2433 C C . LEU A 1 321 ? -24.212 -1.207 5.277 1.00 92.94 321 LEU A C 1
ATOM 2435 O O . LEU A 1 321 ? -25.063 -0.924 6.121 1.00 92.94 321 LEU A O 1
ATOM 2439 N N . ALA A 1 322 ? -24.135 -0.606 4.088 1.00 88.75 322 ALA A N 1
ATOM 2440 C CA . ALA A 1 322 ? -24.981 0.516 3.679 1.00 88.75 322 ALA A CA 1
ATOM 2441 C C . ALA A 1 322 ? -26.486 0.271 3.923 1.00 88.75 322 ALA A C 1
ATOM 2443 O O . ALA A 1 322 ? -27.155 1.134 4.484 1.00 88.75 322 ALA A O 1
ATOM 2444 N N . ASP A 1 323 ? -26.988 -0.929 3.610 1.00 86.31 323 ASP A N 1
ATOM 2445 C CA . ASP A 1 323 ? -28.403 -1.307 3.781 1.00 86.31 323 ASP A CA 1
ATOM 2446 C C . ASP A 1 323 ? -28.886 -1.276 5.245 1.00 86.31 323 ASP A C 1
ATOM 2448 O O . ASP A 1 323 ? -30.085 -1.171 5.508 1.00 86.31 323 ASP A O 1
ATOM 2452 N N . GLY A 1 324 ? -27.965 -1.401 6.206 1.00 83.81 324 GLY A N 1
ATOM 2453 C CA . GLY A 1 324 ? -28.254 -1.441 7.642 1.00 83.81 324 GLY A CA 1
ATOM 2454 C C . GLY A 1 324 ? -27.975 -0.131 8.382 1.00 83.81 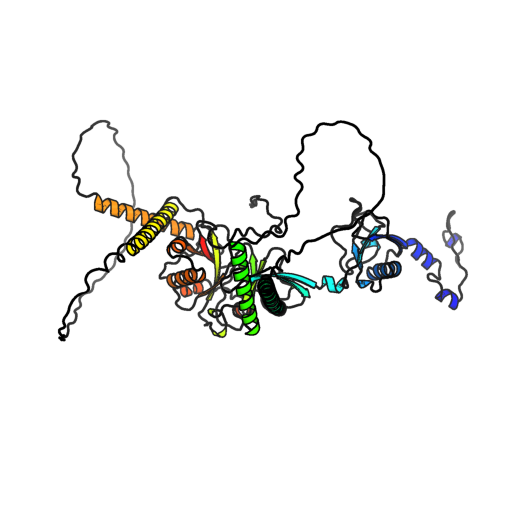324 GLY A C 1
ATOM 2455 O O . GLY A 1 324 ? -28.142 -0.085 9.609 1.00 83.81 324 GLY A O 1
ATOM 2456 N N . LEU A 1 325 ? -27.523 0.903 7.668 1.00 87.25 325 LEU A N 1
ATOM 2457 C CA . LEU A 1 325 ? -27.113 2.185 8.231 1.00 87.25 325 LEU A CA 1
ATOM 2458 C C . LEU A 1 325 ? -28.187 3.257 8.053 1.00 87.25 325 LEU A C 1
ATOM 2460 O O . LEU A 1 325 ? -28.806 3.392 6.999 1.00 87.25 325 LEU A O 1
ATOM 2464 N N . SER A 1 326 ? -28.380 4.052 9.102 1.00 83.44 326 SER A N 1
ATOM 2465 C CA . SER A 1 326 ? -29.255 5.223 9.080 1.00 83.44 326 SER A CA 1
ATOM 2466 C C . SER A 1 326 ? -28.466 6.505 8.785 1.00 83.44 326 SER A C 1
ATOM 2468 O O . SER A 1 326 ? -27.252 6.560 8.977 1.00 83.44 326 SER A O 1
ATOM 2470 N N . GLY A 1 327 ? -29.157 7.570 8.365 1.00 82.62 327 GLY A N 1
ATOM 2471 C CA . GLY A 1 327 ? -28.545 8.898 8.202 1.00 82.62 327 GLY A CA 1
ATOM 2472 C C . GLY A 1 327 ? -28.093 9.558 9.511 1.00 82.62 327 GLY A C 1
ATOM 2473 O O . GLY A 1 327 ? -27.436 10.592 9.475 1.00 82.62 327 GLY A O 1
ATOM 2474 N N . SER A 1 328 ? -28.440 8.970 10.656 1.00 85.19 328 SER A N 1
ATOM 2475 C CA . SER A 1 328 ? -28.024 9.418 11.987 1.00 85.19 328 SER A CA 1
ATOM 2476 C C . SER A 1 328 ? -26.827 8.626 12.528 1.00 85.19 328 SER A C 1
ATOM 2478 O O . SER A 1 328 ? -26.334 8.925 13.617 1.00 85.19 328 SER A O 1
ATOM 2480 N N . ASP A 1 329 ? -26.369 7.600 11.804 1.00 89.56 329 ASP A N 1
ATOM 2481 C CA . ASP A 1 329 ? -25.284 6.735 12.254 1.00 89.56 329 ASP A CA 1
ATOM 2482 C C . ASP A 1 329 ? -23.919 7.349 11.928 1.00 89.56 329 ASP A C 1
ATOM 2484 O O . ASP A 1 329 ? -23.723 7.982 10.887 1.00 89.56 329 ASP A O 1
ATOM 2488 N N . TYR A 1 330 ? -22.945 7.096 12.799 1.00 90.00 330 TYR A N 1
ATOM 2489 C CA . TYR A 1 330 ? -21.558 7.505 12.606 1.00 90.00 330 TYR A CA 1
ATOM 2490 C C . TYR A 1 330 ? -20.639 6.290 12.498 1.00 90.00 330 TYR A C 1
ATOM 2492 O O . TYR A 1 330 ? -20.788 5.315 13.231 1.00 90.00 330 TYR A O 1
ATOM 2500 N N . LEU A 1 331 ? -19.638 6.371 11.629 1.00 91.69 331 LEU A N 1
ATOM 2501 C CA . LEU A 1 331 ? -18.502 5.457 11.596 1.00 91.69 331 LEU A CA 1
ATOM 2502 C C . LEU A 1 331 ? -17.281 6.165 12.168 1.00 91.69 331 LEU A C 1
ATOM 2504 O O . LEU A 1 331 ? -16.823 7.177 11.635 1.00 91.69 331 LEU A O 1
ATOM 2508 N N . VAL A 1 332 ? -16.759 5.626 13.264 1.00 91.69 332 VAL A N 1
ATOM 2509 C CA . VAL A 1 332 ? -15.666 6.211 14.040 1.00 91.69 332 VAL A CA 1
ATOM 2510 C C . VAL A 1 332 ? -14.459 5.284 13.998 1.00 91.69 332 VAL A C 1
ATOM 2512 O O . VAL A 1 332 ? -14.572 4.086 14.249 1.00 91.69 332 VAL A O 1
ATOM 2515 N N . HIS A 1 333 ? -13.286 5.846 13.717 1.00 91.62 333 HIS A N 1
ATOM 2516 C CA . HIS A 1 333 ? -12.024 5.127 13.844 1.00 91.62 333 HIS A CA 1
ATOM 2517 C C . HIS A 1 333 ? -11.636 4.966 15.317 1.00 91.62 333 HIS A C 1
ATOM 2519 O O . HIS A 1 333 ? -11.578 5.949 16.060 1.00 91.62 333 HIS A O 1
ATOM 2525 N N . ALA A 1 334 ? -11.319 3.735 15.707 1.00 93.50 334 ALA A N 1
ATOM 2526 C CA . ALA A 1 334 ? -10.793 3.385 17.013 1.00 93.50 334 ALA A CA 1
ATOM 2527 C C . ALA A 1 334 ? -9.367 2.833 16.900 1.00 93.50 334 ALA A C 1
ATOM 2529 O O . ALA A 1 334 ? -9.085 1.997 16.043 1.00 93.50 334 ALA A O 1
ATOM 2530 N N . ALA A 1 335 ? -8.476 3.274 17.787 1.00 93.19 335 ALA A N 1
ATOM 2531 C CA . ALA A 1 335 ? -7.100 2.785 17.850 1.00 93.19 335 ALA A CA 1
ATOM 2532 C C . ALA A 1 335 ? -6.644 2.572 19.294 1.00 93.19 335 ALA A C 1
ATOM 2534 O O . ALA A 1 335 ? -6.955 3.375 20.179 1.00 93.19 335 ALA A O 1
ATOM 2535 N N . HIS A 1 336 ? -5.851 1.522 19.510 1.00 91.25 336 HIS A N 1
ATOM 2536 C CA . HIS A 1 336 ? -5.210 1.258 20.794 1.00 91.25 336 HIS A CA 1
ATOM 2537 C C . HIS A 1 336 ? -4.015 2.190 20.978 1.00 91.25 336 HIS A C 1
ATOM 2539 O O . HIS A 1 336 ? -3.157 2.291 20.098 1.00 91.25 336 HIS A O 1
ATOM 2545 N N . MET A 1 337 ? -3.952 2.887 22.109 1.00 92.50 337 MET A N 1
ATOM 2546 C CA . MET A 1 337 ? -2.858 3.799 22.442 1.00 92.50 337 MET A CA 1
ATOM 2547 C C . MET A 1 337 ? -2.428 3.621 23.893 1.00 92.50 337 MET A C 1
ATOM 2549 O O . MET A 1 337 ? -3.180 3.136 24.732 1.00 92.50 337 MET A O 1
ATOM 2553 N N . LEU A 1 338 ? -1.195 4.011 24.199 1.00 90.56 338 LEU A N 1
ATOM 2554 C CA . LEU A 1 338 ? -0.735 4.056 25.585 1.00 90.56 338 LEU A CA 1
ATOM 2555 C C . LEU A 1 338 ? -1.327 5.266 26.311 1.00 90.56 338 LEU A C 1
ATOM 2557 O O . LEU A 1 338 ? -1.512 6.329 25.710 1.00 90.56 338 LEU A O 1
ATOM 2561 N N . LEU A 1 339 ? -1.577 5.117 27.609 1.00 88.75 339 LEU A N 1
ATOM 2562 C CA . LEU A 1 339 ? -1.923 6.235 28.480 1.00 88.75 339 LEU A CA 1
ATOM 2563 C C . LEU A 1 339 ? -0.847 7.336 28.393 1.00 88.75 339 LEU A C 1
ATOM 2565 O O . LEU A 1 339 ? 0.347 7.033 28.260 1.00 88.75 339 LEU A O 1
ATOM 2569 N N . PRO A 1 340 ? -1.244 8.619 28.454 1.00 88.62 340 PRO A N 1
ATOM 2570 C CA . PRO A 1 340 ? -0.287 9.699 28.648 1.00 88.62 340 PRO A CA 1
ATOM 2571 C C . PRO A 1 340 ? 0.419 9.550 30.008 1.00 88.62 340 PRO A C 1
ATOM 2573 O O . PRO A 1 340 ? -0.079 8.844 30.888 1.00 88.62 340 PRO A O 1
ATOM 2576 N N . PRO A 1 341 ? 1.556 10.230 30.228 1.00 85.81 341 PRO A N 1
ATOM 2577 C CA . PRO A 1 341 ? 2.164 10.311 31.552 1.00 85.81 341 PRO A CA 1
ATOM 2578 C C . PRO A 1 341 ? 1.152 10.849 32.573 1.00 85.81 341 PRO A C 1
ATOM 2580 O O . PRO A 1 341 ? 0.641 11.958 32.416 1.00 85.81 341 PRO A O 1
ATOM 2583 N N . LEU A 1 342 ? 0.850 10.055 33.601 1.00 87.50 342 LEU A N 1
ATOM 2584 C CA . LEU A 1 342 ? -0.149 10.404 34.608 1.00 87.50 342 LEU A CA 1
ATOM 2585 C C . LEU A 1 342 ? 0.497 11.057 35.841 1.00 87.50 342 LEU A C 1
ATOM 2587 O O . LEU A 1 342 ? 1.556 10.602 36.285 1.00 87.50 342 LEU A O 1
ATOM 2591 N N . PRO A 1 343 ? -0.144 12.081 36.436 1.00 90.12 343 PRO A N 1
ATOM 2592 C CA . PRO A 1 343 ? 0.222 12.590 37.754 1.00 90.12 343 PRO A CA 1
ATOM 2593 C C . PRO A 1 343 ? 0.167 11.500 38.841 1.00 90.12 343 PRO A C 1
ATOM 2595 O O . PRO A 1 343 ? -0.606 10.545 38.710 1.00 90.12 343 PRO A O 1
ATOM 2598 N N . PRO A 1 344 ? 0.920 11.639 39.950 1.00 89.75 344 PRO A N 1
ATOM 2599 C CA . PRO A 1 344 ? 0.964 10.630 41.007 1.00 89.75 344 PRO A CA 1
ATOM 2600 C C . PRO A 1 344 ? -0.403 10.259 41.600 1.00 89.75 344 PRO A C 1
ATOM 2602 O O . PRO A 1 344 ? -0.645 9.070 41.801 1.00 89.75 344 PRO A O 1
ATOM 2605 N N . LYS A 1 345 ? -1.313 11.221 41.841 1.00 88.94 345 LYS A N 1
ATOM 2606 C CA . LYS A 1 345 ? -2.637 10.893 42.406 1.00 88.94 345 LYS A CA 1
ATOM 2607 C C . LYS A 1 345 ? -3.531 10.184 41.387 1.00 88.94 345 LYS A C 1
ATOM 2609 O O . LYS A 1 345 ? -4.197 9.218 41.743 1.00 88.94 345 LYS A O 1
ATOM 2614 N N . ALA A 1 346 ? -3.491 10.586 40.115 1.00 87.44 346 ALA A N 1
ATOM 2615 C CA . ALA A 1 346 ? -4.188 9.882 39.033 1.00 87.44 346 ALA A CA 1
ATOM 2616 C C . ALA A 1 346 ? -3.691 8.432 38.862 1.00 87.44 346 ALA A C 1
ATOM 2618 O O . ALA A 1 346 ? -4.486 7.505 38.695 1.00 87.44 346 ALA A O 1
ATOM 2619 N N . ALA A 1 347 ? -2.374 8.217 38.943 1.00 85.94 347 ALA A N 1
ATOM 2620 C CA . ALA A 1 347 ? -1.783 6.882 38.890 1.00 85.94 347 ALA A CA 1
ATOM 2621 C C . ALA A 1 347 ? -2.178 6.028 40.110 1.00 85.94 347 ALA A C 1
ATOM 2623 O O . ALA A 1 347 ? -2.540 4.861 39.954 1.00 85.94 347 ALA A O 1
ATOM 2624 N N . ALA A 1 348 ? -2.159 6.614 41.312 1.00 85.81 348 ALA A N 1
ATOM 2625 C CA . ALA A 1 348 ? -2.602 5.951 42.537 1.00 85.81 348 ALA A CA 1
ATOM 2626 C C . ALA A 1 348 ? -4.091 5.573 42.480 1.00 85.81 348 ALA A C 1
ATOM 2628 O O . ALA A 1 348 ? -4.452 4.464 42.872 1.00 85.81 348 ALA A O 1
ATOM 2629 N N . TYR A 1 349 ? -4.938 6.444 41.922 1.00 88.06 349 TYR A N 1
ATOM 2630 C CA . TYR A 1 349 ? -6.362 6.180 41.709 1.00 88.06 349 TYR A CA 1
ATOM 2631 C C . TYR A 1 349 ? -6.605 4.957 40.813 1.00 88.06 349 TYR A C 1
ATOM 2633 O O . TYR A 1 349 ? -7.351 4.053 41.197 1.00 88.06 349 TYR A O 1
ATOM 2641 N N . LEU A 1 350 ? -5.937 4.876 39.655 1.00 83.38 350 LEU A N 1
ATOM 2642 C CA . LEU A 1 350 ? -6.049 3.711 38.766 1.00 83.38 350 LEU A CA 1
ATOM 2643 C C . LEU A 1 350 ? -5.549 2.424 39.436 1.00 83.38 350 LEU A C 1
ATOM 2645 O O . LEU A 1 350 ? -6.201 1.383 39.336 1.00 83.38 350 LEU A O 1
ATOM 2649 N N . ALA A 1 351 ? -4.431 2.492 40.164 1.00 82.19 351 ALA A N 1
ATOM 2650 C CA . ALA A 1 351 ? -3.898 1.345 40.896 1.00 82.19 351 ALA A CA 1
ATOM 2651 C C . ALA A 1 351 ? -4.854 0.868 42.007 1.00 82.19 351 ALA A C 1
ATOM 2653 O O . ALA A 1 351 ? -5.052 -0.337 42.183 1.00 82.19 351 ALA A O 1
ATOM 2654 N N . ALA A 1 352 ? -5.491 1.794 42.729 1.00 83.06 352 ALA A N 1
ATOM 2655 C CA . ALA A 1 352 ? -6.484 1.476 43.754 1.00 83.06 352 ALA A CA 1
ATOM 2656 C C . ALA A 1 352 ? -7.738 0.823 43.149 1.00 83.06 352 ALA A C 1
ATOM 2658 O O . ALA A 1 352 ? -8.227 -0.180 43.676 1.00 83.06 352 ALA A O 1
ATOM 2659 N N . GLN A 1 353 ? -8.220 1.331 42.009 1.00 78.94 353 GLN A N 1
ATOM 2660 C CA . GLN A 1 353 ? -9.338 0.733 41.275 1.00 78.94 353 GLN A CA 1
ATOM 2661 C C . GLN A 1 353 ? -9.014 -0.706 40.844 1.00 78.94 353 GLN A C 1
ATOM 2663 O O . GLN A 1 353 ? -9.836 -1.610 41.013 1.00 78.94 353 GLN A O 1
ATOM 2668 N N . GLN A 1 354 ? -7.791 -0.937 40.363 1.00 74.06 354 GLN A N 1
ATOM 2669 C CA . GLN A 1 354 ? -7.320 -2.262 39.969 1.00 74.06 354 GLN A CA 1
ATOM 2670 C C . GLN A 1 354 ? -7.274 -3.235 41.157 1.00 74.06 354 GLN A C 1
ATOM 2672 O O . GLN A 1 354 ? -7.724 -4.376 41.038 1.00 74.06 354 GLN A O 1
ATOM 2677 N N . GLN A 1 355 ? -6.777 -2.797 42.317 1.00 76.00 355 GLN A N 1
ATOM 2678 C CA . GLN A 1 355 ? -6.733 -3.629 43.526 1.00 76.00 355 GLN A CA 1
ATOM 2679 C C . GLN A 1 355 ? -8.133 -3.989 44.035 1.00 76.00 355 GLN A C 1
ATOM 2681 O O . GLN A 1 355 ? -8.371 -5.143 44.393 1.00 76.00 355 GLN A O 1
ATOM 2686 N N . GLN A 1 356 ? -9.076 -3.041 44.025 1.00 75.25 356 GLN A N 1
ATOM 2687 C CA . GLN A 1 356 ? -10.464 -3.302 44.423 1.00 75.25 356 GLN A CA 1
ATOM 2688 C C . GLN A 1 356 ? -11.144 -4.317 43.497 1.00 75.25 356 GLN A C 1
ATOM 2690 O O . GLN A 1 356 ? -11.856 -5.204 43.967 1.00 75.25 356 GLN A O 1
ATOM 2695 N N . GLN A 1 357 ? -10.894 -4.238 42.191 1.00 70.19 357 GLN A N 1
ATOM 2696 C CA . GLN A 1 357 ? -11.451 -5.177 41.215 1.00 70.19 357 GLN A CA 1
ATOM 2697 C C . GLN A 1 357 ? -10.807 -6.562 41.302 1.00 70.19 357 GLN A C 1
ATOM 2699 O O . GLN A 1 357 ? -11.517 -7.565 41.238 1.00 70.19 357 GLN A O 1
ATOM 2704 N N . ALA A 1 358 ? -9.490 -6.637 41.518 1.00 70.56 358 ALA A N 1
ATOM 2705 C CA . ALA A 1 358 ? -8.800 -7.900 41.774 1.00 70.56 358 ALA A CA 1
ATOM 2706 C C . ALA A 1 358 ? -9.316 -8.571 43.060 1.00 70.56 358 ALA A C 1
ATOM 2708 O O . ALA A 1 358 ? -9.560 -9.778 43.074 1.00 70.56 358 ALA A O 1
ATOM 2709 N N . ALA A 1 359 ? -9.555 -7.788 44.116 1.00 73.62 359 ALA A N 1
ATOM 2710 C CA . ALA A 1 359 ? -10.150 -8.274 45.358 1.00 73.62 359 ALA A CA 1
ATOM 2711 C C . ALA A 1 359 ? -11.601 -8.752 45.160 1.00 73.62 359 ALA A C 1
ATOM 2713 O O . ALA A 1 359 ? -11.967 -9.811 45.668 1.00 73.62 359 ALA A O 1
ATOM 2714 N N . ALA A 1 360 ? -12.414 -8.030 44.381 1.00 71.44 360 ALA A N 1
ATOM 2715 C CA . ALA A 1 360 ? -13.780 -8.438 44.049 1.00 71.44 360 ALA A CA 1
ATOM 2716 C C . ALA A 1 360 ? -13.821 -9.729 43.206 1.00 71.44 360 ALA A C 1
ATOM 2718 O O . ALA A 1 360 ? -14.644 -10.608 43.463 1.00 71.44 360 ALA A O 1
ATOM 2719 N N . ALA A 1 361 ? -12.902 -9.888 42.248 1.00 66.88 361 ALA A N 1
ATOM 2720 C CA . ALA A 1 361 ? -12.762 -11.111 41.456 1.00 66.88 361 ALA A CA 1
ATOM 2721 C C . ALA A 1 361 ? -12.306 -12.314 42.310 1.00 66.88 361 ALA A C 1
ATOM 2723 O O . ALA A 1 361 ? -12.807 -13.429 42.133 1.00 66.88 361 ALA A O 1
ATOM 2724 N N . ALA A 1 362 ? -11.409 -12.092 43.277 1.00 67.38 362 ALA A N 1
ATOM 2725 C CA . ALA A 1 362 ? -10.979 -13.107 44.242 1.00 67.38 362 ALA A CA 1
ATOM 2726 C C . ALA A 1 362 ? -12.099 -13.499 45.230 1.00 67.38 362 ALA A C 1
ATOM 2728 O O . ALA A 1 362 ? -12.260 -14.673 45.563 1.00 67.38 362 ALA A O 1
ATOM 2729 N N . ALA A 1 363 ? -12.924 -12.542 45.665 1.00 66.38 363 ALA A N 1
ATOM 2730 C CA . ALA A 1 363 ? -14.076 -12.804 46.530 1.00 66.38 363 ALA A CA 1
ATOM 2731 C C . ALA A 1 363 ? -15.200 -13.563 45.798 1.00 66.38 363 ALA A C 1
ATOM 2733 O O . ALA A 1 363 ? -15.791 -14.485 46.361 1.00 66.38 363 ALA A O 1
ATOM 2734 N N . GLY A 1 364 ? -15.455 -13.240 44.525 1.00 54.22 364 GLY A N 1
ATOM 2735 C CA . GLY A 1 364 ? -16.429 -13.952 43.690 1.00 54.22 364 GLY A CA 1
ATOM 2736 C C . GLY A 1 364 ? -16.029 -15.398 43.372 1.00 54.22 364 GLY A C 1
ATOM 2737 O O . GLY A 1 364 ? -16.892 -16.259 43.246 1.00 54.22 364 GLY A O 1
ATOM 2738 N N . THR A 1 365 ? -14.729 -15.699 43.308 1.00 46.91 365 THR A N 1
ATOM 2739 C CA . THR A 1 365 ? -14.219 -17.071 43.117 1.00 46.91 365 THR A CA 1
ATOM 2740 C C . THR A 1 365 ? -14.175 -17.886 44.416 1.00 46.91 365 THR A C 1
ATOM 2742 O O . THR A 1 365 ? -14.317 -19.107 44.370 1.00 46.91 365 THR A O 1
ATOM 2745 N N . ALA A 1 366 ? -14.072 -17.238 45.582 1.00 38.81 366 ALA A N 1
ATOM 2746 C CA . ALA A 1 366 ? -14.206 -17.893 46.888 1.00 38.81 366 ALA A CA 1
ATOM 2747 C C . ALA A 1 366 ? -15.666 -18.237 47.261 1.00 38.81 366 ALA A C 1
ATOM 2749 O O . ALA A 1 366 ? -15.901 -19.172 48.027 1.00 38.81 366 ALA A O 1
ATOM 2750 N N . GLY A 1 367 ? -16.652 -17.527 46.697 1.00 36.66 367 GLY A N 1
ATOM 2751 C CA . GLY A 1 367 ? -18.080 -17.800 46.918 1.00 36.66 367 GLY A CA 1
ATOM 2752 C C . GLY A 1 367 ? -18.621 -19.028 46.175 1.00 36.66 367 GLY A C 1
ATOM 2753 O O . GLY A 1 367 ? -19.612 -19.608 46.602 1.00 36.66 367 GLY A O 1
ATOM 2754 N N . VAL A 1 368 ? -17.959 -19.477 45.102 1.00 36.38 368 VAL A N 1
ATOM 2755 C CA . VAL A 1 368 ? -18.426 -20.624 44.293 1.00 36.38 368 VAL A CA 1
ATOM 2756 C C . VAL A 1 368 ? -17.948 -21.974 44.853 1.00 36.38 368 VAL A C 1
ATOM 2758 O O . VAL A 1 368 ? -18.525 -23.009 44.546 1.00 36.38 368 VAL A O 1
ATOM 2761 N N . SER A 1 369 ? -16.944 -22.000 45.737 1.00 36.97 369 SER A N 1
ATOM 2762 C CA . SER A 1 369 ? -16.383 -23.249 46.283 1.00 36.97 369 SER A CA 1
ATOM 2763 C C . SER A 1 369 ? -16.951 -23.681 47.642 1.00 36.97 369 SER A C 1
ATOM 2765 O O . SER A 1 369 ? -16.542 -24.719 48.161 1.00 36.97 369 SER A O 1
ATOM 2767 N N . THR A 1 370 ? -17.900 -22.936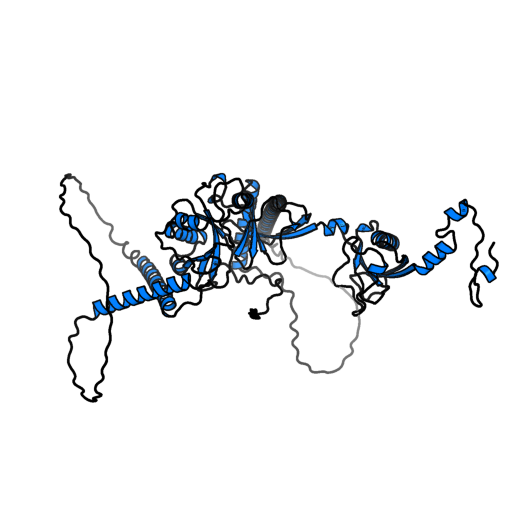 48.224 1.00 36.28 370 THR A N 1
ATOM 2768 C CA . THR A 1 370 ? -18.456 -23.249 49.558 1.00 36.28 370 THR A CA 1
ATOM 2769 C C . THR A 1 370 ? -19.962 -23.526 49.598 1.00 36.28 370 THR A C 1
ATOM 2771 O O . THR A 1 370 ? -20.414 -24.140 50.563 1.00 36.28 370 THR A O 1
ATOM 2774 N N . GLU A 1 371 ? -20.733 -23.216 48.549 1.00 34.34 371 GLU A N 1
ATOM 2775 C CA . GLU A 1 371 ? -22.169 -23.558 48.494 1.00 34.34 371 GLU A CA 1
ATOM 2776 C C . GLU A 1 371 ? -22.483 -24.902 47.805 1.00 34.34 371 GLU A C 1
ATOM 2778 O O . GLU A 1 371 ? -23.560 -25.456 48.014 1.00 34.34 371 GLU A O 1
ATOM 2783 N N . GLU A 1 372 ? -21.532 -25.515 47.087 1.00 32.75 372 GLU A N 1
ATOM 2784 C CA . GLU A 1 372 ? -21.717 -26.837 46.453 1.00 32.75 372 GLU A CA 1
ATOM 2785 C C . GLU A 1 372 ? -21.270 -28.031 47.328 1.00 32.75 372 GLU A C 1
ATOM 2787 O O . GLU A 1 372 ? -21.245 -29.173 46.874 1.00 32.75 372 GLU A O 1
ATOM 2792 N N . ALA A 1 373 ? -20.952 -27.796 48.609 1.00 32.84 373 ALA A N 1
ATOM 2793 C CA . ALA A 1 373 ? -20.507 -28.837 49.548 1.00 32.84 373 ALA A CA 1
ATOM 2794 C C . ALA A 1 373 ? -21.490 -29.138 50.700 1.00 32.84 373 ALA A C 1
ATOM 2796 O O . ALA A 1 373 ? -21.207 -29.999 51.534 1.00 32.84 373 ALA A O 1
ATOM 2797 N N . VAL A 1 374 ? -22.665 -28.495 50.752 1.00 33.94 374 VAL A N 1
ATOM 2798 C CA . VAL A 1 374 ? -23.693 -28.768 51.782 1.00 33.94 374 VAL A CA 1
ATOM 2799 C C . VAL A 1 374 ? -25.077 -28.956 51.149 1.00 33.94 374 VAL A C 1
ATOM 2801 O O . VAL A 1 374 ? -26.057 -28.327 51.527 1.00 33.94 374 VAL A O 1
ATOM 2804 N N . ALA A 1 375 ? -25.182 -29.854 50.168 1.00 31.80 375 ALA A N 1
ATOM 2805 C CA . ALA A 1 375 ? -26.476 -30.336 49.677 1.00 31.80 375 ALA A CA 1
ATOM 2806 C C . ALA A 1 375 ? -26.406 -31.796 49.199 1.00 31.80 375 ALA A C 1
ATOM 2808 O O . ALA A 1 375 ? -26.833 -32.147 48.102 1.00 31.80 375 ALA A O 1
ATOM 2809 N N . THR A 1 376 ? -25.871 -32.691 50.031 1.00 33.09 376 THR A N 1
ATOM 2810 C CA . THR A 1 376 ? -26.086 -34.139 49.863 1.00 33.09 376 THR A CA 1
ATOM 2811 C C . THR A 1 376 ? -26.129 -34.847 51.214 1.00 33.09 376 THR A C 1
ATOM 2813 O O . THR A 1 376 ? -25.310 -35.701 51.524 1.00 33.09 376 THR A O 1
ATOM 2816 N N . ALA A 1 377 ? -27.110 -34.499 52.040 1.00 35.16 377 ALA A N 1
ATOM 2817 C CA . ALA A 1 377 ? -27.627 -35.391 53.070 1.00 35.16 377 ALA A CA 1
ATOM 2818 C C . ALA A 1 377 ? -29.025 -34.919 53.474 1.00 35.16 377 ALA A C 1
ATOM 2820 O O . ALA A 1 377 ? -29.245 -33.734 53.686 1.00 35.16 377 ALA A O 1
ATOM 2821 N N . VAL A 1 378 ? -29.939 -35.877 53.630 1.00 30.86 378 VAL A N 1
ATOM 2822 C CA . VAL A 1 378 ? -31.328 -35.721 54.098 1.00 30.86 378 VAL A CA 1
ATOM 2823 C C . VAL A 1 378 ? -32.338 -35.301 53.018 1.00 30.86 378 VAL A C 1
ATOM 2825 O O . VAL A 1 378 ? -32.877 -34.200 52.996 1.00 30.86 378 VAL A O 1
ATOM 2828 N N . ARG A 1 379 ? -32.691 -36.266 52.158 1.00 28.41 379 ARG A N 1
ATOM 2829 C CA . ARG A 1 379 ? -33.996 -36.308 51.482 1.00 28.41 379 ARG A CA 1
ATOM 2830 C C . ARG A 1 379 ? -34.776 -37.494 52.048 1.00 28.41 379 ARG A C 1
ATOM 2832 O O . ARG A 1 379 ? -34.437 -38.640 51.773 1.00 28.41 379 ARG A O 1
ATOM 2839 N N . GLY A 1 380 ? -35.803 -37.217 52.845 1.00 25.75 380 GLY A N 1
ATOM 2840 C CA . GLY A 1 380 ? -36.712 -38.229 53.376 1.00 25.75 380 GLY A CA 1
ATOM 2841 C C . GLY A 1 380 ? -37.963 -37.602 53.989 1.00 25.75 380 GLY A C 1
ATOM 2842 O O . GLY A 1 380 ? -37.881 -37.079 55.090 1.00 25.75 380 GLY A O 1
ATOM 2843 N N . ALA A 1 381 ? -39.089 -37.734 53.270 1.00 29.17 381 ALA A N 1
ATOM 2844 C CA . ALA A 1 381 ? -40.477 -37.409 53.652 1.00 29.17 381 ALA A CA 1
ATOM 2845 C C . ALA A 1 381 ? -40.786 -35.908 53.872 1.00 29.17 381 ALA A C 1
ATOM 2847 O O . ALA A 1 381 ? -40.006 -35.192 54.470 1.00 29.17 381 ALA A O 1
ATOM 2848 N N . GLY A 1 382 ? -41.897 -35.308 53.441 1.00 26.19 382 GLY A N 1
ATOM 2849 C CA . GLY A 1 382 ? -43.161 -35.761 52.860 1.00 26.19 382 GLY A CA 1
ATOM 2850 C C . GLY A 1 382 ? -44.259 -34.747 53.257 1.00 26.19 382 GLY A C 1
ATOM 2851 O O . GLY A 1 382 ? -44.207 -34.240 54.371 1.00 26.19 382 GLY A O 1
ATOM 2852 N N . LYS A 1 383 ? -45.257 -34.533 52.376 1.00 28.47 383 LYS A N 1
ATOM 2853 C CA . LYS A 1 383 ? -46.495 -33.701 52.501 1.00 28.47 383 LYS A CA 1
ATOM 2854 C C . LYS A 1 383 ? -46.312 -32.180 52.315 1.00 28.47 383 LYS A C 1
ATOM 2856 O O . LYS A 1 383 ? -45.447 -31.593 52.940 1.00 28.47 383 LYS A O 1
ATOM 2861 N N . ALA A 1 384 ? -46.941 -31.504 51.342 1.00 26.69 384 ALA A N 1
ATOM 2862 C CA . ALA A 1 384 ? -48.363 -31.330 50.970 1.00 26.69 384 ALA A CA 1
ATOM 2863 C C . ALA A 1 384 ? -49.130 -30.382 51.912 1.00 26.69 384 ALA A C 1
ATOM 2865 O O . ALA A 1 384 ? -49.390 -30.786 53.035 1.00 26.69 384 ALA A O 1
ATOM 2866 N N . GLU A 1 385 ? -49.473 -29.175 51.418 1.00 28.22 385 GLU A N 1
ATOM 2867 C CA . GLU A 1 385 ? -50.760 -28.434 51.555 1.00 28.22 385 GLU A CA 1
ATOM 2868 C C . GLU A 1 385 ? -50.582 -26.931 51.187 1.00 28.22 385 GLU A C 1
ATOM 2870 O O . GLU A 1 385 ? -49.687 -26.261 51.684 1.00 28.22 385 GLU A O 1
ATOM 2875 N N . THR A 1 386 ? -51.162 -26.483 50.062 1.00 27.50 386 THR A N 1
ATOM 2876 C CA . THR A 1 386 ? -52.345 -25.588 49.908 1.00 27.50 386 THR A CA 1
ATOM 2877 C C . THR A 1 386 ? -52.124 -24.073 50.116 1.00 27.50 386 THR A C 1
ATOM 2879 O O . THR A 1 386 ? -51.908 -23.597 51.223 1.00 27.50 386 THR A O 1
ATOM 2882 N N . SER A 1 387 ? -52.300 -23.318 49.020 1.00 27.31 387 SER A N 1
ATOM 2883 C CA . SER A 1 387 ? -52.747 -21.903 48.917 1.00 27.31 387 SER A CA 1
ATOM 2884 C C . SER A 1 387 ? -54.098 -21.656 49.652 1.00 27.31 387 SER A C 1
ATOM 2886 O O . SER A 1 387 ? -54.724 -22.673 49.962 1.00 27.31 387 SER A O 1
ATOM 2888 N N . PRO A 1 388 ? -54.650 -20.416 49.858 1.00 41.88 388 PRO A N 1
ATOM 2889 C CA . PRO A 1 388 ? -54.621 -19.275 48.909 1.00 41.88 388 PRO A CA 1
ATOM 2890 C C . PRO A 1 388 ? -54.796 -17.800 49.410 1.00 41.88 388 PRO A C 1
ATOM 2892 O O . PRO A 1 388 ? -55.138 -17.529 50.548 1.00 41.88 388 PRO A O 1
ATOM 2895 N N . GLN A 1 389 ? -54.620 -16.873 48.444 1.00 28.39 389 GLN A N 1
ATOM 2896 C CA . GLN A 1 389 ? -55.352 -15.609 48.140 1.00 28.39 389 GLN A CA 1
ATOM 2897 C C . GLN A 1 389 ? -55.539 -14.429 49.135 1.00 28.39 389 GLN A C 1
ATOM 2899 O O . GLN A 1 389 ? -55.995 -14.584 50.258 1.00 28.39 389 GLN A O 1
ATOM 2904 N N . GLY A 1 390 ? -55.407 -13.210 48.569 1.00 28.33 390 GLY A N 1
ATOM 2905 C CA . GLY A 1 390 ? -56.018 -11.923 48.991 1.00 28.33 390 GLY A CA 1
ATOM 2906 C C . GLY A 1 390 ? -55.144 -10.728 48.546 1.00 28.33 390 GLY A C 1
ATOM 2907 O O . GLY A 1 390 ? -54.036 -10.613 49.041 1.00 28.33 390 GLY A O 1
ATOM 2908 N N . ARG A 1 391 ? -55.383 -9.954 47.468 1.00 27.27 391 ARG A N 1
ATOM 2909 C CA . ARG A 1 391 ? -56.439 -8.977 47.077 1.00 27.27 391 ARG A CA 1
ATOM 2910 C C . ARG A 1 391 ? -56.504 -7.688 47.936 1.00 27.27 391 ARG A C 1
ATOM 2912 O O . ARG A 1 391 ? -56.774 -7.780 49.123 1.00 27.27 391 ARG A O 1
ATOM 2919 N N . GLY A 1 392 ? -56.399 -6.514 47.281 1.00 26.78 392 GLY A N 1
ATOM 2920 C CA . GLY A 1 392 ? -56.821 -5.178 47.780 1.00 26.78 392 GLY A CA 1
ATOM 2921 C C . GLY A 1 392 ? -55.766 -4.066 47.597 1.00 26.78 392 GLY A C 1
ATOM 2922 O O . GLY A 1 392 ? -54.742 -4.146 48.254 1.00 26.78 392 GLY A O 1
ATOM 2923 N N . THR A 1 393 ? -55.837 -3.159 46.597 1.00 28.58 393 THR A N 1
ATOM 2924 C CA . THR A 1 393 ? -56.482 -1.801 46.605 1.00 28.58 393 THR A CA 1
ATOM 2925 C C . THR A 1 393 ? -55.895 -0.839 47.658 1.00 28.58 393 THR A C 1
ATOM 2927 O O . THR A 1 393 ? -55.695 -1.273 48.778 1.00 28.58 393 THR A O 1
ATOM 2930 N N . SER A 1 394 ? -55.684 0.475 47.512 1.00 29.77 394 SER A N 1
ATOM 2931 C CA . SER A 1 394 ? -55.905 1.532 46.504 1.00 29.77 394 SER A CA 1
ATOM 2932 C C . SER A 1 394 ? -55.538 2.875 47.182 1.00 29.77 394 SER A C 1
ATOM 2934 O O . SER A 1 394 ? -55.785 2.994 48.378 1.00 29.77 394 SER A O 1
ATOM 2936 N N . GLY A 1 395 ? -55.155 3.912 46.423 1.00 27.19 395 GLY A N 1
ATOM 2937 C CA . GLY A 1 395 ? -55.643 5.287 46.670 1.00 27.19 395 GLY A CA 1
ATOM 2938 C C . GLY A 1 395 ? -54.724 6.347 47.314 1.00 27.19 395 GLY A C 1
ATOM 2939 O O . GLY A 1 395 ? -54.112 6.107 48.345 1.00 27.19 395 GLY A O 1
ATOM 2940 N N . GLY A 1 396 ? -54.792 7.561 46.734 1.00 27.94 396 GLY A N 1
ATOM 2941 C CA . GLY A 1 396 ? -54.558 8.880 47.366 1.00 27.94 396 GLY A CA 1
ATOM 2942 C C . GLY A 1 396 ? -53.185 9.506 47.072 1.00 27.94 396 GLY A C 1
ATOM 2943 O O . GLY A 1 396 ? -52.194 9.005 47.575 1.00 27.94 396 GLY A O 1
ATOM 2944 N N . ALA A 1 397 ? -52.996 10.464 46.154 1.00 26.98 397 ALA A N 1
ATOM 2945 C CA . ALA A 1 397 ? -53.507 11.846 46.028 1.00 26.98 397 ALA A CA 1
ATOM 2946 C C . ALA A 1 397 ? -52.771 12.906 46.897 1.00 26.98 397 ALA A C 1
ATOM 2948 O O . ALA A 1 397 ? -52.554 12.718 48.086 1.00 26.98 397 ALA A O 1
ATOM 2949 N N . VAL A 1 398 ? -52.407 13.996 46.202 1.00 33.75 398 VAL A N 1
ATOM 2950 C CA . VAL A 1 398 ? -51.593 15.213 46.489 1.00 33.75 398 VAL A CA 1
ATOM 2951 C C . VAL A 1 398 ? -52.215 16.160 47.550 1.00 33.75 398 VAL A C 1
ATOM 2953 O O . VAL A 1 398 ? -53.385 15.942 47.870 1.00 33.75 398 VAL A O 1
ATOM 2956 N N . PRO A 1 399 ? -51.516 17.193 48.105 1.00 41.78 399 PRO A N 1
ATOM 2957 C CA . PRO A 1 399 ? -51.226 18.508 47.447 1.00 41.78 399 PRO A CA 1
ATOM 2958 C C . PRO A 1 399 ? -49.816 19.094 47.787 1.00 41.78 399 PRO A C 1
ATOM 2960 O O . PRO A 1 399 ? -49.173 18.618 48.711 1.00 41.78 399 PRO A O 1
ATOM 2963 N N . MET A 1 400 ? -49.134 19.911 46.963 1.00 29.75 400 MET A N 1
ATOM 2964 C CA . MET A 1 400 ? -49.274 21.337 46.560 1.00 29.75 400 MET A CA 1
ATOM 2965 C C . MET A 1 400 ? -48.994 22.397 47.655 1.00 29.75 400 MET A C 1
ATOM 2967 O O . MET A 1 400 ? -49.489 22.237 48.761 1.00 29.75 400 MET A O 1
ATOM 2971 N N . GLU A 1 401 ? -48.272 23.469 47.250 1.00 32.12 401 GLU A N 1
ATOM 2972 C CA . GLU A 1 401 ? -47.872 24.751 47.913 1.00 32.12 401 GLU A CA 1
ATOM 2973 C C . GLU A 1 401 ? -46.336 24.894 48.080 1.00 32.12 401 GLU A C 1
ATOM 2975 O O . GLU A 1 401 ? -45.674 23.921 48.415 1.00 32.12 401 GLU A O 1
ATOM 2980 N N . ALA A 1 402 ? -45.650 26.024 47.848 1.00 32.44 402 ALA A N 1
ATOM 2981 C CA . ALA A 1 402 ? -45.999 27.388 47.434 1.00 32.44 402 ALA A CA 1
ATOM 2982 C C . ALA A 1 402 ? -44.736 28.130 46.906 1.00 32.44 402 ALA A C 1
ATOM 2984 O O . ALA A 1 402 ? -43.612 27.646 47.023 1.00 32.44 402 ALA A O 1
ATOM 2985 N N . GLU A 1 403 ? -44.972 29.301 46.310 1.00 30.02 403 GLU A N 1
ATOM 2986 C CA . GLU A 1 403 ? -44.057 30.226 45.626 1.00 30.02 403 GLU A CA 1
ATOM 2987 C C . GLU A 1 403 ? -43.040 31.001 46.499 1.00 30.02 403 GLU A C 1
ATOM 2989 O O . GLU A 1 403 ? -43.196 31.135 47.710 1.00 30.02 403 GLU A O 1
ATOM 2994 N N . GLY A 1 404 ? -42.087 31.653 45.808 1.00 30.11 404 GLY A N 1
ATOM 2995 C CA . GLY A 1 404 ? -41.356 32.867 46.225 1.00 30.11 404 GLY A CA 1
ATOM 2996 C C . GLY A 1 404 ? -39.858 32.767 45.892 1.00 30.11 404 GLY A C 1
ATOM 2997 O O . GLY A 1 404 ? -39.226 31.797 46.275 1.00 30.11 404 GLY A O 1
ATOM 2998 N N . GLY A 1 405 ? -39.166 33.658 45.175 1.00 28.22 405 GLY A N 1
ATOM 2999 C CA . GLY A 1 405 ? -39.436 35.020 44.718 1.00 28.22 405 GLY A CA 1
ATOM 3000 C C . GLY A 1 405 ? -38.218 35.913 45.037 1.00 28.22 405 GLY A C 1
ATOM 3001 O O . GLY A 1 405 ? -37.960 36.147 46.208 1.00 28.22 405 GLY A O 1
ATOM 3002 N N . GLY A 1 406 ? -37.520 36.429 44.007 1.00 28.09 406 GLY A N 1
ATOM 3003 C CA . GLY A 1 406 ? -36.507 37.515 44.072 1.00 28.09 406 GLY A CA 1
ATOM 3004 C C . GLY A 1 406 ? -35.126 37.110 44.625 1.00 28.09 406 GLY A C 1
ATOM 3005 O O . GLY A 1 406 ? -35.041 36.363 45.582 1.00 28.09 406 GLY A O 1
ATOM 3006 N N . GLY A 1 407 ? -33.968 37.508 44.092 1.00 27.19 407 GLY A N 1
ATOM 3007 C CA . GLY A 1 407 ? -33.601 38.677 43.293 1.00 27.19 407 GLY A CA 1
ATOM 3008 C C . GLY A 1 407 ? -32.604 39.529 44.095 1.00 27.19 407 GLY A C 1
ATOM 3009 O O . GLY A 1 407 ? -32.969 40.023 45.154 1.00 27.19 407 GLY A O 1
ATOM 3010 N N . GLY A 1 408 ? -31.374 39.726 43.601 1.00 29.08 408 GLY A N 1
ATOM 3011 C CA . GLY A 1 408 ? -30.464 40.749 44.139 1.00 29.08 408 GLY A CA 1
ATOM 3012 C C . GLY A 1 408 ? -28.980 40.379 44.140 1.00 29.08 408 GLY A C 1
ATOM 3013 O O . GLY A 1 408 ? -28.542 39.521 44.893 1.00 29.08 408 GLY A O 1
ATOM 3014 N N . SER A 1 409 ? -28.212 41.082 43.315 1.00 30.72 409 SER A N 1
ATOM 3015 C CA . SER A 1 409 ? -26.757 41.013 43.163 1.00 30.72 409 SER A CA 1
ATOM 3016 C C . SER A 1 409 ? -26.121 42.359 43.524 1.00 30.72 409 SER A C 1
ATOM 3018 O O . SER A 1 409 ? -26.550 43.352 42.948 1.00 30.72 409 SER A O 1
ATOM 3020 N N . VAL A 1 410 ? -25.098 42.382 44.394 1.00 30.95 410 VAL A N 1
ATOM 3021 C CA . VAL A 1 410 ? -24.072 43.445 44.613 1.00 30.95 410 VAL A CA 1
ATOM 3022 C C . VAL A 1 410 ? -22.891 42.733 45.330 1.00 30.95 410 VAL A C 1
ATOM 3024 O O . VAL A 1 410 ? -23.167 42.022 46.289 1.00 30.95 410 VAL A O 1
ATOM 3027 N N . LYS A 1 411 ? -21.669 42.545 44.801 1.00 29.45 411 LYS A N 1
ATOM 3028 C CA . LYS A 1 411 ? -20.507 43.425 44.508 1.00 29.45 411 LYS A CA 1
ATOM 3029 C C . LYS A 1 411 ? -19.797 44.068 45.724 1.00 29.45 411 LYS A C 1
ATOM 3031 O O . LYS A 1 411 ? -20.468 44.713 46.513 1.00 29.45 411 LYS A O 1
ATOM 3036 N N . GLU A 1 412 ? -18.452 43.958 45.700 1.00 29.20 412 GLU A N 1
ATOM 3037 C CA . GLU A 1 412 ? -17.424 44.874 46.281 1.00 29.20 412 GLU A CA 1
ATOM 3038 C C . GLU A 1 412 ? -17.231 44.759 47.823 1.00 29.20 412 GLU A C 1
ATOM 3040 O O . GLU A 1 412 ? -18.215 44.607 48.535 1.00 29.20 412 GLU A O 1
ATOM 3045 N N . ASP A 1 413 ? -16.049 44.676 48.469 1.00 28.91 413 ASP A N 1
ATOM 3046 C CA . ASP A 1 413 ? -14.614 45.003 48.236 1.00 28.91 413 ASP A CA 1
ATOM 3047 C C . ASP A 1 413 ? -13.724 44.093 49.161 1.00 28.91 413 ASP A C 1
ATOM 3049 O O . ASP A 1 413 ? -14.267 43.489 50.087 1.00 28.91 413 ASP A O 1
ATOM 3053 N N . MET A 1 414 ? -12.442 43.735 48.907 1.00 29.27 414 MET A N 1
ATOM 3054 C CA . MET A 1 414 ? -11.169 44.499 49.098 1.00 29.27 414 MET A CA 1
ATOM 3055 C C . MET A 1 414 ? -11.110 45.212 50.475 1.00 29.27 414 MET A C 1
ATOM 3057 O O . MET A 1 414 ? -12.064 45.889 50.819 1.00 29.27 414 MET A O 1
ATOM 3061 N N . GLU A 1 415 ? -10.151 45.063 51.400 1.00 32.25 415 GLU A N 1
ATOM 3062 C CA . GLU A 1 415 ? -8.667 45.060 51.451 1.00 32.25 415 GLU A CA 1
ATOM 3063 C C . GLU A 1 415 ? -8.263 44.546 52.870 1.00 32.25 415 GLU A C 1
ATOM 3065 O O . GLU A 1 415 ? -9.069 44.636 53.796 1.00 32.25 415 GLU A O 1
ATOM 3070 N N . GLU A 1 416 ? -7.213 43.733 53.041 1.00 30.83 416 GLU A N 1
ATOM 3071 C CA . GLU A 1 416 ? -5.824 44.058 53.472 1.00 30.83 416 GLU A CA 1
ATOM 3072 C C . GLU A 1 416 ? -5.592 44.539 54.930 1.00 30.83 416 GLU A C 1
ATOM 3074 O O . GLU A 1 416 ? -6.342 45.341 55.474 1.00 30.83 416 GLU A O 1
ATOM 3079 N N . ASP A 1 417 ? -4.488 44.003 55.485 1.00 29.73 417 ASP A N 1
ATOM 3080 C CA . ASP A 1 417 ? -3.627 44.397 56.627 1.00 29.73 417 ASP A CA 1
ATOM 3081 C C . ASP A 1 417 ? -3.543 43.338 57.742 1.00 29.73 417 ASP A C 1
ATOM 3083 O O . ASP A 1 417 ? -4.499 43.044 58.457 1.00 29.73 417 ASP A O 1
ATOM 3087 N N . GLU A 1 418 ? -2.475 42.532 57.769 1.00 31.09 418 GLU A N 1
ATOM 3088 C CA . GLU A 1 418 ? -1.139 42.826 58.335 1.00 31.09 418 GLU A CA 1
ATOM 3089 C C . GLU A 1 418 ? -1.155 43.068 59.855 1.00 31.09 418 GLU A C 1
ATOM 3091 O O . GLU A 1 418 ? -1.629 44.091 60.335 1.00 31.09 418 GLU A O 1
ATOM 3096 N N . ALA A 1 419 ? -0.580 42.130 60.621 1.00 30.97 419 ALA A N 1
ATOM 3097 C CA . ALA A 1 419 ? 0.593 42.391 61.468 1.00 30.97 419 ALA A CA 1
ATOM 3098 C C . ALA A 1 419 ? 0.902 41.224 62.429 1.00 30.97 419 ALA A C 1
ATOM 3100 O O . ALA A 1 419 ? 0.071 40.767 63.210 1.00 30.97 419 ALA A O 1
ATOM 3101 N N . GLU A 1 420 ? 2.157 40.795 62.319 1.00 30.09 420 GLU A N 1
ATOM 3102 C CA . GLU A 1 420 ? 3.089 40.195 63.278 1.00 30.09 420 GLU A CA 1
ATOM 3103 C C . GLU A 1 420 ? 2.667 39.883 64.729 1.00 30.09 420 GLU A C 1
ATOM 3105 O O . GLU A 1 420 ? 2.103 40.704 65.449 1.00 30.09 420 GLU A O 1
ATOM 3110 N N . GLY A 1 421 ? 3.221 38.773 65.239 1.00 29.98 421 GLY A N 1
ATOM 3111 C CA . GLY A 1 421 ? 3.745 38.768 66.607 1.00 29.98 421 GLY A CA 1
ATOM 3112 C C . GLY A 1 421 ? 3.885 37.403 67.281 1.00 29.98 421 GLY A C 1
ATOM 3113 O O . GLY A 1 421 ? 2.921 36.884 67.830 1.00 29.98 421 GLY A O 1
ATOM 3114 N N . GLY A 1 422 ? 5.127 36.919 67.398 1.00 31.72 422 GLY A N 1
ATOM 3115 C CA . GLY A 1 422 ? 5.587 36.284 68.641 1.00 31.72 422 GLY A CA 1
ATOM 3116 C C . GLY A 1 422 ? 5.893 34.786 68.609 1.00 31.72 422 GLY A C 1
ATOM 3117 O O . GLY A 1 422 ? 5.030 33.950 68.856 1.00 31.72 422 GLY A O 1
ATOM 3118 N N . GLU A 1 423 ? 7.178 34.462 68.467 1.00 31.42 423 GLU A N 1
ATOM 3119 C CA . GLU A 1 423 ? 7.768 33.205 68.934 1.00 31.42 423 GLU A CA 1
ATOM 3120 C C . GLU A 1 423 ? 7.582 33.038 70.453 1.00 31.42 423 GLU A C 1
ATOM 3122 O O . GLU A 1 423 ? 7.974 33.919 71.222 1.00 31.42 423 GLU A O 1
ATOM 3127 N N . ARG A 1 424 ? 7.093 31.871 70.903 1.00 32.50 424 ARG A N 1
ATOM 3128 C CA . ARG A 1 424 ? 7.421 31.297 72.222 1.00 32.50 424 ARG A CA 1
ATOM 3129 C C . ARG A 1 424 ? 7.482 29.771 72.153 1.00 32.50 424 ARG A C 1
ATOM 3131 O O . ARG A 1 424 ? 6.524 29.112 71.770 1.00 32.50 424 ARG A O 1
ATOM 3138 N N . GLN A 1 425 ? 8.631 29.236 72.555 1.00 31.56 425 GLN A N 1
ATOM 3139 C CA . GLN A 1 425 ? 8.855 27.828 72.874 1.00 31.56 425 GLN A CA 1
ATOM 3140 C C . GLN A 1 425 ? 8.215 27.446 74.214 1.00 31.56 425 GLN A C 1
ATOM 3142 O O . GLN A 1 425 ? 8.275 28.220 75.169 1.00 31.56 425 GLN A O 1
ATOM 3147 N N . GLY A 1 426 ? 7.781 26.186 74.297 1.00 29.30 426 GLY A N 1
ATOM 3148 C CA . GLY A 1 426 ? 7.825 25.384 75.521 1.00 29.30 426 GLY A CA 1
ATOM 3149 C C . GLY A 1 426 ? 6.470 25.080 76.154 1.00 29.30 426 GLY A C 1
ATOM 3150 O O . GLY A 1 426 ? 5.806 25.980 76.655 1.00 29.30 426 GLY A O 1
ATOM 3151 N N . GLY A 1 427 ? 6.123 23.792 76.212 1.00 31.08 427 GLY A N 1
ATOM 3152 C CA . GLY A 1 427 ? 5.064 23.291 77.086 1.00 31.08 427 GLY A CA 1
ATOM 3153 C C . GLY A 1 427 ? 4.457 21.976 76.616 1.00 31.08 427 GLY A C 1
ATOM 3154 O O . GLY A 1 427 ? 3.423 21.986 75.962 1.00 31.08 427 GLY A O 1
ATOM 3155 N N . ASP A 1 428 ? 5.099 20.860 76.966 1.00 34.56 428 ASP A N 1
ATOM 3156 C CA . ASP A 1 428 ? 4.452 19.550 77.047 1.00 34.56 428 ASP A CA 1
ATOM 3157 C C . ASP A 1 428 ? 3.285 19.621 78.039 1.00 34.56 428 ASP A C 1
ATOM 3159 O O . ASP A 1 428 ? 3.528 19.788 79.231 1.00 34.56 428 ASP A O 1
ATOM 3163 N N . GLU A 1 429 ? 2.047 19.415 77.589 1.00 34.72 429 GLU A N 1
ATOM 3164 C CA . GLU A 1 429 ? 0.980 18.900 78.451 1.00 34.72 429 GLU A CA 1
ATOM 3165 C C . GLU A 1 429 ? 0.098 17.918 77.674 1.00 34.72 429 GLU A C 1
ATOM 3167 O O . GLU A 1 429 ? -0.549 18.234 76.676 1.00 34.72 429 GLU A O 1
ATOM 3172 N N . ALA A 1 430 ? 0.116 16.679 78.160 1.00 36.59 430 ALA A N 1
ATOM 3173 C CA . ALA A 1 430 ? -0.720 15.582 77.723 1.00 36.59 430 ALA A CA 1
ATOM 3174 C C . ALA A 1 430 ? -2.186 15.861 78.093 1.00 36.59 430 ALA A C 1
ATOM 3176 O O . ALA A 1 430 ? -2.589 15.696 79.244 1.00 36.59 430 ALA A O 1
ATOM 3177 N N . GLY A 1 431 ? -2.984 16.251 77.102 1.00 34.22 431 GLY A N 1
ATOM 3178 C CA . GLY A 1 431 ? -4.440 16.304 77.180 1.00 34.22 431 GLY A CA 1
ATOM 3179 C C . GLY A 1 431 ? -5.053 15.083 76.502 1.00 34.22 431 GLY A C 1
ATOM 3180 O O . GLY A 1 431 ? -4.939 14.912 75.292 1.00 34.22 431 GLY A O 1
ATOM 3181 N N . GLN A 1 432 ? -5.689 14.220 77.293 1.00 40.41 432 GLN A N 1
ATOM 3182 C CA . GLN A 1 432 ? -6.586 13.169 76.818 1.00 40.41 432 GLN A CA 1
ATOM 3183 C C . GLN A 1 432 ? -7.697 13.775 75.954 1.00 40.41 432 GLN A C 1
ATOM 3185 O O . GLN A 1 432 ? -8.554 14.484 76.477 1.00 40.41 432 GLN A O 1
ATOM 3190 N N . GLU A 1 433 ? -7.745 13.417 74.672 1.00 33.38 433 GLU A N 1
ATOM 3191 C CA . GLU A 1 433 ? -8.951 13.577 73.866 1.00 33.38 433 GLU A CA 1
ATOM 3192 C C . GLU A 1 433 ? -9.532 12.218 73.479 1.00 33.38 433 GLU A C 1
ATOM 3194 O O . GLU A 1 433 ? -8.848 11.273 73.082 1.00 33.38 433 GLU A O 1
ATOM 3199 N N . ASN A 1 434 ? -10.841 12.142 73.694 1.00 36.22 434 ASN A N 1
ATOM 3200 C CA . ASN A 1 434 ? -11.705 10.992 73.531 1.00 36.22 434 ASN A CA 1
ATOM 3201 C C . ASN A 1 434 ? -11.548 10.329 72.158 1.00 36.22 434 ASN A C 1
ATOM 3203 O O . ASN A 1 434 ? -11.925 10.880 71.124 1.00 36.22 434 ASN A O 1
ATOM 3207 N N . GLY A 1 435 ? -11.110 9.071 72.170 1.00 39.53 435 GLY A N 1
ATOM 3208 C CA . GLY A 1 435 ? -11.310 8.147 71.064 1.00 39.53 435 GLY A CA 1
ATOM 3209 C C . GLY A 1 435 ? -12.801 7.865 70.885 1.00 39.53 435 GLY A C 1
ATOM 3210 O O . GLY A 1 435 ? -13.378 7.067 71.618 1.00 39.53 435 GLY A O 1
ATOM 3211 N N . GLY A 1 436 ? -13.425 8.528 69.914 1.00 39.81 436 GLY A N 1
ATOM 3212 C CA . GLY A 1 436 ? -14.850 8.347 69.640 1.00 39.81 436 GLY A CA 1
ATOM 3213 C C . GLY A 1 436 ? -15.353 9.065 68.389 1.00 39.81 436 GLY A C 1
ATOM 3214 O O . GLY A 1 436 ? -16.440 9.621 68.425 1.00 39.81 436 GLY A O 1
ATOM 3215 N N . GLY A 1 437 ? -14.573 9.090 67.300 1.00 38.78 437 GLY A N 1
ATOM 3216 C CA . GLY A 1 437 ? -14.998 9.733 66.040 1.00 38.78 437 GLY A CA 1
ATOM 3217 C C . GLY A 1 437 ? -14.231 9.351 64.762 1.00 38.78 437 GLY A C 1
ATOM 3218 O O . GLY A 1 437 ? -14.634 9.732 63.672 1.00 38.78 437 GLY A O 1
ATOM 3219 N N . GLY A 1 438 ? -13.156 8.558 64.843 1.00 39.31 438 GLY A N 1
ATOM 3220 C CA . GLY A 1 438 ? -12.215 8.373 63.721 1.00 39.31 438 GLY A CA 1
ATOM 3221 C C . GLY A 1 438 ? -12.647 7.442 62.577 1.00 39.31 438 GLY A C 1
ATOM 3222 O O . GLY A 1 438 ? -11.874 7.246 61.643 1.00 39.31 438 GLY A O 1
ATOM 3223 N N . GLY A 1 439 ? -13.835 6.830 62.637 1.00 44.03 439 GLY A N 1
ATOM 3224 C CA . GLY A 1 439 ? -14.326 5.930 61.582 1.00 44.03 439 GLY A CA 1
ATOM 3225 C C . GLY A 1 439 ? -14.976 6.666 60.406 1.00 44.03 439 GLY A C 1
ATOM 3226 O O . GLY A 1 439 ? -14.741 6.310 59.255 1.00 44.03 439 GLY A O 1
ATOM 3227 N N . ALA A 1 440 ? -15.755 7.713 60.696 1.00 50.34 440 ALA A N 1
ATOM 3228 C CA . ALA A 1 440 ? -16.442 8.510 59.680 1.00 50.34 440 ALA A CA 1
ATOM 3229 C C . ALA A 1 440 ? -15.480 9.473 58.963 1.00 50.34 440 ALA A C 1
ATOM 3231 O O . ALA A 1 440 ? -15.514 9.567 57.740 1.00 50.34 440 ALA A O 1
ATOM 3232 N N . ASP A 1 441 ? -14.560 10.094 59.710 1.00 53.66 441 ASP A N 1
ATOM 3233 C CA . ASP A 1 441 ? -13.569 11.041 59.177 1.00 53.66 441 ASP A CA 1
ATOM 3234 C C . ASP A 1 441 ? -12.548 10.375 58.244 1.00 53.66 441 ASP A C 1
ATOM 3236 O O . ASP A 1 441 ? -12.218 10.899 57.182 1.00 53.66 441 ASP A O 1
ATOM 3240 N N . ARG A 1 442 ? -12.091 9.158 58.580 1.00 56.16 442 ARG A N 1
ATOM 3241 C CA . ARG A 1 442 ? -11.208 8.379 57.692 1.00 56.16 442 ARG A CA 1
ATOM 3242 C C . ARG A 1 442 ? -11.917 7.917 56.419 1.00 56.16 442 ARG A C 1
ATOM 3244 O O . ARG A 1 442 ? -11.281 7.828 55.375 1.00 56.16 442 ARG A O 1
ATOM 3251 N N . GLY A 1 443 ? -13.216 7.619 56.504 1.00 62.69 443 GLY A N 1
ATOM 3252 C CA . GLY A 1 443 ? -14.034 7.265 55.343 1.00 62.69 443 GLY A CA 1
ATOM 3253 C C . GLY A 1 443 ? -14.264 8.453 54.407 1.00 62.69 443 GLY A C 1
ATOM 3254 O O . GLY A 1 443 ? -14.173 8.292 53.192 1.00 62.69 443 GLY A O 1
ATOM 3255 N N . ALA A 1 444 ? -14.497 9.644 54.967 1.00 71.00 444 ALA A N 1
ATOM 3256 C CA . ALA A 1 444 ? -14.634 10.885 54.208 1.00 71.00 444 ALA A CA 1
ATOM 3257 C C . ALA A 1 444 ? -13.323 11.272 53.504 1.00 71.00 444 ALA A C 1
ATOM 3259 O O . ALA A 1 444 ? -13.336 11.510 52.299 1.00 71.00 444 ALA A O 1
ATOM 3260 N N . ALA A 1 445 ? -12.190 11.221 54.213 1.00 74.44 445 ALA A N 1
ATOM 3261 C CA . ALA A 1 445 ? -10.875 11.516 53.641 1.00 74.44 445 ALA A CA 1
ATOM 3262 C C . ALA A 1 445 ? -10.494 10.556 52.496 1.00 74.44 445 ALA A C 1
ATOM 3264 O O . ALA A 1 445 ? -10.002 10.991 51.459 1.00 74.44 445 ALA A O 1
ATOM 3265 N N . ALA A 1 446 ? -10.778 9.256 52.638 1.00 75.31 446 ALA A N 1
ATOM 3266 C CA . ALA A 1 446 ? -10.521 8.276 51.579 1.00 75.31 446 ALA A CA 1
ATOM 3267 C C . ALA A 1 446 ? -11.426 8.479 50.347 1.00 75.31 446 ALA A C 1
ATOM 3269 O O . ALA A 1 446 ? -10.989 8.293 49.211 1.00 75.31 446 ALA A O 1
ATOM 3270 N N . ALA A 1 447 ? -12.691 8.864 50.554 1.00 78.56 447 ALA A N 1
ATOM 3271 C CA . ALA A 1 447 ? -13.608 9.189 49.463 1.00 78.56 447 ALA A CA 1
ATOM 3272 C C . ALA A 1 447 ? -13.191 10.472 48.724 1.00 78.56 447 ALA A C 1
ATOM 3274 O O . ALA A 1 447 ? -13.316 10.549 47.500 1.00 78.56 447 ALA A O 1
ATOM 3275 N N . GLU A 1 448 ? -12.666 11.456 49.452 1.00 83.56 448 GLU A N 1
ATOM 3276 C CA . GLU A 1 448 ? -12.126 12.689 48.887 1.00 83.56 448 GLU A CA 1
ATOM 3277 C C . GLU A 1 448 ? -10.848 12.437 48.076 1.00 83.56 448 GLU A C 1
ATOM 3279 O O . GLU A 1 448 ? -10.754 12.900 46.942 1.00 83.56 448 GLU A O 1
ATOM 3284 N N . GLU A 1 449 ? -9.930 11.606 48.571 1.00 83.12 449 GLU A N 1
ATOM 3285 C CA . GLU A 1 449 ? -8.715 11.209 47.845 1.00 83.12 449 GLU A CA 1
ATOM 3286 C C . GLU A 1 449 ? -9.035 10.476 46.527 1.00 83.12 449 GLU A C 1
ATOM 3288 O O . GLU A 1 449 ? -8.429 10.746 45.486 1.00 83.12 449 GLU A O 1
ATOM 3293 N N . LEU A 1 450 ? -10.045 9.596 46.530 1.00 82.06 450 LEU A N 1
ATOM 3294 C CA . LEU A 1 450 ? -10.553 8.941 45.317 1.00 82.06 450 LEU A CA 1
ATOM 3295 C C . LEU A 1 450 ? -11.168 9.942 44.327 1.00 82.06 450 LEU A C 1
ATOM 3297 O O . LEU A 1 450 ? -10.998 9.785 43.116 1.00 82.06 450 LEU A O 1
ATOM 3301 N N . ARG A 1 451 ? -11.882 10.963 44.821 1.00 85.25 451 ARG A N 1
ATOM 3302 C CA . ARG A 1 451 ? -12.468 12.021 43.985 1.00 85.25 451 ARG A CA 1
ATOM 3303 C C . ARG A 1 451 ? -11.377 12.866 43.333 1.00 85.25 451 ARG A C 1
ATOM 3305 O O . ARG A 1 451 ? -11.396 13.031 42.116 1.00 85.25 451 ARG A O 1
ATOM 3312 N N . GLU A 1 452 ? -10.409 13.337 44.113 1.00 88.12 452 GLU A N 1
ATOM 3313 C CA . GLU A 1 452 ? -9.274 14.115 43.605 1.00 88.12 452 GLU A CA 1
ATOM 3314 C C . GLU A 1 452 ? -8.451 13.322 42.585 1.00 88.12 452 GLU A C 1
ATOM 3316 O O . GLU A 1 452 ? -8.101 13.841 41.526 1.00 88.12 452 GLU A O 1
ATOM 3321 N N . GLY A 1 453 ? -8.170 12.047 42.871 1.00 87.94 453 GLY A N 1
ATOM 3322 C CA . GLY A 1 453 ? -7.444 11.176 41.951 1.00 87.94 453 GLY A CA 1
ATOM 3323 C C . GLY A 1 453 ? -8.183 10.959 40.626 1.00 87.94 453 GLY A C 1
ATOM 3324 O O . GLY A 1 453 ? -7.557 10.967 39.564 1.00 87.94 453 GLY A O 1
ATOM 3325 N N . ARG A 1 454 ? -9.518 10.838 40.666 1.00 88.12 454 ARG A N 1
ATOM 3326 C CA . ARG A 1 454 ? -10.362 10.771 39.464 1.00 88.12 454 ARG A CA 1
ATOM 3327 C C . ARG A 1 454 ? -10.326 12.077 38.666 1.00 88.12 454 ARG A C 1
ATOM 3329 O O . ARG A 1 454 ? -10.175 12.032 37.449 1.00 88.12 454 ARG A O 1
ATOM 3336 N N . GLU A 1 455 ? -10.454 13.222 39.328 1.00 89.75 455 GLU A N 1
ATOM 3337 C CA . GLU A 1 455 ? -10.413 14.541 38.679 1.00 89.75 455 GLU A CA 1
ATOM 3338 C C . GLU A 1 455 ? -9.047 14.815 38.039 1.00 89.75 455 GLU A C 1
ATOM 3340 O O . GLU A 1 455 ? -8.974 15.309 36.913 1.00 89.75 455 GLU A O 1
ATOM 3345 N N . GLU A 1 456 ? -7.952 14.433 38.703 1.00 91.06 456 GLU A N 1
ATOM 3346 C CA . GLU A 1 456 ? -6.616 14.515 38.114 1.00 91.06 456 GLU A CA 1
ATOM 3347 C C . GLU A 1 456 ? -6.447 13.592 36.910 1.00 91.06 456 GLU A C 1
ATOM 3349 O O . GLU A 1 456 ? -5.789 13.987 35.945 1.00 91.06 456 GLU A O 1
ATOM 3354 N N . LEU A 1 457 ? -7.034 12.391 36.936 1.00 90.12 457 LEU A N 1
ATOM 3355 C CA . LEU A 1 457 ? -7.029 11.490 35.787 1.00 90.12 457 LEU A CA 1
ATOM 3356 C C . LEU A 1 457 ? -7.794 12.105 34.612 1.00 90.12 457 LEU A C 1
ATOM 3358 O O . LEU A 1 457 ? -7.243 12.188 33.516 1.00 90.12 457 LEU A O 1
ATOM 3362 N N . GLU A 1 458 ? -9.030 12.561 34.826 1.00 89.94 458 GLU A N 1
ATOM 3363 C CA . GLU A 1 458 ? -9.846 13.184 33.775 1.00 89.94 458 GLU A CA 1
ATOM 3364 C C . GLU A 1 458 ? -9.141 14.418 33.190 1.00 89.94 458 GLU A C 1
ATOM 3366 O O . GLU A 1 458 ? -9.040 14.547 31.967 1.00 89.94 458 GLU A O 1
ATOM 3371 N N . ARG A 1 459 ? -8.546 15.266 34.039 1.00 91.56 459 ARG A N 1
ATOM 3372 C CA . ARG A 1 459 ? -7.737 16.413 33.604 1.00 91.56 459 ARG A CA 1
ATOM 3373 C C . ARG A 1 459 ? -6.511 15.983 32.799 1.00 91.56 459 ARG A C 1
ATOM 3375 O O . ARG A 1 459 ? -6.264 16.532 31.729 1.00 91.56 459 ARG A O 1
ATOM 3382 N N . ALA A 1 460 ? -5.761 14.986 33.269 1.00 91.12 460 ALA A N 1
ATOM 3383 C CA . ALA A 1 460 ? -4.576 14.498 32.570 1.00 91.12 460 ALA A CA 1
ATOM 3384 C C . ALA A 1 460 ? -4.919 13.907 31.195 1.00 91.12 460 ALA A C 1
ATOM 3386 O O . ALA A 1 460 ? -4.174 14.133 30.242 1.00 91.12 460 ALA A O 1
ATOM 3387 N N . LEU A 1 461 ? -6.038 13.187 31.081 1.00 92.06 461 LEU A N 1
ATOM 3388 C CA . LEU A 1 461 ? -6.536 12.643 29.816 1.00 92.06 461 LEU A CA 1
ATOM 3389 C C . LEU A 1 461 ? -7.034 13.738 28.864 1.00 92.06 461 LEU A C 1
ATOM 3391 O O . LEU A 1 461 ? -6.845 13.619 27.653 1.00 92.06 461 LEU A O 1
ATOM 3395 N N . ALA A 1 462 ? -7.645 14.800 29.393 1.00 91.50 462 ALA A N 1
ATOM 3396 C CA . ALA A 1 462 ? -8.107 15.937 28.606 1.00 91.50 462 ALA A CA 1
ATOM 3397 C C . ALA A 1 462 ? -6.943 16.801 28.092 1.00 91.50 462 ALA A C 1
ATOM 3399 O O . ALA A 1 462 ? -6.946 17.204 26.931 1.00 91.50 462 ALA A O 1
ATOM 3400 N N . GLU A 1 463 ? -5.942 17.080 28.926 1.00 92.25 463 GLU A N 1
ATOM 3401 C CA . GLU A 1 463 ? -4.869 18.037 28.620 1.00 92.25 463 GLU A CA 1
ATOM 3402 C C . GLU A 1 463 ? -3.681 17.413 27.873 1.00 92.25 463 GLU A C 1
ATOM 3404 O O . GLU A 1 463 ? -3.014 18.106 27.101 1.00 92.25 463 GLU A O 1
ATOM 3409 N N . ASN A 1 464 ? -3.415 16.114 28.055 1.00 91.06 464 ASN A N 1
ATOM 3410 C CA . ASN A 1 464 ? -2.255 15.448 27.460 1.00 91.06 464 ASN A CA 1
ATOM 3411 C C . ASN A 1 464 ? -2.632 14.553 26.280 1.00 91.06 464 ASN A C 1
ATOM 3413 O O . ASN A 1 464 ? -3.615 13.816 26.305 1.00 91.06 464 ASN A O 1
ATOM 3417 N N . MET A 1 465 ? -1.789 14.554 25.247 1.00 90.19 465 MET A N 1
ATOM 3418 C CA . MET A 1 465 ? -1.924 13.610 24.138 1.00 90.19 465 MET A CA 1
ATOM 3419 C C . MET A 1 465 ? -1.569 12.188 24.595 1.00 90.19 465 MET A C 1
ATOM 3421 O O . MET A 1 465 ? -0.561 12.021 25.287 1.00 90.19 465 MET A O 1
ATOM 3425 N N . PRO A 1 466 ? -2.323 11.159 24.166 1.00 90.25 466 PRO A N 1
ATOM 3426 C CA . PRO A 1 466 ? -1.951 9.771 24.412 1.00 90.25 466 PRO A CA 1
ATOM 3427 C C . PRO A 1 466 ? -0.575 9.412 23.856 1.00 90.25 466 PRO A C 1
ATOM 3429 O O . PRO A 1 466 ? -0.053 10.057 22.941 1.00 90.25 466 PRO A O 1
ATOM 3432 N N . GLY A 1 467 ? -0.011 8.331 24.386 1.00 87.44 467 GLY A N 1
ATOM 3433 C CA . GLY A 1 467 ? 1.233 7.759 23.900 1.00 87.44 467 GLY A CA 1
ATOM 3434 C C . GLY A 1 467 ? 1.103 7.096 22.524 1.00 87.44 467 GLY A C 1
ATOM 3435 O O . GLY A 1 467 ? 0.130 7.262 21.786 1.00 87.44 467 GLY A O 1
ATOM 3436 N N . ALA A 1 468 ? 2.127 6.322 22.161 1.00 88.62 468 ALA A N 1
ATOM 3437 C CA . ALA A 1 468 ? 2.182 5.649 20.866 1.00 88.62 468 ALA A CA 1
ATOM 3438 C C . ALA A 1 468 ? 0.991 4.697 20.663 1.00 88.62 468 ALA A C 1
ATOM 3440 O O . ALA A 1 468 ? 0.613 3.963 21.580 1.00 88.62 468 ALA A O 1
ATOM 3441 N N . ALA A 1 469 ? 0.446 4.692 19.444 1.00 90.44 469 ALA A N 1
ATOM 3442 C CA . ALA A 1 469 ? -0.536 3.702 19.032 1.00 90.44 469 ALA A CA 1
ATOM 3443 C C . ALA A 1 469 ? 0.125 2.345 18.764 1.00 90.44 469 ALA A C 1
ATOM 3445 O O . ALA A 1 469 ? 1.298 2.269 18.382 1.00 90.44 469 ALA A O 1
ATOM 3446 N N . PHE A 1 470 ? -0.626 1.275 18.988 1.00 88.75 470 PHE A N 1
ATOM 3447 C CA . PHE A 1 470 ? -0.196 -0.104 18.781 1.00 88.75 470 PHE A CA 1
ATOM 3448 C C . PHE A 1 470 ? -1.394 -0.979 18.398 1.00 88.75 470 PHE A C 1
ATOM 3450 O O . PHE A 1 470 ? -2.516 -0.493 18.309 1.00 88.75 470 PHE A O 1
ATOM 3457 N N . GLY A 1 471 ? -1.153 -2.267 18.145 1.00 85.00 471 GLY A N 1
ATOM 3458 C CA . GLY A 1 471 ? -2.217 -3.200 17.768 1.00 85.00 471 GLY A CA 1
ATOM 3459 C C . GLY A 1 471 ? -2.861 -2.852 16.425 1.00 85.00 471 GLY A C 1
ATOM 3460 O O . GLY A 1 471 ? -2.257 -2.165 15.598 1.00 85.00 471 GLY A O 1
ATOM 3461 N N . ASP A 1 472 ? -4.075 -3.341 16.215 1.00 86.56 472 ASP A N 1
ATOM 3462 C CA . ASP A 1 472 ? -4.786 -3.220 14.950 1.00 86.56 472 ASP A CA 1
ATOM 3463 C C . ASP A 1 472 ? -5.979 -2.258 15.118 1.00 86.56 472 ASP A C 1
ATOM 3465 O O . ASP A 1 472 ? -6.852 -2.514 15.947 1.00 86.56 472 ASP A O 1
ATOM 3469 N N . PRO A 1 473 ? -6.037 -1.130 14.379 1.00 91.06 473 PRO A N 1
ATOM 3470 C CA . PRO A 1 473 ? -7.153 -0.196 14.484 1.00 91.06 473 PRO A CA 1
ATOM 3471 C C . PRO A 1 473 ? -8.441 -0.794 13.906 1.00 91.06 473 PRO A C 1
ATOM 3473 O O . PRO A 1 473 ? -8.415 -1.750 13.125 1.00 91.06 473 PRO A O 1
ATOM 3476 N N . LEU A 1 474 ? -9.574 -0.201 14.270 1.00 90.56 474 LEU A N 1
ATOM 3477 C CA . LEU A 1 474 ? -10.912 -0.640 13.880 1.00 90.56 474 LEU A CA 1
ATOM 3478 C C . LEU A 1 474 ? -11.753 0.542 13.403 1.00 90.56 474 LEU A C 1
ATOM 3480 O O . LEU A 1 474 ? -11.529 1.686 13.800 1.00 90.56 474 LEU A O 1
ATOM 3484 N N . LEU A 1 475 ? -12.772 0.250 12.601 1.00 91.94 475 LEU A N 1
ATOM 3485 C CA . LEU A 1 475 ? -13.882 1.167 12.369 1.00 91.94 475 LEU A CA 1
ATOM 3486 C C . LEU A 1 475 ? -15.101 0.647 13.129 1.00 91.94 475 LEU A C 1
ATOM 3488 O O . LEU A 1 475 ? -15.434 -0.533 13.024 1.00 91.94 475 LEU A O 1
ATOM 3492 N N . LEU A 1 476 ? -15.756 1.515 13.894 1.00 93.25 476 LEU A N 1
ATOM 3493 C CA . LEU A 1 476 ? -16.906 1.180 14.730 1.00 93.25 476 LEU A CA 1
ATOM 3494 C C . LEU A 1 476 ? -18.123 2.006 14.315 1.00 93.25 476 LEU A C 1
ATOM 3496 O O . LEU A 1 476 ? -18.015 3.217 14.128 1.00 93.25 476 LEU A O 1
ATOM 3500 N N . ARG A 1 477 ? -19.291 1.362 14.226 1.00 93.19 477 ARG A N 1
ATOM 3501 C CA . ARG A 1 477 ? -20.580 2.050 14.088 1.00 93.19 477 ARG A CA 1
ATOM 3502 C C . ARG A 1 477 ? -21.066 2.574 15.434 1.00 93.19 477 ARG A C 1
ATOM 3504 O O . ARG A 1 477 ? -21.151 1.801 16.386 1.00 93.19 477 ARG A O 1
ATOM 3511 N N . VAL A 1 478 ? -21.492 3.828 15.462 1.00 93.81 478 VAL A N 1
ATOM 3512 C CA . VAL A 1 478 ? -22.207 4.474 16.564 1.00 93.81 478 VAL A CA 1
ATOM 3513 C C . VAL A 1 478 ? -23.616 4.830 16.069 1.00 93.81 478 VAL A C 1
ATOM 3515 O O . VAL A 1 478 ? -23.743 5.761 15.269 1.00 93.81 478 VAL A O 1
ATOM 3518 N N . PRO A 1 479 ? -24.662 4.071 16.450 1.00 93.06 479 PRO A N 1
ATOM 3519 C CA . PRO A 1 479 ? -26.036 4.375 16.072 1.00 93.06 479 PRO A CA 1
ATOM 3520 C C . PRO A 1 479 ? -26.602 5.560 16.863 1.00 93.06 479 PRO A C 1
ATOM 3522 O O . PRO A 1 479 ? -26.077 5.948 17.912 1.00 93.06 479 PRO A O 1
ATOM 3525 N N . GLU A 1 480 ? -27.711 6.110 16.369 1.00 91.38 480 GLU A N 1
ATOM 3526 C CA . GLU A 1 480 ? -28.431 7.198 17.033 1.00 91.38 480 GLU A CA 1
ATOM 3527 C C . GLU A 1 480 ? -28.785 6.856 18.484 1.00 91.38 480 GLU A C 1
ATOM 3529 O O . GLU A 1 480 ? -29.346 5.798 18.778 1.00 91.38 480 GLU A O 1
ATOM 3534 N N . GLY A 1 481 ? -28.467 7.765 19.407 1.00 91.31 481 GLY A N 1
ATOM 3535 C CA . GLY A 1 481 ? -28.808 7.579 20.815 1.00 91.31 481 GLY A CA 1
ATOM 3536 C C . GLY A 1 481 ? -27.811 6.752 21.628 1.00 91.31 481 GLY A C 1
ATOM 3537 O O . GLY A 1 481 ? -27.996 6.655 22.842 1.00 91.31 481 GLY A O 1
ATOM 3538 N N . GLU A 1 482 ? -26.771 6.176 21.012 1.00 94.69 482 GLU A N 1
ATOM 3539 C CA . GLU A 1 482 ? -25.823 5.322 21.732 1.00 94.69 482 GLU A CA 1
ATOM 3540 C C . GLU A 1 482 ? -25.073 6.096 22.824 1.00 94.69 482 GLU A C 1
ATOM 3542 O O . GLU A 1 482 ? -24.545 7.191 22.599 1.00 94.69 482 GLU A O 1
ATOM 3547 N N . THR A 1 483 ? -25.016 5.509 24.020 1.00 96.12 483 THR A N 1
ATOM 3548 C CA . THR A 1 483 ? -24.276 6.066 25.153 1.00 96.12 483 THR A CA 1
ATOM 3549 C C . THR A 1 483 ? -22.856 5.524 25.231 1.00 96.12 483 THR A C 1
ATOM 3551 O O . THR A 1 483 ? -22.548 4.425 24.759 1.00 96.12 483 THR A O 1
ATOM 3554 N N . MET A 1 484 ? -21.978 6.259 25.914 1.00 93.88 484 MET A N 1
ATOM 3555 C CA . MET A 1 484 ? -20.603 5.813 26.142 1.00 93.88 484 MET A CA 1
ATOM 3556 C C . MET A 1 484 ? -20.532 4.455 26.869 1.00 93.88 484 MET A C 1
ATOM 3558 O O . MET A 1 484 ? -19.679 3.624 26.550 1.00 93.88 484 MET A O 1
ATOM 3562 N N . ALA A 1 485 ? -21.447 4.184 27.808 1.00 92.44 485 ALA A N 1
ATOM 3563 C CA . ALA A 1 485 ? -21.539 2.891 28.490 1.00 92.44 485 ALA A CA 1
ATOM 3564 C C . ALA A 1 485 ? -21.882 1.732 27.535 1.00 92.44 485 ALA A C 1
ATOM 3566 O O . ALA A 1 485 ? -21.304 0.648 27.647 1.00 92.44 485 ALA A O 1
ATOM 3567 N N . GLN A 1 486 ? -22.794 1.960 26.584 1.00 94.94 486 GLN A N 1
ATOM 3568 C CA . GLN A 1 486 ? -23.191 0.961 25.587 1.00 94.94 486 GLN A CA 1
ATOM 3569 C C . GLN A 1 486 ? -22.049 0.660 24.613 1.00 94.94 486 GLN A C 1
ATOM 3571 O O . GLN A 1 486 ? -21.716 -0.511 24.406 1.00 94.94 486 GLN A O 1
ATOM 3576 N N . LEU A 1 487 ? -21.384 1.699 24.097 1.00 94.50 487 LEU A N 1
ATOM 3577 C CA . LEU A 1 487 ? -20.206 1.539 23.244 1.00 94.50 487 LEU A CA 1
ATOM 3578 C C . LEU A 1 487 ? -19.091 0.781 23.978 1.00 94.50 487 LEU A C 1
ATOM 3580 O O . LEU A 1 487 ? -18.487 -0.140 23.426 1.00 94.50 487 LEU A O 1
ATOM 3584 N N . ARG A 1 488 ? -18.845 1.124 25.247 1.00 92.94 488 ARG A N 1
ATOM 3585 C CA . ARG A 1 488 ? -17.849 0.455 26.089 1.00 92.94 488 ARG A CA 1
ATOM 3586 C C . ARG A 1 488 ? -18.156 -1.042 26.243 1.00 92.94 488 ARG A C 1
ATOM 3588 O O . ARG A 1 488 ? -17.257 -1.859 26.055 1.00 92.94 488 ARG A O 1
ATOM 3595 N N . ALA A 1 489 ? -19.411 -1.414 26.500 1.00 92.12 489 ALA A N 1
ATOM 3596 C CA . ALA A 1 489 ? -19.826 -2.818 26.575 1.00 92.12 489 ALA A CA 1
ATOM 3597 C C . ALA A 1 489 ? -19.650 -3.565 25.236 1.00 92.12 489 ALA A C 1
ATOM 3599 O O . ALA A 1 489 ? -19.195 -4.710 25.224 1.00 92.12 489 ALA A O 1
ATOM 3600 N N . ARG A 1 490 ? -19.944 -2.914 24.100 1.00 92.75 490 ARG A N 1
ATOM 3601 C CA . ARG A 1 490 ? -19.720 -3.489 22.760 1.00 92.75 490 ARG A CA 1
ATOM 3602 C C . ARG A 1 490 ? -18.244 -3.738 22.475 1.00 92.75 490 ARG A C 1
ATOM 3604 O O . ARG A 1 490 ? -17.901 -4.809 21.988 1.00 92.75 490 ARG A O 1
ATOM 3611 N N . ILE A 1 491 ? -17.375 -2.782 22.801 1.00 91.06 491 ILE A N 1
ATOM 3612 C CA . ILE A 1 491 ? -15.923 -2.921 22.620 1.00 91.06 491 ILE A CA 1
ATOM 3613 C C . ILE A 1 491 ? -15.384 -4.073 23.476 1.00 91.06 491 ILE A C 1
ATOM 3615 O O . ILE A 1 491 ? -14.607 -4.891 22.985 1.00 91.06 491 ILE A O 1
ATOM 3619 N N . GLN A 1 492 ? -15.841 -4.194 24.725 1.00 89.38 492 GLN A N 1
ATOM 3620 C CA . GLN A 1 492 ? -15.471 -5.318 25.584 1.00 89.38 492 GLN A CA 1
ATOM 3621 C C . GLN A 1 492 ? -15.850 -6.670 24.962 1.00 89.38 492 GLN A C 1
ATOM 3623 O O . GLN A 1 492 ? -15.035 -7.595 24.939 1.00 89.38 492 GLN A O 1
ATOM 3628 N N . ALA A 1 493 ? -17.083 -6.778 24.457 1.00 89.12 493 ALA A N 1
ATOM 3629 C CA . ALA A 1 493 ? -17.582 -7.990 23.818 1.00 89.12 493 ALA A CA 1
ATOM 3630 C C . ALA A 1 493 ? -16.818 -8.314 22.525 1.00 89.12 493 ALA A C 1
ATOM 3632 O O . ALA A 1 493 ? -16.508 -9.479 22.278 1.00 89.12 493 ALA A O 1
ATOM 3633 N N . LEU A 1 494 ? -16.467 -7.294 21.733 1.00 86.50 494 LEU A N 1
ATOM 3634 C CA . LEU A 1 494 ? -15.725 -7.443 20.480 1.00 86.50 494 LEU A CA 1
ATOM 3635 C C . LEU A 1 494 ? -14.340 -8.068 20.706 1.00 86.50 494 LEU A C 1
ATOM 3637 O O . LEU A 1 494 ? -13.967 -9.006 20.002 1.00 86.50 494 LEU A O 1
ATOM 3641 N N . PHE A 1 495 ? -13.610 -7.591 21.718 1.00 84.81 495 PHE A N 1
ATOM 3642 C CA . PHE A 1 495 ? -12.274 -8.094 22.054 1.00 84.81 495 PHE A CA 1
ATOM 3643 C C . PHE A 1 495 ? -12.275 -9.313 22.987 1.00 84.81 495 PHE A C 1
ATOM 3645 O O . PHE A 1 495 ? -11.211 -9.858 23.271 1.00 84.81 495 PHE A O 1
ATOM 3652 N N . ASN A 1 496 ? -13.445 -9.748 23.467 1.00 85.12 496 ASN A N 1
ATOM 3653 C CA . ASN A 1 496 ? -13.590 -10.854 24.417 1.00 85.12 496 ASN A CA 1
ATOM 3654 C C . ASN A 1 496 ? -12.705 -10.692 25.674 1.00 85.12 496 ASN A C 1
ATOM 3656 O O . ASN A 1 496 ? -12.037 -11.630 26.114 1.00 85.12 496 ASN A O 1
ATOM 3660 N N . VAL A 1 497 ? -12.675 -9.480 26.236 1.00 83.06 497 VAL A N 1
ATOM 3661 C CA . VAL A 1 497 ? -11.811 -9.140 27.378 1.00 83.06 497 VAL A CA 1
ATOM 3662 C C . VAL A 1 497 ? -12.580 -9.302 28.694 1.00 83.06 497 VAL A C 1
ATOM 3664 O O . VAL A 1 497 ? -13.710 -8.804 28.810 1.00 83.06 497 VAL A O 1
ATOM 3667 N N . PRO A 1 498 ? -11.992 -9.954 29.717 1.00 83.44 498 PRO A N 1
ATOM 3668 C CA . PRO A 1 498 ? -12.598 -10.039 31.039 1.00 83.44 498 PRO A CA 1
ATOM 3669 C C . PRO A 1 498 ? -12.951 -8.648 31.596 1.00 83.44 498 PRO A C 1
ATOM 3671 O O . PRO A 1 498 ? -12.164 -7.713 31.436 1.00 83.44 498 PRO A O 1
ATOM 3674 N N . PRO A 1 499 ? -14.091 -8.484 32.298 1.00 82.50 499 PRO A N 1
ATOM 3675 C CA . PRO A 1 499 ? -14.492 -7.186 32.849 1.00 82.50 499 PRO A CA 1
ATOM 3676 C C . PRO A 1 499 ? -13.420 -6.524 33.722 1.00 82.50 499 PRO A C 1
ATOM 3678 O O . PRO A 1 499 ? -13.271 -5.307 33.682 1.00 82.50 499 PRO A O 1
ATOM 3681 N N . ALA A 1 500 ? -12.650 -7.324 34.466 1.00 80.00 500 ALA A N 1
ATOM 3682 C CA . ALA A 1 500 ? -11.564 -6.840 35.314 1.00 80.00 500 ALA A CA 1
ATOM 3683 C C . ALA A 1 500 ? -10.411 -6.214 34.507 1.00 80.00 500 ALA A C 1
ATOM 3685 O O . ALA A 1 500 ? -9.895 -5.166 34.882 1.00 80.00 500 ALA A O 1
ATOM 3686 N N . ASP A 1 501 ? -10.038 -6.811 33.373 1.00 81.00 501 ASP A N 1
ATOM 3687 C CA . ASP A 1 501 ? -8.959 -6.291 32.528 1.00 81.00 501 ASP A CA 1
ATOM 3688 C C . ASP A 1 501 ? -9.421 -5.070 31.732 1.00 81.00 501 ASP A C 1
ATOM 3690 O O . ASP A 1 501 ? -8.700 -4.080 31.616 1.00 81.00 501 ASP A O 1
ATOM 3694 N N . PHE A 1 502 ? -10.655 -5.107 31.227 1.00 83.94 502 PHE A N 1
ATOM 3695 C CA . PHE A 1 502 ? -11.221 -4.019 30.435 1.00 83.94 502 PHE A CA 1
ATOM 3696 C C . PHE A 1 502 ? -11.548 -2.772 31.267 1.00 83.94 502 PHE A C 1
ATOM 3698 O O . PHE A 1 502 ? -11.589 -1.656 30.746 1.00 83.94 502 PHE A O 1
ATOM 3705 N N . ALA A 1 503 ? -11.770 -2.924 32.572 1.00 80.81 503 ALA A N 1
ATOM 3706 C CA . ALA A 1 503 ? -11.974 -1.795 33.471 1.00 80.81 503 ALA A CA 1
ATOM 3707 C C . ALA A 1 503 ? -10.728 -0.901 33.604 1.00 80.81 503 ALA A C 1
ATOM 3709 O O . ALA A 1 503 ? -10.876 0.298 33.836 1.00 80.81 503 ALA A O 1
ATOM 3710 N N . ARG A 1 504 ? -9.524 -1.445 33.365 1.00 80.69 504 ARG A N 1
ATOM 3711 C CA . ARG A 1 504 ? -8.264 -0.679 33.339 1.00 80.69 504 ARG A CA 1
ATOM 3712 C C . ARG A 1 504 ? -8.183 0.277 32.150 1.00 80.69 504 ARG A C 1
ATOM 3714 O O . ARG A 1 504 ? -7.440 1.254 32.194 1.00 80.69 504 ARG A O 1
ATOM 3721 N N . TRP A 1 505 ? -8.927 -0.001 31.080 1.00 88.62 505 TRP A N 1
ATOM 3722 C CA . TRP A 1 505 ? -8.824 0.769 29.847 1.00 88.62 505 TRP A CA 1
ATOM 3723 C C . TRP A 1 505 ? -9.613 2.071 29.959 1.00 88.62 505 TRP A C 1
ATOM 3725 O O . TRP A 1 505 ? -10.714 2.107 30.520 1.00 88.62 505 TRP A O 1
ATOM 3735 N N . GLN A 1 506 ? -9.078 3.141 29.380 1.00 90.44 506 GLN A N 1
ATOM 3736 C CA . GLN A 1 506 ? -9.777 4.424 29.277 1.00 90.44 506 GLN A CA 1
ATOM 3737 C C . GLN A 1 506 ? -10.162 4.671 27.828 1.00 90.44 506 GLN A C 1
ATOM 3739 O O . GLN A 1 506 ? -9.382 4.393 26.927 1.00 90.44 506 GLN A O 1
ATOM 3744 N N . LEU A 1 507 ? -11.371 5.163 27.583 1.00 93.81 507 LEU A N 1
ATOM 3745 C CA . LEU A 1 507 ? -11.819 5.481 26.232 1.00 93.81 507 LEU A CA 1
ATOM 3746 C C . LEU A 1 507 ? -12.059 6.982 26.155 1.00 93.81 507 LEU A C 1
ATOM 3748 O O . LEU A 1 507 ? -12.879 7.514 26.902 1.00 93.81 507 LEU A O 1
ATOM 3752 N N . ILE A 1 508 ? -11.341 7.644 25.255 1.00 94.19 508 ILE A N 1
ATOM 3753 C CA . ILE A 1 508 ? -11.438 9.091 25.054 1.00 94.19 508 ILE A CA 1
ATOM 3754 C C 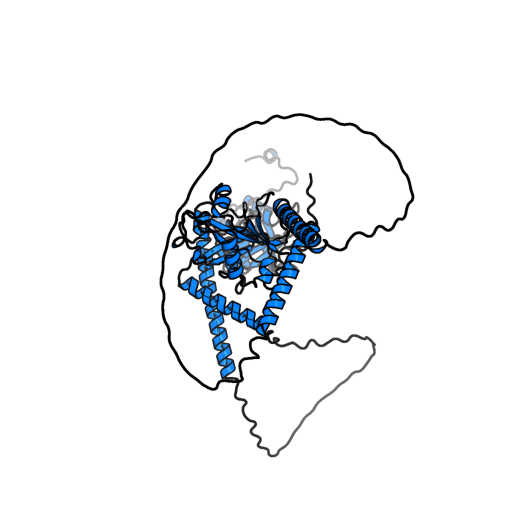. ILE A 1 508 ? -11.483 9.410 23.564 1.00 94.19 508 ILE A C 1
ATOM 3756 O O . ILE A 1 508 ? -10.946 8.663 22.743 1.00 94.19 508 ILE A O 1
ATOM 3760 N N . PHE A 1 509 ? -12.079 10.541 23.204 1.00 94.00 509 PHE A N 1
ATOM 3761 C CA . PHE A 1 509 ? -11.977 11.063 21.847 1.00 94.00 509 PHE A CA 1
ATOM 3762 C C . PHE A 1 509 ? -10.803 12.030 21.748 1.00 94.00 509 PHE A C 1
ATOM 3764 O O . PHE A 1 509 ? -10.718 13.020 22.477 1.00 94.00 509 PHE A O 1
ATOM 3771 N N . VAL A 1 510 ? -9.893 11.728 20.829 1.00 91.50 510 VAL A N 1
ATOM 3772 C CA . VAL A 1 510 ? -8.647 12.464 20.618 1.00 91.50 510 VAL A CA 1
ATOM 3773 C C . VAL A 1 510 ? -8.749 13.229 19.312 1.00 91.50 510 VAL A C 1
ATOM 3775 O O . VAL A 1 510 ? -8.965 12.637 18.251 1.00 91.50 510 VAL A O 1
ATOM 3778 N N . GLY A 1 511 ? -8.597 14.547 19.412 1.00 86.44 511 GLY A N 1
ATOM 3779 C CA . GLY A 1 511 ? -8.545 15.451 18.270 1.00 86.44 511 GLY A CA 1
ATOM 3780 C C . GLY A 1 511 ? -7.120 15.709 17.773 1.00 86.44 511 GLY A C 1
ATOM 3781 O O . GLY A 1 511 ? -6.157 15.060 18.180 1.00 86.44 511 GLY A O 1
ATOM 3782 N N . THR A 1 512 ? -6.955 16.726 16.923 1.00 81.31 512 THR A N 1
ATOM 3783 C CA . THR A 1 512 ? -5.623 17.163 16.458 1.00 81.31 512 THR A CA 1
ATOM 3784 C C . THR A 1 512 ? -4.784 17.822 17.553 1.00 81.31 512 THR A C 1
ATOM 3786 O O . THR A 1 512 ? -3.558 17.840 17.468 1.00 81.31 512 THR A O 1
ATOM 3789 N N . ARG A 1 513 ? -5.444 18.431 18.542 1.00 78.50 513 ARG A N 1
ATOM 3790 C CA . ARG A 1 513 ? -4.834 19.087 19.702 1.00 78.50 513 ARG A CA 1
ATOM 3791 C C . ARG A 1 513 ? -5.775 18.953 20.904 1.00 78.50 513 ARG A C 1
ATOM 3793 O O . ARG A 1 513 ? -6.984 18.903 20.677 1.00 78.50 513 ARG A O 1
ATOM 3800 N N . PRO A 1 514 ? -5.244 18.958 22.138 1.00 79.94 514 PRO A N 1
ATOM 3801 C CA . PRO A 1 514 ? -6.054 19.084 23.342 1.00 79.94 514 PRO A CA 1
ATOM 3802 C C . PRO A 1 514 ? -6.932 20.354 23.316 1.00 79.94 514 PRO A C 1
ATOM 3804 O O . PRO A 1 514 ? -6.558 21.336 22.659 1.00 79.94 514 PRO A O 1
ATOM 3807 N N . PRO A 1 515 ? -8.063 20.373 24.041 1.00 86.56 515 PRO A N 1
ATOM 3808 C CA . PRO A 1 515 ? -8.505 19.338 24.977 1.00 86.56 515 PRO A CA 1
ATOM 3809 C C . PRO A 1 515 ? -9.100 18.099 24.283 1.00 86.56 515 PRO A C 1
ATOM 3811 O O . PRO A 1 515 ? -9.887 18.220 23.345 1.00 86.56 515 PRO A O 1
ATOM 3814 N N . ASN A 1 516 ? -8.732 16.906 24.757 1.00 91.50 516 ASN A N 1
ATOM 3815 C CA . ASN A 1 516 ? -9.399 15.652 24.393 1.00 91.50 516 ASN A CA 1
ATOM 3816 C C . ASN A 1 516 ? -10.747 15.555 25.117 1.00 91.50 516 ASN A C 1
ATOM 3818 O O . ASN A 1 516 ? -10.901 16.086 26.218 1.00 91.50 516 ASN A O 1
ATOM 3822 N N . ALA A 1 517 ? -11.710 14.836 24.540 1.00 90.81 517 ALA A N 1
ATOM 3823 C CA . ALA A 1 517 ? -13.000 14.639 25.191 1.00 90.81 517 ALA A CA 1
ATOM 3824 C C . ALA A 1 517 ? -13.027 13.336 25.995 1.00 90.81 517 ALA A C 1
ATOM 3826 O O . ALA A 1 517 ? -12.910 12.234 25.449 1.00 90.81 517 ALA A O 1
ATOM 3827 N N . VAL A 1 518 ? -13.219 13.494 27.303 1.00 91.00 518 VAL A N 1
ATOM 3828 C CA . VAL A 1 518 ? -13.453 12.415 28.263 1.00 91.00 518 VAL A CA 1
ATOM 3829 C C . VAL A 1 518 ? -14.948 12.405 28.570 1.00 91.00 518 VAL A C 1
ATOM 3831 O O . VAL A 1 518 ? -15.433 13.241 29.328 1.00 91.00 518 VAL A O 1
ATOM 3834 N N . LEU A 1 519 ? -15.692 11.516 27.911 1.00 90.31 519 LEU A N 1
ATOM 3835 C CA . LEU A 1 519 ? -17.148 11.448 28.047 1.00 90.31 519 LEU A CA 1
ATOM 3836 C C . LEU A 1 519 ? -17.552 10.578 29.240 1.00 90.31 519 LEU A C 1
ATOM 3838 O O . LEU A 1 519 ? -16.956 9.528 29.498 1.00 90.31 519 LEU A O 1
ATOM 3842 N N . GLN A 1 520 ? -18.596 11.000 29.945 1.00 89.56 520 GLN A N 1
ATOM 3843 C CA . GLN A 1 520 ? -19.192 10.252 31.042 1.00 89.56 520 GLN A CA 1
ATOM 3844 C C . GLN A 1 520 ? -19.999 9.057 30.505 1.00 89.56 520 GLN A C 1
ATOM 3846 O O . GLN A 1 520 ? -20.497 9.093 29.379 1.00 89.56 520 GLN A O 1
ATOM 3851 N N . PRO A 1 521 ? -20.205 7.990 31.301 1.00 89.75 521 PRO A N 1
ATOM 3852 C CA . PRO A 1 521 ? -20.928 6.794 30.853 1.00 89.75 521 PRO A CA 1
ATOM 3853 C C . PRO A 1 521 ? -22.344 7.058 30.311 1.00 89.75 521 PRO A C 1
ATOM 3855 O O . PRO A 1 521 ? -22.810 6.328 29.436 1.00 89.75 521 PRO A O 1
ATOM 3858 N N . SER A 1 522 ? -23.023 8.086 30.829 1.00 92.12 522 SER A N 1
ATOM 3859 C CA . SER A 1 522 ? -24.372 8.501 30.424 1.00 92.12 522 SER A CA 1
ATOM 3860 C C . SER A 1 522 ? -24.410 9.391 29.183 1.00 92.12 522 SER A C 1
ATOM 3862 O O . SER A 1 522 ? -25.497 9.641 28.664 1.00 92.12 522 SER A O 1
ATOM 3864 N N . ASP A 1 523 ? -23.264 9.895 28.723 1.00 93.00 523 ASP A N 1
ATOM 3865 C CA . ASP A 1 523 ? -23.222 10.848 27.621 1.00 93.00 523 ASP A CA 1
ATOM 3866 C C . ASP A 1 523 ? -23.629 10.179 26.311 1.00 93.00 523 ASP A C 1
ATOM 3868 O O . ASP A 1 523 ? -23.210 9.063 25.987 1.00 93.00 523 ASP A O 1
ATOM 3872 N N . ASN A 1 524 ? -24.450 10.898 25.550 1.00 93.06 524 ASN A N 1
ATOM 3873 C CA . ASN A 1 524 ? -24.887 10.502 24.224 1.00 93.06 524 ASN A CA 1
ATOM 3874 C C . ASN A 1 524 ? -23.787 10.821 23.201 1.00 93.06 524 ASN A C 1
ATOM 3876 O O . ASN A 1 524 ? -23.395 11.979 23.029 1.00 93.06 524 ASN A O 1
ATOM 3880 N N . LEU A 1 525 ? -23.319 9.792 22.497 1.00 91.44 525 LEU A N 1
ATOM 3881 C CA . LEU A 1 525 ? -22.210 9.902 21.554 1.00 91.44 525 LEU A CA 1
ATOM 3882 C C . LEU A 1 525 ? -22.581 10.710 20.315 1.00 91.44 525 LEU A C 1
ATOM 3884 O O . LEU A 1 525 ? -21.778 11.519 19.856 1.00 91.44 525 LEU A O 1
ATOM 3888 N N . THR A 1 526 ? -23.797 10.545 19.794 1.00 88.06 526 THR A N 1
ATOM 3889 C CA . THR A 1 526 ? -24.243 11.281 18.605 1.00 88.06 526 THR A CA 1
ATOM 3890 C C . THR A 1 526 ? -24.271 12.793 18.820 1.00 88.06 526 THR A C 1
ATOM 3892 O O . THR A 1 526 ? -23.844 13.523 17.931 1.00 88.06 526 THR A O 1
ATOM 3895 N N . ASN A 1 527 ? -24.622 13.272 20.020 1.00 89.25 527 ASN A N 1
ATOM 3896 C CA . ASN A 1 527 ? -24.561 14.701 20.364 1.00 89.25 527 ASN A CA 1
ATOM 3897 C C . ASN A 1 527 ? -23.127 15.252 20.340 1.00 89.25 527 ASN A C 1
ATOM 3899 O O . ASN A 1 527 ? -22.891 16.397 19.954 1.00 89.25 527 ASN A O 1
ATOM 3903 N N . TYR A 1 528 ? -22.154 14.446 20.767 1.00 88.31 528 TYR A N 1
ATOM 3904 C CA . TYR A 1 528 ? -20.748 14.834 20.716 1.00 88.31 528 TYR A CA 1
ATOM 3905 C C . TYR A 1 528 ? -20.224 14.817 19.273 1.00 88.31 528 TYR A C 1
ATOM 3907 O O . TYR A 1 528 ? -19.616 15.787 18.809 1.00 88.31 528 TYR A O 1
ATOM 3915 N N . LEU A 1 529 ? -20.505 13.747 18.527 1.00 88.31 529 LEU A N 1
ATOM 3916 C CA . LEU A 1 529 ? -20.061 13.574 17.141 1.00 88.31 529 LEU A CA 1
ATOM 3917 C C . LEU A 1 529 ? -20.689 14.614 16.201 1.00 88.31 529 LEU A C 1
ATOM 3919 O O . LEU A 1 529 ? -20.008 15.128 15.308 1.00 88.31 529 LEU A O 1
ATOM 3923 N N . SER A 1 530 ? -21.928 15.040 16.460 1.00 84.69 530 SER A N 1
ATOM 3924 C CA . SER A 1 530 ? -22.570 16.141 15.740 1.00 84.69 530 SER A CA 1
ATOM 3925 C C . SER A 1 530 ? -21.900 17.501 15.987 1.00 84.69 530 SER A C 1
ATOM 3927 O O . SER A 1 530 ? -22.139 18.437 15.239 1.00 84.69 530 SER A O 1
ATOM 3929 N N . GLY A 1 531 ? -21.020 17.664 16.973 1.00 79.12 531 GLY A N 1
ATOM 3930 C CA . GLY A 1 531 ? -20.168 18.860 17.073 1.00 79.12 531 GLY A CA 1
ATOM 3931 C C . GLY A 1 531 ? -18.946 18.820 16.145 1.00 79.12 531 GLY A C 1
ATOM 3932 O O . GLY A 1 531 ? -18.372 19.856 15.814 1.00 79.12 531 GLY A O 1
ATOM 3933 N N . HIS A 1 532 ? -18.554 17.621 15.708 1.00 77.06 532 HIS A N 1
ATOM 3934 C CA . HIS A 1 532 ? -17.265 17.345 15.067 1.00 77.06 532 HIS A CA 1
ATOM 3935 C C . HIS A 1 532 ? -17.390 16.961 13.586 1.00 77.06 532 HIS A C 1
ATOM 3937 O O . HIS A 1 532 ? -16.376 16.824 12.899 1.00 77.06 532 HIS A O 1
ATOM 3943 N N . HIS A 1 533 ? -18.616 16.840 13.066 1.00 66.56 533 HIS A N 1
ATOM 3944 C CA . HIS A 1 533 ? -18.922 16.466 11.681 1.00 66.56 533 HIS A CA 1
ATOM 3945 C C . HIS A 1 533 ? -18.604 17.570 10.646 1.00 66.56 533 HIS A C 1
ATOM 3947 O O . HIS A 1 533 ? -19.366 17.789 9.712 1.00 66.56 533 HIS A O 1
ATOM 3953 N N . ASN A 1 534 ? -17.498 18.316 10.767 1.00 49.00 534 ASN A N 1
ATOM 3954 C CA . ASN A 1 534 ? -17.210 19.402 9.825 1.00 49.00 534 ASN A CA 1
ATOM 3955 C C . ASN A 1 534 ? -16.206 19.005 8.728 1.00 49.00 534 ASN A C 1
ATOM 3957 O O . ASN A 1 534 ? -15.054 18.647 8.997 1.00 49.00 534 ASN A O 1
ATOM 3961 N N . LYS A 1 535 ? -16.669 19.144 7.476 1.00 50.50 535 LYS A N 1
ATOM 3962 C CA . LYS A 1 535 ? -16.212 18.533 6.211 1.00 50.50 535 LYS A CA 1
ATOM 3963 C C . LYS A 1 535 ? -16.487 17.029 6.165 1.00 50.50 535 LYS A C 1
ATOM 3965 O O . LYS A 1 535 ? -15.683 16.250 6.673 1.00 50.50 535 LYS A O 1
ATOM 3970 N N . LEU A 1 536 ? -17.616 16.673 5.545 1.00 50.56 536 LEU A N 1
ATOM 3971 C CA . LEU A 1 536 ? -17.936 15.318 5.094 1.00 50.56 536 LEU A CA 1
ATOM 3972 C C . LEU A 1 536 ? -16.663 14.663 4.543 1.00 50.56 536 LEU A C 1
ATOM 3974 O O . LEU A 1 536 ? -15.973 15.271 3.715 1.00 50.56 536 LEU A O 1
ATOM 3978 N N . ALA A 1 537 ? -16.355 13.441 4.989 1.00 57.06 537 ALA A N 1
ATOM 3979 C CA . ALA A 1 537 ? -15.549 12.563 4.153 1.00 57.06 537 ALA A CA 1
ATOM 3980 C C . ALA A 1 537 ? -16.173 12.588 2.750 1.00 57.06 537 ALA A C 1
ATOM 3982 O O . ALA A 1 537 ? -17.399 12.668 2.626 1.00 57.06 537 ALA A O 1
ATOM 3983 N N . VAL A 1 538 ? -15.351 12.602 1.698 1.00 68.31 538 VAL A N 1
ATOM 3984 C CA . VAL A 1 538 ? -15.876 12.559 0.327 1.00 68.31 538 VAL A CA 1
ATOM 3985 C C . VAL A 1 538 ? -16.874 11.402 0.265 1.00 68.31 538 VAL A C 1
ATOM 3987 O O . VAL A 1 538 ? -16.558 10.331 0.773 1.00 68.31 538 VAL A O 1
ATOM 3990 N N . GLN A 1 539 ? -18.075 11.619 -0.286 1.00 73.19 539 GLN A N 1
ATOM 3991 C CA . GLN A 1 539 ? -19.152 10.615 -0.278 1.00 73.19 539 GLN A CA 1
ATOM 3992 C C . GLN A 1 539 ? -18.639 9.239 -0.728 1.00 73.19 539 GLN A C 1
ATOM 3994 O O . GLN A 1 539 ? -18.935 8.237 -0.097 1.00 73.19 539 GLN A O 1
ATOM 3999 N N . ALA A 1 540 ? -17.756 9.212 -1.729 1.00 71.88 540 ALA A N 1
ATOM 4000 C CA . ALA A 1 540 ? -17.109 7.996 -2.205 1.00 71.88 540 ALA A CA 1
ATOM 4001 C C . ALA A 1 540 ? -16.307 7.239 -1.124 1.00 71.88 540 ALA A C 1
ATOM 4003 O O . ALA A 1 540 ? -16.304 6.016 -1.109 1.00 71.88 540 ALA A O 1
ATOM 4004 N N . THR A 1 541 ? -15.669 7.931 -0.177 1.00 80.31 541 THR A N 1
ATOM 4005 C CA . THR A 1 541 ? -14.980 7.326 0.975 1.00 80.31 541 THR A CA 1
ATOM 4006 C C . THR A 1 541 ? -15.960 6.750 2.001 1.00 80.31 541 THR A C 1
ATOM 4008 O O . THR A 1 541 ? -15.688 5.701 2.584 1.00 80.31 541 THR A O 1
ATOM 4011 N N . ALA A 1 542 ? -17.100 7.408 2.229 1.00 80.25 542 ALA A N 1
ATOM 4012 C CA . ALA A 1 542 ? -18.159 6.873 3.089 1.00 80.25 542 ALA A CA 1
ATOM 4013 C C . ALA A 1 542 ? -18.821 5.642 2.446 1.00 80.25 542 ALA A C 1
ATOM 4015 O O . ALA A 1 542 ? -19.017 4.619 3.107 1.00 80.25 542 ALA A O 1
ATOM 4016 N N . ASP A 1 543 ? -19.060 5.705 1.137 1.00 84.31 543 ASP A N 1
ATOM 4017 C CA . ASP A 1 543 ? -19.591 4.593 0.357 1.00 84.31 543 ASP A CA 1
ATOM 4018 C C . ASP A 1 543 ? -18.601 3.416 0.344 1.00 84.31 543 ASP A C 1
ATOM 4020 O O . ASP A 1 543 ? -18.984 2.267 0.553 1.00 84.31 543 ASP A O 1
ATOM 4024 N N . ALA A 1 544 ? -17.299 3.694 0.211 1.00 84.38 544 ALA A N 1
ATOM 4025 C CA . ALA A 1 544 ? -16.230 2.702 0.329 1.00 84.38 544 ALA A CA 1
ATOM 4026 C C . ALA A 1 544 ? -16.191 2.028 1.704 1.00 84.38 544 ALA A C 1
ATOM 4028 O O . ALA A 1 544 ? -15.978 0.821 1.806 1.00 84.38 544 ALA A O 1
ATOM 4029 N N . ALA A 1 545 ? -16.388 2.802 2.774 1.00 81.62 545 ALA A N 1
ATOM 4030 C CA . ALA A 1 545 ? -16.368 2.285 4.137 1.00 81.62 545 ALA A CA 1
ATOM 4031 C C . ALA A 1 545 ? -17.544 1.341 4.432 1.00 81.62 545 ALA A C 1
ATOM 4033 O O . ALA A 1 545 ? -17.417 0.501 5.326 1.00 81.62 545 ALA A O 1
ATOM 4034 N N . THR A 1 546 ? -18.648 1.472 3.690 1.00 85.94 546 THR A N 1
ATOM 4035 C CA . THR A 1 546 ? -19.928 0.781 3.933 1.00 85.94 546 THR A CA 1
ATOM 4036 C C . THR A 1 546 ? -20.344 -0.181 2.825 1.00 85.94 546 THR A C 1
ATOM 4038 O O . THR A 1 546 ? -21.278 -0.965 3.000 1.00 85.94 546 THR A O 1
ATOM 4041 N N . GLY A 1 547 ? -19.624 -0.173 1.702 1.00 85.44 547 GLY A N 1
ATOM 4042 C CA . GLY A 1 547 ? -19.851 -1.064 0.569 1.00 85.44 547 GLY A CA 1
ATOM 4043 C C . GLY A 1 547 ? -21.018 -0.642 -0.322 1.00 85.44 547 GLY A C 1
ATOM 4044 O O . GLY A 1 547 ? -21.517 -1.471 -1.078 1.00 85.44 547 GLY A O 1
ATOM 4045 N N . GLY A 1 548 ? -21.470 0.610 -0.235 1.00 87.25 548 GLY A N 1
ATOM 4046 C CA . GLY A 1 548 ? -22.606 1.121 -1.001 1.00 87.25 548 GLY A CA 1
ATOM 4047 C C . GLY A 1 548 ? -22.982 2.545 -0.607 1.00 87.25 548 GLY A C 1
ATOM 4048 O O . GLY A 1 548 ? -22.390 3.114 0.299 1.00 87.25 548 GLY A O 1
ATOM 4049 N N . GLN A 1 549 ? -23.973 3.131 -1.283 1.00 84.62 549 GLN A N 1
ATOM 4050 C CA . GLN A 1 549 ? -24.409 4.489 -0.955 1.00 84.62 549 GLN A CA 1
ATOM 4051 C C . GLN A 1 549 ? -25.085 4.542 0.413 1.00 84.62 549 GLN A C 1
ATOM 4053 O O . GLN A 1 549 ? -26.057 3.828 0.655 1.00 84.62 549 GLN A O 1
ATOM 4058 N N . THR A 1 550 ? -24.598 5.423 1.284 1.00 80.56 550 THR A N 1
ATOM 4059 C CA . THR A 1 550 ? -25.143 5.606 2.633 1.00 80.56 550 THR A CA 1
ATOM 4060 C C . THR A 1 550 ? -25.274 7.080 3.003 1.00 80.56 550 THR A C 1
ATOM 4062 O O . THR A 1 550 ? -24.517 7.930 2.535 1.00 80.56 550 THR A O 1
ATOM 4065 N N . ASN A 1 551 ? -26.220 7.373 3.894 1.00 77.81 551 ASN A N 1
ATOM 4066 C CA . ASN A 1 551 ? -26.338 8.682 4.539 1.00 77.81 551 ASN A CA 1
ATOM 4067 C C . ASN A 1 551 ? -25.588 8.745 5.881 1.00 77.81 551 ASN A C 1
ATOM 4069 O O . ASN A 1 551 ? -25.635 9.779 6.543 1.00 77.81 551 ASN A O 1
ATOM 4073 N N . ALA A 1 552 ? -24.934 7.658 6.305 1.00 83.50 552 ALA A N 1
ATOM 4074 C CA . ALA A 1 552 ? -24.147 7.640 7.531 1.00 83.50 552 ALA A CA 1
ATOM 4075 C C . ALA A 1 552 ? -22.898 8.523 7.417 1.00 83.50 552 ALA A C 1
ATOM 4077 O O . ALA A 1 552 ? -22.293 8.676 6.352 1.00 83.50 552 ALA A O 1
ATOM 4078 N N . TYR A 1 553 ? -22.466 9.067 8.549 1.00 85.06 553 TYR A N 1
ATOM 4079 C CA . TYR A 1 553 ? -21.312 9.951 8.618 1.00 85.06 553 TYR A CA 1
ATOM 4080 C C . TYR A 1 553 ? -20.031 9.169 8.897 1.00 85.06 553 TYR A C 1
ATOM 4082 O O . TYR A 1 553 ? -19.846 8.624 9.983 1.00 85.06 553 TYR A O 1
ATOM 4090 N N . LEU A 1 554 ? -19.091 9.175 7.953 1.00 88.12 554 LEU A N 1
ATOM 4091 C CA . LEU A 1 554 ? -17.731 8.709 8.214 1.00 88.12 554 LEU A CA 1
ATOM 4092 C C . LEU A 1 554 ? -16.900 9.826 8.855 1.00 88.12 554 LEU A C 1
ATOM 4094 O O . LEU A 1 554 ? -16.665 10.871 8.241 1.00 88.12 554 LEU A O 1
ATOM 4098 N N . MET A 1 555 ? -16.429 9.593 10.080 1.00 86.94 555 MET A N 1
ATOM 4099 C CA . MET A 1 555 ? -15.538 10.521 10.769 1.00 86.94 555 MET A CA 1
ATOM 4100 C C . MET A 1 555 ? -14.139 10.475 10.154 1.00 86.94 555 MET A C 1
ATOM 4102 O O . MET A 1 555 ? -13.556 9.406 9.980 1.00 86.94 555 MET A O 1
ATOM 4106 N N . ASP A 1 556 ? -13.590 11.652 9.849 1.00 85.06 556 ASP A N 1
ATOM 4107 C CA . ASP A 1 556 ? -12.222 11.789 9.347 1.00 85.06 556 ASP A CA 1
ATOM 4108 C C . ASP A 1 556 ? -11.230 11.338 10.435 1.00 85.06 556 ASP A C 1
ATOM 4110 O O . ASP A 1 556 ? -11.136 11.996 11.483 1.00 85.06 556 ASP A O 1
ATOM 4114 N N . PRO A 1 557 ? -10.470 10.251 10.209 1.00 85.31 557 PRO A N 1
ATOM 4115 C CA . PRO A 1 557 ? -9.589 9.693 11.229 1.00 85.31 557 PRO A CA 1
ATOM 4116 C C . PRO A 1 557 ? -8.438 10.643 11.595 1.00 85.31 557 PRO A C 1
ATOM 4118 O O . PRO A 1 557 ? -7.883 10.538 12.689 1.00 85.31 557 PRO A O 1
ATOM 4121 N N . ASN A 1 558 ? -8.116 11.621 10.736 1.00 84.88 558 ASN A N 1
ATOM 4122 C CA . ASN A 1 558 ? -7.110 12.647 11.021 1.00 84.88 558 ASN A CA 1
ATOM 4123 C C . ASN A 1 558 ? -7.643 13.782 11.908 1.00 84.88 558 ASN A C 1
ATOM 4125 O O . ASN A 1 558 ? -6.853 14.579 12.416 1.00 84.88 558 ASN A O 1
ATOM 4129 N N . LYS A 1 559 ? -8.966 13.884 12.091 1.00 84.94 559 LYS A N 1
ATOM 4130 C CA . LYS A 1 559 ? -9.590 14.906 12.943 1.00 84.94 559 LYS A CA 1
ATOM 4131 C C . LYS A 1 559 ? -10.012 14.374 14.291 1.00 84.94 559 LYS A C 1
ATOM 4133 O O . LYS A 1 559 ? -9.864 15.095 15.272 1.00 84.94 559 LYS A O 1
ATOM 4138 N N . LEU A 1 560 ? -10.578 13.171 14.321 1.00 89.44 560 LEU A N 1
ATOM 4139 C CA . LEU A 1 560 ? -11.127 12.585 15.532 1.00 89.44 560 LEU A CA 1
ATOM 4140 C C . LEU A 1 560 ? -10.915 11.074 15.528 1.00 89.44 560 LEU A C 1
ATOM 4142 O O . LEU A 1 560 ? -11.307 10.381 14.593 1.00 89.44 560 LEU A O 1
ATOM 4146 N N . THR A 1 561 ? -10.311 10.563 16.593 1.00 92.12 561 THR A N 1
ATOM 4147 C CA . THR A 1 561 ? -10.109 9.129 16.814 1.00 92.12 561 THR A CA 1
ATOM 4148 C C . THR A 1 561 ? -10.600 8.760 18.206 1.00 92.12 561 THR A C 1
ATOM 4150 O O . THR A 1 561 ? -10.276 9.444 19.177 1.00 92.12 561 THR A O 1
ATOM 4153 N N . LEU A 1 562 ? -11.336 7.657 18.321 1.00 95.25 562 LEU A N 1
ATOM 4154 C CA . LEU A 1 562 ? -11.603 7.018 19.603 1.00 95.25 562 LEU A CA 1
ATOM 4155 C C . LEU A 1 562 ? -10.328 6.296 20.058 1.00 95.25 562 LEU A C 1
ATOM 4157 O O . LEU A 1 562 ? -9.947 5.264 19.505 1.00 95.25 562 LEU A O 1
ATOM 4161 N N . ALA A 1 563 ? -9.636 6.848 21.045 1.00 94.44 563 ALA A N 1
ATOM 4162 C CA . ALA A 1 563 ? -8.462 6.211 21.612 1.00 94.44 563 ALA A CA 1
ATOM 4163 C C . ALA A 1 563 ? -8.885 5.248 22.721 1.00 94.44 563 ALA A C 1
ATOM 4165 O O . ALA A 1 563 ? -9.492 5.650 23.715 1.00 94.44 563 ALA A O 1
ATOM 4166 N N . ILE A 1 564 ? -8.537 3.979 22.537 1.00 93.69 564 ILE A N 1
ATOM 4167 C CA . ILE A 1 564 ? -8.641 2.940 23.554 1.00 93.69 564 ILE A CA 1
ATOM 4168 C C . ILE A 1 564 ? -7.295 2.925 24.276 1.00 93.69 564 ILE A C 1
ATOM 4170 O O . ILE A 1 564 ? -6.285 2.498 23.720 1.00 93.69 564 ILE A O 1
ATOM 4174 N N . LEU A 1 565 ? -7.258 3.492 25.475 1.00 91.81 565 LEU A N 1
ATOM 4175 C CA . LEU A 1 565 ? -6.039 3.715 26.233 1.00 91.81 565 LEU A CA 1
ATOM 4176 C C . LEU A 1 565 ? -5.740 2.549 27.160 1.00 91.81 565 LEU A C 1
ATOM 4178 O O . LEU A 1 565 ? -6.592 2.136 27.948 1.00 91.81 565 LEU A O 1
ATOM 4182 N N . HIS A 1 566 ? -4.494 2.100 27.103 1.00 88.69 566 HIS A N 1
ATOM 4183 C CA . HIS A 1 566 ? -3.956 1.024 27.919 1.00 88.69 566 HIS A CA 1
ATOM 4184 C C . HIS A 1 566 ? -2.795 1.531 28.779 1.00 88.69 566 HIS A C 1
ATOM 4186 O O . HIS A 1 566 ? -2.049 2.430 28.381 1.00 88.69 566 HIS A O 1
ATOM 4192 N N . ASP A 1 567 ? -2.629 0.939 29.955 1.00 78.25 567 ASP A N 1
ATOM 4193 C CA . ASP A 1 567 ? -1.492 1.169 30.850 1.00 78.25 567 ASP A CA 1
ATOM 4194 C C . ASP A 1 567 ? -0.213 0.462 30.386 1.00 78.25 567 ASP A C 1
ATOM 4196 O O . ASP A 1 567 ? 0.895 0.911 30.683 1.00 78.25 567 ASP A O 1
ATOM 4200 N N . ASP A 1 568 ? -0.353 -0.590 29.587 1.00 69.88 568 ASP A N 1
ATOM 4201 C CA . ASP A 1 568 ? 0.736 -1.275 28.911 1.00 69.88 568 ASP A CA 1
ATOM 4202 C C . ASP A 1 568 ? 0.384 -1.602 27.446 1.00 69.88 568 ASP A C 1
ATOM 4204 O O . ASP A 1 568 ? -0.663 -1.240 26.918 1.00 69.88 568 ASP A O 1
ATOM 4208 N N . ARG A 1 569 ? 1.293 -2.273 26.731 1.00 60.75 569 ARG A N 1
ATOM 4209 C CA . ARG A 1 569 ? 1.043 -2.728 25.346 1.00 60.75 569 ARG A CA 1
ATOM 4210 C C . ARG A 1 569 ? 0.243 -4.044 25.293 1.00 60.75 569 ARG A C 1
ATOM 4212 O O . ARG A 1 569 ? 0.319 -4.757 24.295 1.00 60.75 569 ARG A O 1
ATOM 4219 N N . GLY A 1 570 ? -0.406 -4.433 26.388 1.00 52.91 570 GLY A N 1
ATOM 4220 C CA . GLY A 1 570 ? -0.656 -5.818 26.777 1.00 52.91 570 GLY A CA 1
ATOM 4221 C C . GLY A 1 570 ? -2.040 -6.376 26.486 1.00 52.91 570 GLY A C 1
ATOM 4222 O O . GLY A 1 570 ? -2.532 -7.155 27.297 1.00 52.91 570 GLY A O 1
ATOM 4223 N N . VAL A 1 571 ? -2.658 -6.060 25.342 1.00 45.59 571 VAL A N 1
ATOM 4224 C CA . VAL A 1 571 ? -3.856 -6.789 24.882 1.00 45.59 571 VAL A CA 1
ATOM 4225 C C . VAL A 1 571 ? -3.815 -6.930 23.361 1.00 45.59 571 VAL A C 1
ATOM 4227 O O . VAL A 1 571 ? -4.074 -5.982 22.629 1.00 45.59 571 VAL A O 1
ATOM 4230 N N . GLY A 1 572 ? -3.425 -8.116 22.890 1.00 41.06 572 GLY A N 1
ATOM 4231 C CA . GLY A 1 572 ? -3.344 -8.461 21.469 1.00 41.06 572 GLY A CA 1
ATOM 4232 C C . GLY A 1 572 ? -2.078 -9.254 21.153 1.00 41.06 572 GLY A C 1
ATOM 4233 O O . GLY A 1 572 ? -0.967 -8.806 21.429 1.00 41.06 572 GLY A O 1
ATOM 4234 N N . ASN A 1 573 ? -2.258 -10.462 20.620 1.00 36.12 573 ASN A N 1
ATOM 4235 C CA . ASN A 1 573 ? -1.227 -11.457 20.329 1.00 36.12 573 ASN A CA 1
ATOM 4236 C C . ASN A 1 573 ? 0.110 -10.876 19.836 1.00 36.12 573 ASN A C 1
ATOM 4238 O O . ASN A 1 573 ? 0.185 -10.261 18.780 1.00 36.12 573 ASN A O 1
ATOM 4242 N N . GLY A 1 574 ? 1.176 -11.171 20.589 1.00 36.62 574 GLY A N 1
ATOM 4243 C CA . GLY A 1 574 ? 2.559 -11.215 20.116 1.00 36.62 574 GLY A CA 1
ATOM 4244 C C . GLY A 1 574 ? 3.107 -9.928 19.500 1.00 36.62 574 GLY A C 1
ATOM 4245 O O . GLY A 1 574 ? 2.910 -9.672 18.322 1.00 36.62 574 GLY A O 1
ATOM 4246 N N . ARG A 1 575 ? 3.911 -9.187 20.280 1.00 43.78 575 ARG A N 1
ATOM 4247 C CA . ARG A 1 575 ? 4.962 -8.246 19.829 1.00 43.78 575 ARG A CA 1
ATOM 4248 C C . ARG A 1 575 ? 4.935 -7.914 18.323 1.00 43.78 575 ARG A C 1
ATOM 4250 O O . ARG A 1 575 ? 5.809 -8.351 17.577 1.00 43.78 575 ARG A O 1
ATOM 4257 N N . ARG A 1 576 ? 4.012 -7.065 17.876 1.00 43.91 576 ARG A N 1
ATOM 4258 C CA . ARG A 1 576 ? 4.172 -6.392 16.584 1.00 43.91 576 ARG A CA 1
ATOM 4259 C C . ARG A 1 576 ? 5.018 -5.146 16.797 1.00 43.91 576 ARG A C 1
ATOM 4261 O O . ARG A 1 576 ? 4.518 -4.037 16.948 1.00 43.91 576 ARG A O 1
ATOM 4268 N N . GLN A 1 577 ? 6.337 -5.344 16.834 1.00 35.72 577 GLN A N 1
ATOM 4269 C CA . GLN A 1 577 ? 7.193 -4.343 16.205 1.00 35.72 577 GLN A CA 1
ATOM 4270 C C . GLN A 1 577 ? 6.854 -4.340 14.708 1.00 35.72 577 GLN A C 1
ATOM 4272 O O . GLN A 1 577 ? 6.528 -5.402 14.167 1.00 35.72 577 GLN A O 1
ATOM 4277 N N . PRO A 1 578 ? 6.905 -3.179 14.035 1.00 31.58 578 PRO A N 1
ATOM 4278 C CA . PRO A 1 578 ? 6.763 -3.141 12.587 1.00 31.58 578 PRO A CA 1
ATOM 4279 C C . PRO A 1 578 ? 7.726 -4.158 11.955 1.00 31.58 578 PRO A C 1
ATOM 4281 O O . PRO A 1 578 ? 8.822 -4.355 12.493 1.00 31.58 578 PRO A O 1
ATOM 4284 N N . PRO A 1 579 ? 7.361 -4.805 10.831 1.00 29.00 579 PRO A N 1
ATOM 4285 C CA . PRO A 1 579 ? 8.307 -5.638 10.106 1.00 29.00 579 PRO A CA 1
ATOM 4286 C C . PRO A 1 579 ? 9.595 -4.839 9.891 1.00 29.00 579 PRO A C 1
ATOM 4288 O O . PRO A 1 579 ? 9.557 -3.652 9.547 1.00 29.00 579 PRO A O 1
ATOM 4291 N N . ALA A 1 580 ? 10.735 -5.492 10.120 1.00 30.72 580 ALA A N 1
ATOM 4292 C CA . ALA A 1 580 ? 12.084 -4.926 10.065 1.00 30.72 580 ALA A CA 1
ATOM 4293 C C . ALA A 1 580 ? 12.516 -4.457 8.652 1.00 30.72 580 ALA A C 1
ATOM 4295 O O . ALA A 1 580 ? 13.695 -4.461 8.313 1.00 30.72 580 ALA A O 1
ATOM 4296 N N . SER A 1 581 ? 11.568 -4.046 7.809 1.00 35.00 581 SER A N 1
ATOM 4297 C CA . SER A 1 581 ? 11.785 -3.349 6.545 1.00 35.00 581 SER A CA 1
ATOM 4298 C C . SER A 1 581 ? 11.598 -1.831 6.650 1.00 35.00 581 SER A C 1
ATOM 4300 O O . SER A 1 581 ? 11.950 -1.125 5.706 1.00 35.00 581 SER A O 1
ATOM 4302 N N . SER A 1 582 ? 11.114 -1.292 7.778 1.00 33.31 582 SER A N 1
ATOM 4303 C CA . SER A 1 582 ? 11.263 0.143 8.051 1.00 33.31 582 SER A CA 1
ATOM 4304 C C . SER A 1 582 ? 12.709 0.413 8.466 1.00 33.31 582 SER A C 1
ATOM 4306 O O . SER A 1 582 ? 13.140 0.022 9.548 1.00 33.31 582 SER A O 1
ATOM 4308 N N . ARG A 1 583 ? 13.475 1.103 7.615 1.00 32.56 583 ARG A N 1
ATOM 4309 C CA . ARG A 1 583 ? 14.868 1.535 7.864 1.00 32.56 583 ARG A CA 1
ATOM 4310 C C . ARG A 1 583 ? 15.052 2.468 9.081 1.00 32.56 583 ARG A C 1
ATOM 4312 O O . ARG A 1 583 ? 16.132 3.023 9.248 1.00 32.56 583 ARG A O 1
ATOM 4319 N N . TYR A 1 584 ? 14.039 2.644 9.926 1.00 30.97 584 TYR A N 1
ATOM 4320 C CA . TYR A 1 584 ? 14.057 3.520 11.097 1.00 30.97 584 TYR A CA 1
ATOM 4321 C C . TYR A 1 584 ? 13.987 2.763 12.428 1.00 30.97 584 TYR A C 1
ATOM 4323 O O . TYR A 1 584 ? 13.480 3.281 13.419 1.00 30.97 584 TYR A O 1
ATOM 4331 N N . ALA A 1 585 ? 14.587 1.574 12.502 1.00 31.64 585 ALA A N 1
ATOM 4332 C CA . ALA A 1 585 ? 15.087 1.058 13.775 1.00 31.64 585 ALA A CA 1
ATOM 4333 C C . ALA A 1 585 ? 16.383 1.797 14.164 1.00 31.64 585 ALA A C 1
ATOM 4335 O O . ALA A 1 585 ? 17.449 1.201 14.213 1.00 31.64 585 ALA A O 1
ATOM 4336 N N . HIS A 1 586 ? 16.301 3.109 14.387 1.00 30.81 586 HIS A N 1
ATOM 4337 C CA . HIS A 1 586 ? 17.272 3.849 15.189 1.00 30.81 586 HIS A CA 1
ATOM 4338 C C . HIS A 1 586 ? 16.596 5.082 15.786 1.00 30.81 586 HIS A C 1
ATOM 4340 O O . HIS A 1 586 ? 16.238 6.029 15.088 1.00 30.81 586 HIS A O 1
ATOM 4346 N N . GLU A 1 587 ? 16.451 5.042 17.107 1.00 37.75 587 GLU A N 1
ATOM 4347 C CA . GLU A 1 587 ? 16.197 6.184 17.972 1.00 37.75 587 GLU A CA 1
ATOM 4348 C C . GLU A 1 587 ? 17.136 7.345 17.621 1.00 37.75 587 GLU A C 1
ATOM 4350 O O . GLU A 1 587 ? 18.352 7.241 17.789 1.00 37.75 587 GLU A O 1
ATOM 4355 N N . LYS A 1 588 ? 16.572 8.475 17.192 1.00 27.17 588 LYS A N 1
ATOM 4356 C CA . LYS A 1 588 ? 17.077 9.806 17.546 1.00 27.17 588 LYS A CA 1
ATOM 4357 C C . LYS A 1 588 ? 15.878 10.736 17.738 1.00 27.17 588 LYS A C 1
ATOM 4359 O O . LYS A 1 588 ? 14.988 10.727 16.887 1.00 27.17 588 LYS A O 1
ATOM 4364 N N . PRO A 1 589 ? 15.833 11.538 18.816 1.00 33.56 589 PRO A N 1
ATOM 4365 C CA . PRO A 1 589 ? 14.787 12.534 18.983 1.00 33.56 589 PRO A CA 1
ATOM 4366 C C . PRO A 1 589 ? 14.868 13.534 17.827 1.00 33.56 589 PRO A C 1
ATOM 4368 O O . PRO A 1 589 ? 15.929 14.102 17.548 1.00 33.56 589 PRO A O 1
ATOM 4371 N N . VAL A 1 590 ? 13.744 13.721 17.136 1.00 29.39 590 VAL A N 1
ATOM 4372 C CA . VAL A 1 590 ? 13.575 14.774 16.135 1.00 29.39 590 VAL A CA 1
ATOM 4373 C C . VAL A 1 590 ? 13.761 16.106 16.858 1.00 29.39 590 VAL A C 1
ATOM 4375 O O . VAL A 1 590 ? 12.941 16.492 17.687 1.00 29.39 590 VAL A O 1
ATOM 4378 N N . LYS A 1 591 ? 14.867 16.799 16.570 1.00 28.02 591 LYS A N 1
ATOM 4379 C CA . LYS A 1 591 ? 15.026 18.206 16.937 1.00 28.02 591 LYS A CA 1
ATOM 4380 C C . LYS A 1 591 ? 13.994 18.999 16.144 1.00 28.02 591 LYS A C 1
ATOM 4382 O O . LYS A 1 591 ? 14.121 19.140 14.931 1.00 28.02 591 LYS A O 1
ATOM 4387 N N . ILE A 1 592 ? 12.982 19.495 16.842 1.00 34.53 592 ILE A N 1
ATOM 4388 C CA . ILE A 1 592 ? 12.117 20.560 16.352 1.00 34.53 592 ILE A CA 1
ATOM 4389 C C . ILE A 1 592 ? 13.004 21.810 16.331 1.00 34.53 592 ILE A C 1
ATOM 4391 O O . ILE A 1 592 ? 13.446 22.270 17.383 1.00 34.53 592 ILE A O 1
ATOM 4395 N N . TYR A 1 593 ? 13.362 22.292 15.142 1.00 29.23 593 TYR A N 1
ATOM 4396 C CA . TYR A 1 593 ? 13.939 23.627 15.014 1.00 29.23 593 TYR A CA 1
ATOM 4397 C C . TYR A 1 593 ? 12.802 24.632 15.217 1.00 29.23 593 TYR A C 1
ATOM 4399 O O . TYR A 1 593 ? 11.769 24.520 14.555 1.00 29.23 593 TYR A O 1
ATOM 4407 N N . GLY A 1 594 ? 12.988 25.528 16.188 1.00 34.22 594 GLY A N 1
ATOM 4408 C CA . GLY A 1 594 ? 12.196 26.748 16.331 1.00 34.22 594 GLY A CA 1
ATOM 4409 C C . GLY A 1 594 ? 12.575 27.805 15.307 1.00 34.22 594 GLY A C 1
ATOM 4410 O O . GLY A 1 594 ? 13.620 27.629 14.632 1.00 34.22 594 GLY A O 1
#

InterPro domains:
  IPR024729 Ubiquitin carboxyl-terminal hydrolase 7, ICP0-binding domain [PF12436] (2-119)
  IPR029346 Ubiquitin carboxyl-terminal hydrolase, C-terminal [PF14533] (128-185)